Protein AF-A0A954LPK8-F1 (afdb_monomer)

Foldseek 3Di:
DPDWAKEKEAEDPDDPVLQLQFWWKWKAFPVLDTDIDGDRHHHPDIDMDTDDDWGKIKMWTQDLVRDIFIDIWTADPVRSYIYDYTYPDPPVPPVVVVVVVPDDPCPVVVVVCVVVCVVVVVVVVPPPDDDDDPPDDDDDDDDDDDFDDDDQAQPFPWPDPPSDQKTKGARDDDDDDDDDDDDDDDPDDDDDPDLQRQDWHWDQDPPPLWTKTFRDHSDNGKIKIKHALPPVVCPPALERRIAIDIDQVRSLLSSLLVCLLVVVVVSCVVVVVVSLVVLLVVLVVCVVPVPSVLSSLSSCLSVDCQVPLVSLVCSLPVNQLALSSLLSNLSVCVVVVNNVVSVVSLVSSVVNPDHFFLVSLVSSLVSLVVSCVVVVPPPVSVVSNVVSVVLNSQFPSNHGTTMGTDDSPDPPD

Nearest PDB structures (foldseek):
  8bdw-assembly1_H-2  TM=5.806E-01  e=8.828E-03  Lactiplantibacillus plantarum
  8ro2-assembly1_J  TM=4.813E-01  e=6.874E-01  Homo sapiens
  7qij-assembly1_CC  TM=5.924E-01  e=1.863E+00  Yersinia enterocolitica
  5a1v-assembly1_Q  TM=4.575E-01  e=1.290E+00  Mus musculus
  6tzt-assembly1_A  TM=4.805E-01  e=1.767E+00  Homo sapiens

pLDDT: mean 71.31, std 24.44, range [22.69, 98.25]

Secondary structure (DSSP, 8-state):
-PPPEEEEEEEES--TTTTT-EEEEEEEETTS-EEEEEEE--TT-EEEEEESSSEEEEEEEE-TTS-EEEEEEEEBTTB-EEEEEEE-TT----HHHHHHHH--THHHHHHHHHHTTTTHHHHGGGTT----------PPP----------PPP--EEEE-TT-S-EEEE----------------S-S---SSTT---PEEEE-SSSS-EEEE-----TT-PEEEEE---TT-TT--S-SEEEEE--S-HHHHHHHHHHHTT-HHHHHHTHHHHHHHHHHHHHTTTT-HHHHHHHHHHHHHH--GGGHHHHHHHHHH-TT-SHHHHHHHHHHHHTT-HHHHHHHHHHHHHH-S-SBHHHHHHHHHHHHHHHHH-TT-HHHHHHHHHHHHHHHHB-TT-SB-EEEEP------

Radius of gyration: 23.96 Å; Cα contacts (8 Å, |Δi|>4): 655; chains: 1; bounding box: 76×51×51 Å

Solvent-accessible surface area (backbone atoms only — not comparable to full-atom values): 24132 Å² total; per-residue (Å²): 132,81,87,74,29,35,38,32,44,28,41,35,62,64,49,78,92,48,46,50,44,56,30,52,31,38,44,27,40,78,85,66,54,72,47,78,45,75,47,61,43,39,90,84,43,74,47,78,42,81,46,98,64,66,44,49,32,42,40,33,38,45,42,76,87,71,50,74,48,75,44,66,32,55,25,40,88,91,40,40,61,15,65,37,71,42,73,51,55,88,57,88,71,52,63,65,62,53,54,65,71,65,60,63,88,54,61,64,60,56,51,50,48,54,74,69,50,62,64,60,64,63,60,66,72,68,76,79,80,76,85,84,80,87,86,78,86,74,83,90,76,76,97,70,83,93,73,84,65,90,75,82,74,72,71,78,62,66,58,66,50,96,88,49,86,45,46,40,45,55,80,59,92,85,81,90,87,88,88,89,84,95,69,90,62,83,91,82,76,85,86,62,101,52,102,69,56,67,51,72,40,65,52,72,53,89,84,74,71,54,36,38,40,39,34,45,79,74,59,83,81,49,44,36,43,38,35,66,52,77,68,70,90,52,88,77,64,71,46,35,61,50,32,34,42,68,52,74,84,44,51,69,58,52,51,46,42,52,32,65,72,69,64,42,56,69,48,49,54,79,51,30,70,64,53,50,55,48,28,50,53,36,36,71,41,28,89,82,39,55,64,54,14,48,49,23,44,57,46,35,60,78,78,62,45,83,93,46,48,69,52,40,43,45,43,27,67,70,38,72,50,48,16,40,28,17,36,57,33,17,53,53,30,42,77,72,72,36,51,83,63,16,51,60,26,44,53,50,12,59,75,44,42,76,30,45,37,19,68,38,38,51,50,43,21,53,51,32,45,53,50,27,67,76,41,74,86,38,65,70,45,46,51,52,20,57,48,31,46,53,51,49,71,32,34,24,76,89,15,54,24,22,27,27,39,46,84,68,75,81,76,86,125

Sequence (413 aa):
MTDQYTLQISGTAIPQAIQYVPLPFEIISATGRVQRKLISLRPGELESEVVSSPGTYTIRAELPSGDWISESATVDEKSPVGTVSINFGEVQTDASSWYERVEPKLETEAYEAFREGSFGKRVAQFRNYSLLDETKASKPKSLDLMRFGFFEALKIKGVSDEASDVLCLEPTDVSLSFQKSQIEIPNHPGTAGSTTNWKPGFLWEPNDLNAFLVVVPPIRDTTITLLPDNDEEEKTTSFPPVLAMAKTGDPLTDAYFAYTRGGSLESARAGADVLLQHAETQLQGKYIDPIGATLAAYTLLKVGMEERASWVKNLAESFIHLPDGPILYGWHLIRQGKADHAREYFEMSLARGIPMYTAGVELLRDGLKFLSGLFPNDEGLQMSSAFAERLGTVANLDSELTCFKMPVREVNS

Mean predicted aligned error: 15.47 Å

Structure (mmCIF, N/CA/C/O backbone):
data_AF-A0A954LPK8-F1
#
_entry.id   AF-A0A954LPK8-F1
#
loop_
_atom_site.group_PDB
_atom_site.id
_atom_site.type_symbol
_atom_site.label_atom_id
_atom_site.label_alt_id
_atom_site.label_comp_id
_atom_site.label_asym_id
_atom_site.label_entity_id
_atom_site.label_seq_id
_atom_site.pdbx_PDB_ins_code
_atom_site.Cartn_x
_atom_site.Cartn_y
_atom_site.Cartn_z
_atom_site.occupancy
_atom_site.B_iso_or_equiv
_atom_site.auth_seq_id
_atom_site.auth_comp_id
_atom_site.auth_asym_id
_atom_site.auth_atom_id
_atom_site.pdbx_PDB_model_num
ATOM 1 N N . MET A 1 1 ? -26.952 -23.407 17.913 1.00 54.75 1 MET A N 1
ATOM 2 C CA . MET A 1 1 ? -26.892 -22.188 17.090 1.00 54.75 1 MET A CA 1
ATOM 3 C C . MET A 1 1 ? -26.340 -21.131 18.013 1.00 54.75 1 MET A C 1
ATOM 5 O O . MET A 1 1 ? -26.939 -20.918 19.054 1.00 54.75 1 MET A O 1
ATOM 9 N N . THR A 1 2 ? -25.136 -20.643 17.750 1.00 68.12 2 THR A N 1
ATOM 10 C CA . THR A 1 2 ? -24.564 -19.524 18.502 1.00 68.12 2 THR A CA 1
ATOM 11 C C . THR A 1 2 ? -25.307 -18.283 18.033 1.00 68.12 2 THR A C 1
ATOM 13 O O . THR A 1 2 ? -25.317 -18.023 16.830 1.00 68.12 2 THR A O 1
ATOM 16 N N . ASP A 1 3 ? -25.990 -17.588 18.937 1.00 81.06 3 ASP A N 1
ATOM 17 C CA . ASP A 1 3 ? -26.692 -16.355 18.588 1.00 81.06 3 ASP A CA 1
ATOM 18 C C . ASP A 1 3 ? -25.651 -15.334 18.106 1.00 81.06 3 ASP A C 1
ATOM 20 O O . ASP A 1 3 ? -24.717 -14.995 18.833 1.00 81.06 3 ASP A O 1
ATOM 24 N N . GLN A 1 4 ? -25.752 -14.920 16.840 1.00 91.62 4 GLN A N 1
ATOM 25 C CA . GLN A 1 4 ? -24.901 -13.876 16.276 1.00 91.62 4 GLN A CA 1
ATOM 26 C C . GLN A 1 4 ? -25.525 -12.518 16.586 1.00 91.62 4 GLN A C 1
ATOM 28 O O . GLN A 1 4 ? -26.678 -12.265 16.239 1.00 91.62 4 GLN A O 1
ATOM 33 N N . TYR A 1 5 ? -24.747 -11.651 17.226 1.00 95.94 5 TYR A N 1
ATOM 34 C CA . TYR A 1 5 ? -25.115 -10.267 17.487 1.00 95.94 5 TYR A CA 1
ATOM 35 C C . TYR A 1 5 ? -24.673 -9.403 16.308 1.00 95.94 5 TYR A C 1
ATOM 37 O O . TYR A 1 5 ? -23.570 -9.568 15.788 1.00 95.94 5 TYR A O 1
ATOM 45 N N . THR A 1 6 ? -25.530 -8.498 15.854 1.00 96.62 6 THR A N 1
ATOM 46 C CA . THR A 1 6 ? -25.284 -7.651 14.685 1.00 96.62 6 THR A CA 1
ATOM 47 C C . THR A 1 6 ? -25.517 -6.188 15.030 1.00 96.62 6 THR A C 1
ATOM 49 O O . THR A 1 6 ? -26.484 -5.826 15.697 1.00 96.62 6 THR A O 1
ATOM 52 N N . LEU A 1 7 ? -24.629 -5.335 14.548 1.00 96.56 7 LEU A N 1
ATOM 53 C CA . LEU A 1 7 ? -24.723 -3.894 14.620 1.00 96.56 7 LEU A CA 1
ATOM 54 C C . LEU A 1 7 ? -25.017 -3.356 13.220 1.00 96.56 7 LEU A C 1
ATOM 56 O O . LEU A 1 7 ? -24.243 -3.579 12.295 1.00 96.56 7 LEU A O 1
ATOM 60 N N . GLN A 1 8 ? -26.137 -2.661 13.062 1.00 97.12 8 GLN A N 1
ATOM 61 C CA . GLN A 1 8 ? -26.513 -1.991 11.824 1.00 97.12 8 GLN A CA 1
ATOM 62 C C . GLN A 1 8 ? -26.108 -0.522 11.886 1.00 97.12 8 GLN A C 1
ATOM 64 O O . GLN A 1 8 ? -26.573 0.216 12.752 1.00 97.12 8 GLN A O 1
ATOM 69 N N . ILE A 1 9 ? -25.250 -0.102 10.968 1.00 96.69 9 ILE A N 1
ATOM 70 C CA . ILE A 1 9 ? -24.674 1.234 10.888 1.00 96.69 9 ILE A CA 1
ATOM 71 C C . ILE A 1 9 ? -25.262 1.924 9.656 1.00 96.69 9 ILE A C 1
ATOM 73 O O . ILE A 1 9 ? -25.126 1.433 8.539 1.00 96.69 9 ILE A O 1
ATOM 77 N N . SER A 1 10 ? -25.908 3.072 9.844 1.00 96.12 10 SER A N 1
ATOM 78 C CA . SER A 1 10 ? -26.337 3.952 8.749 1.00 96.12 10 SER A CA 1
ATOM 79 C C . SER A 1 10 ? -25.723 5.339 8.882 1.00 96.12 10 SER A C 1
ATOM 81 O O . SER A 1 10 ? -25.435 5.800 9.984 1.00 96.12 10 SER A O 1
ATOM 83 N N . GLY A 1 11 ? -25.569 6.041 7.761 1.00 93.81 11 GLY A N 1
ATOM 84 C CA . GLY A 1 11 ? -25.208 7.458 7.753 1.00 93.81 11 GLY A CA 1
ATOM 85 C C . GLY A 1 11 ? -26.425 8.355 7.540 1.00 93.81 11 GLY A C 1
ATOM 86 O O . GLY A 1 11 ? -27.273 8.089 6.688 1.00 93.81 11 GLY A O 1
ATOM 87 N N . THR A 1 12 ? -26.485 9.460 8.277 1.00 94.25 12 THR A N 1
ATOM 88 C CA . THR A 1 12 ? -27.454 10.549 8.087 1.00 94.25 12 THR A CA 1
ATOM 89 C C . THR A 1 12 ? -26.730 11.852 7.799 1.00 94.25 12 THR A C 1
ATOM 91 O O . THR A 1 12 ? -25.613 12.058 8.266 1.00 94.25 12 THR A O 1
ATOM 94 N N . ALA A 1 13 ? -27.364 12.710 6.993 1.00 92.06 13 ALA A N 1
ATOM 95 C CA . ALA A 1 13 ? -26.780 13.967 6.522 1.00 92.06 13 ALA A CA 1
ATOM 96 C C . ALA A 1 13 ? -25.394 13.796 5.866 1.00 92.06 13 ALA A C 1
ATOM 98 O O . ALA A 1 13 ? -24.553 14.671 5.995 1.00 92.06 13 ALA A O 1
ATOM 99 N N . ILE A 1 14 ? -25.156 12.675 5.167 1.00 90.19 14 ILE A N 1
ATOM 100 C CA . ILE A 1 14 ? -23.864 12.374 4.533 1.00 90.19 14 ILE A CA 1
ATOM 101 C C . ILE A 1 14 ? -23.571 13.432 3.453 1.00 90.19 14 ILE A C 1
ATOM 103 O O . ILE A 1 14 ? -24.287 13.465 2.438 1.00 90.19 14 ILE A O 1
ATOM 107 N N . PRO A 1 15 ? -22.533 14.270 3.624 1.00 83.88 15 PRO A N 1
ATOM 108 C CA . PRO A 1 15 ? -22.134 15.240 2.621 1.00 83.88 15 PRO A CA 1
ATOM 109 C C . PRO A 1 15 ? -21.805 14.558 1.301 1.00 83.88 15 PRO A C 1
ATOM 111 O O . PRO A 1 15 ? -21.165 13.509 1.281 1.00 83.88 15 PRO A O 1
ATOM 114 N N . GLN A 1 16 ? -22.191 15.177 0.185 1.00 77.44 16 GLN A N 1
ATOM 115 C CA . GLN A 1 16 ? -21.987 14.602 -1.147 1.00 77.44 16 GLN A CA 1
ATOM 116 C C . GLN A 1 16 ? -20.518 14.242 -1.422 1.00 77.44 16 GLN A C 1
ATOM 118 O O . GLN A 1 16 ? -20.256 13.246 -2.084 1.00 77.44 16 GLN A O 1
ATOM 123 N N . ALA A 1 17 ? -19.574 15.007 -0.868 1.00 73.50 17 ALA A N 1
ATOM 124 C CA . ALA A 1 17 ? -18.141 14.782 -1.039 1.00 73.50 17 ALA A CA 1
ATOM 125 C C . ALA A 1 17 ? -17.614 13.501 -0.365 1.00 73.50 17 ALA A C 1
ATOM 127 O O . ALA A 1 17 ? -16.560 13.012 -0.755 1.00 73.50 17 ALA A O 1
ATOM 128 N N . ILE A 1 18 ? -18.331 12.965 0.629 1.00 77.44 18 ILE A N 1
ATOM 129 C CA . ILE A 1 18 ? -17.976 11.705 1.301 1.00 77.44 18 ILE A CA 1
ATOM 130 C C . ILE A 1 18 ? -19.014 10.604 1.072 1.00 77.44 18 ILE A C 1
ATOM 132 O O . ILE A 1 18 ? -18.868 9.491 1.576 1.00 77.44 18 ILE A O 1
ATOM 136 N N . GLN A 1 19 ? -20.069 10.882 0.298 1.00 81.12 19 GLN A N 1
ATOM 137 C CA . GLN A 1 19 ? -20.937 9.819 -0.192 1.00 81.12 19 GLN A CA 1
ATOM 138 C C . GLN A 1 19 ? -20.083 8.867 -1.020 1.00 81.12 19 GLN A C 1
ATOM 140 O O . GLN A 1 19 ? -19.297 9.302 -1.859 1.00 81.12 19 GLN A O 1
ATOM 145 N N . TYR A 1 20 ? -20.238 7.567 -0.773 1.00 76.88 20 TYR A N 1
ATOM 146 C CA . TYR A 1 20 ? -19.456 6.521 -1.441 1.00 76.88 20 TYR A CA 1
ATOM 147 C C . TYR A 1 20 ? -17.954 6.526 -1.122 1.00 76.88 20 TYR A C 1
ATOM 149 O O . TYR A 1 20 ? -17.225 5.756 -1.742 1.00 76.88 20 TYR A O 1
ATOM 157 N N . VAL A 1 21 ? -17.495 7.334 -0.159 1.00 70.69 21 VAL A N 1
ATOM 158 C CA . VAL A 1 21 ? -16.127 7.291 0.370 1.00 70.69 21 VAL A CA 1
ATOM 159 C C . VAL A 1 21 ? -16.132 6.352 1.581 1.00 70.69 21 VAL A C 1
ATOM 161 O O . VAL A 1 21 ? -16.716 6.701 2.605 1.00 70.69 21 VAL A O 1
ATOM 164 N N . PRO A 1 22 ? -15.563 5.134 1.490 1.00 73.81 22 PRO A N 1
ATOM 165 C CA . PRO A 1 22 ? -15.396 4.276 2.652 1.00 73.81 22 PRO A CA 1
ATOM 166 C C . PRO A 1 22 ? -14.544 4.936 3.741 1.00 73.81 22 PRO A C 1
ATOM 168 O O . PRO A 1 22 ? -13.357 5.186 3.554 1.00 73.81 22 PRO A O 1
ATOM 171 N N . LEU A 1 23 ? -15.136 5.218 4.892 1.00 84.00 23 LEU A N 1
ATOM 172 C CA . LEU A 1 23 ? -14.414 5.862 5.989 1.00 84.00 23 LEU A CA 1
ATOM 173 C C . LEU A 1 23 ? -13.829 4.801 6.928 1.00 84.00 23 LEU A C 1
ATOM 175 O O . LEU A 1 23 ? -14.402 3.711 7.022 1.00 84.00 23 LEU A O 1
ATOM 179 N N . PRO A 1 24 ? -12.716 5.079 7.626 1.00 83.44 24 PRO A N 1
ATOM 180 C CA . PRO A 1 24 ? -12.272 4.263 8.747 1.00 83.44 24 PRO A CA 1
ATOM 181 C C . PRO A 1 24 ? -13.289 4.354 9.885 1.00 83.44 24 PRO A C 1
ATOM 183 O O . PRO A 1 24 ? -13.559 5.436 10.404 1.00 83.44 24 PRO A O 1
ATOM 186 N N . PHE A 1 25 ? -13.844 3.213 10.278 1.00 92.94 25 PHE A N 1
ATOM 187 C CA . PHE A 1 25 ? -14.696 3.062 11.446 1.00 92.94 25 PHE A CA 1
ATOM 188 C C . PHE A 1 25 ? -13.980 2.280 12.532 1.00 92.94 25 PHE A C 1
ATOM 190 O O . PHE A 1 25 ? -13.346 1.259 12.268 1.00 92.94 25 PHE A O 1
ATOM 197 N N . GLU A 1 26 ? -14.163 2.724 13.766 1.00 93.00 26 GLU A N 1
ATOM 198 C CA . GLU A 1 26 ? -13.824 1.971 14.962 1.00 93.00 26 GLU A CA 1
ATOM 199 C C . GLU A 1 26 ? -15.105 1.604 15.704 1.00 93.00 26 GLU A C 1
ATOM 201 O O . GLU A 1 26 ? -15.866 2.480 16.113 1.00 93.00 26 GLU A O 1
ATOM 206 N N . ILE A 1 27 ? -15.335 0.307 15.889 1.00 95.94 27 ILE A N 1
ATOM 207 C CA . ILE A 1 27 ? -16.420 -0.243 16.698 1.00 95.94 27 ILE A CA 1
ATOM 208 C C . ILE A 1 27 ? -15.808 -0.673 18.030 1.00 95.94 27 ILE A C 1
ATOM 210 O O . ILE A 1 27 ? -15.067 -1.653 18.104 1.00 95.94 27 ILE A O 1
ATOM 214 N N . ILE A 1 28 ? -16.091 0.089 19.081 1.00 91.94 28 ILE A N 1
ATOM 215 C CA . ILE A 1 28 ? -15.477 -0.053 20.400 1.00 91.94 28 ILE A CA 1
ATOM 216 C C . ILE A 1 28 ? -16.509 -0.639 21.354 1.00 91.94 28 ILE A C 1
ATOM 218 O O . ILE A 1 28 ? -17.530 -0.016 21.639 1.00 91.94 28 ILE A O 1
ATOM 222 N N . SER A 1 29 ? -16.255 -1.844 21.854 1.00 94.00 29 SER A N 1
ATOM 223 C CA . SER A 1 29 ? -17.122 -2.480 22.852 1.00 94.00 29 SER A CA 1
ATOM 224 C C . SER A 1 29 ? -17.008 -1.806 24.224 1.00 94.00 29 SER A C 1
ATOM 226 O O . SER A 1 29 ? -15.991 -1.193 24.547 1.00 94.00 29 SER A O 1
ATOM 228 N N . ALA A 1 30 ? -17.986 -2.038 25.103 1.00 88.81 30 ALA A N 1
ATOM 229 C CA . ALA A 1 30 ? -17.923 -1.622 26.509 1.00 88.81 30 ALA A CA 1
ATOM 230 C C . ALA A 1 30 ? -16.695 -2.159 27.280 1.00 88.81 30 ALA A C 1
ATOM 232 O O . ALA A 1 30 ? -16.349 -1.625 28.329 1.00 88.81 30 ALA A O 1
ATOM 233 N N . THR A 1 31 ? -16.039 -3.211 26.775 1.00 87.19 31 THR A N 1
ATOM 234 C CA . THR A 1 31 ? -14.806 -3.770 27.361 1.00 87.19 31 THR A CA 1
ATOM 235 C C . THR A 1 31 ? -13.525 -3.101 26.858 1.00 87.19 31 THR A C 1
ATOM 237 O O . THR A 1 31 ? -12.442 -3.481 27.286 1.00 87.19 31 THR A O 1
ATOM 240 N N . GLY A 1 32 ? -13.629 -2.137 25.937 1.00 84.81 32 GLY A N 1
ATOM 241 C CA . GLY A 1 32 ? -12.486 -1.463 25.317 1.00 84.81 32 GLY A CA 1
ATOM 242 C C . GLY A 1 32 ? -11.939 -2.157 24.067 1.00 84.81 32 GLY A C 1
ATOM 243 O O . GLY A 1 32 ? -11.107 -1.580 23.380 1.00 84.81 32 GLY A O 1
ATOM 244 N N . ARG A 1 33 ? -12.425 -3.355 23.707 1.00 80.75 33 ARG A N 1
ATOM 245 C CA . ARG A 1 33 ? -12.034 -4.003 22.441 1.00 80.75 33 ARG A CA 1
ATOM 246 C C . ARG A 1 33 ? -12.454 -3.160 21.243 1.00 80.75 33 ARG A C 1
ATOM 248 O O . ARG A 1 33 ? -13.627 -2.788 21.163 1.00 80.75 33 ARG A O 1
ATOM 255 N N . VAL A 1 34 ? -11.517 -2.931 20.326 1.00 84.75 34 VAL A N 1
ATOM 256 C CA . VAL A 1 34 ? -11.690 -2.124 19.113 1.00 84.75 34 VAL A CA 1
ATOM 257 C C . VAL A 1 34 ? -11.679 -3.026 17.883 1.00 84.75 34 VAL A C 1
ATOM 259 O O . VAL A 1 34 ? -10.727 -3.770 17.666 1.00 84.75 34 VAL A O 1
ATOM 262 N N . GLN A 1 35 ? -12.711 -2.919 17.052 1.00 87.38 35 GLN A N 1
ATOM 263 C CA . GLN A 1 35 ? -12.773 -3.525 15.724 1.00 87.38 35 GLN A CA 1
ATOM 264 C C . GLN A 1 35 ? -12.723 -2.418 14.671 1.00 87.38 35 GLN A C 1
ATOM 266 O O . GLN A 1 35 ? -13.552 -1.509 14.691 1.00 87.38 35 GLN A O 1
ATOM 271 N N . ARG A 1 36 ? -11.753 -2.484 13.752 1.00 85.25 36 ARG A N 1
ATOM 272 C CA . ARG A 1 36 ? -11.582 -1.488 12.685 1.00 85.25 36 ARG A CA 1
ATOM 273 C C . ARG A 1 36 ? -12.145 -1.992 11.366 1.00 85.25 36 ARG A C 1
ATOM 275 O O . ARG A 1 36 ? -11.901 -3.134 10.984 1.00 85.25 36 ARG A O 1
ATOM 282 N N . LYS A 1 37 ? -12.896 -1.141 10.670 1.00 83.75 37 LYS A N 1
ATOM 283 C CA . LYS A 1 37 ? -13.546 -1.466 9.394 1.00 83.75 37 LYS A CA 1
ATOM 284 C C . LYS A 1 37 ? -13.539 -0.269 8.458 1.00 83.75 37 LYS A C 1
ATOM 286 O O . LYS A 1 37 ? -13.644 0.860 8.908 1.00 83.75 37 LYS A O 1
ATOM 291 N N . LEU A 1 38 ? -13.470 -0.518 7.155 1.00 77.38 38 LEU A N 1
ATOM 292 C CA . LEU A 1 38 ? -13.755 0.498 6.144 1.00 77.38 38 LEU A CA 1
ATOM 293 C C . LEU A 1 38 ? -15.213 0.348 5.714 1.00 77.38 38 LEU A C 1
ATOM 295 O O . LEU A 1 38 ? -15.570 -0.688 5.156 1.00 77.38 38 LEU A O 1
ATOM 299 N N . ILE A 1 39 ? -16.047 1.357 5.971 1.00 86.56 39 ILE A N 1
ATOM 300 C CA . ILE A 1 39 ? -17.488 1.293 5.672 1.00 86.56 39 ILE A CA 1
ATOM 301 C C . ILE A 1 39 ? -17.859 2.396 4.684 1.00 86.56 39 ILE A C 1
ATOM 303 O O . ILE A 1 39 ? -17.619 3.576 4.938 1.00 86.56 39 ILE A O 1
ATOM 307 N N . SER A 1 40 ? -18.460 2.008 3.553 1.00 84.25 40 SER A N 1
ATOM 308 C CA . SER A 1 40 ? -18.972 2.932 2.530 1.00 84.25 40 SER A CA 1
ATOM 309 C C . SER A 1 40 ? -20.412 3.301 2.845 1.00 84.25 40 SER A C 1
ATOM 311 O O . SER A 1 40 ? -21.330 2.571 2.487 1.00 84.25 40 SER A O 1
ATOM 313 N N . LEU A 1 41 ? -20.645 4.439 3.491 1.00 84.94 41 LEU A N 1
ATOM 314 C CA . LEU A 1 41 ? -22.018 4.831 3.791 1.00 84.94 41 LEU A CA 1
ATOM 315 C C . LEU A 1 41 ? -22.699 5.432 2.558 1.00 84.94 41 LEU A C 1
ATOM 317 O O . LEU A 1 41 ? -22.221 6.404 1.964 1.00 84.94 41 LEU A O 1
ATOM 321 N N . ARG A 1 42 ? -23.857 4.869 2.200 1.00 87.00 42 ARG A N 1
ATOM 322 C CA . ARG A 1 42 ? -24.778 5.462 1.227 1.00 87.00 42 ARG A CA 1
ATOM 323 C C . ARG A 1 42 ? -26.007 6.026 1.937 1.00 87.00 42 ARG A C 1
ATOM 325 O O . ARG A 1 42 ? -26.442 5.464 2.945 1.00 87.00 42 ARG A O 1
ATOM 332 N N . PRO A 1 43 ? -26.599 7.122 1.430 1.00 85.69 43 PRO A N 1
ATOM 333 C CA . PRO A 1 43 ? -27.819 7.667 2.011 1.00 85.69 43 PRO A CA 1
ATOM 334 C C . PRO A 1 43 ? -28.933 6.612 2.074 1.00 85.69 43 PRO A C 1
ATOM 336 O O . PRO A 1 43 ? -29.401 6.133 1.044 1.00 85.69 43 PRO A O 1
ATOM 339 N N . GLY A 1 44 ? -29.358 6.264 3.292 1.00 84.44 44 GLY A N 1
ATOM 340 C CA . GLY A 1 44 ? -30.427 5.290 3.537 1.00 84.44 44 GLY A CA 1
ATOM 341 C C . GLY A 1 44 ? -30.019 3.813 3.461 1.00 84.44 44 GLY A C 1
ATOM 342 O O . GLY A 1 44 ? -30.890 2.959 3.616 1.00 84.44 44 GLY A O 1
ATOM 343 N N . GLU A 1 45 ? -28.739 3.498 3.245 1.00 91.75 45 GLU A N 1
ATOM 344 C CA . GLU A 1 45 ? -28.229 2.123 3.310 1.00 91.75 45 GLU A CA 1
ATOM 345 C C . GLU A 1 45 ? -27.810 1.767 4.746 1.00 91.75 45 GLU A C 1
ATOM 347 O O . GLU A 1 45 ? -27.348 2.623 5.508 1.00 91.75 45 GLU A O 1
ATOM 352 N N . LEU A 1 46 ? -28.024 0.503 5.118 1.00 91.94 46 LEU A N 1
ATOM 353 C CA . LEU A 1 46 ? -27.650 -0.067 6.410 1.00 91.94 46 LEU A CA 1
ATOM 354 C C . LEU A 1 46 ? -26.523 -1.069 6.187 1.00 91.94 46 LEU A C 1
ATOM 356 O O . LEU A 1 46 ? -26.719 -2.078 5.511 1.00 91.94 46 LEU A O 1
ATOM 360 N N . GLU A 1 47 ? -25.379 -0.816 6.804 1.00 93.12 47 GLU A N 1
ATOM 361 C CA . GLU A 1 47 ? -24.242 -1.731 6.828 1.00 93.12 47 GLU A CA 1
ATOM 362 C C . GLU A 1 47 ? -24.304 -2.585 8.089 1.00 93.12 47 GLU A C 1
ATOM 364 O O . GLU A 1 47 ? -24.594 -2.076 9.168 1.00 93.12 47 GLU A O 1
ATOM 369 N N . SER A 1 48 ? -24.101 -3.897 7.968 1.00 94.44 48 SER A N 1
ATOM 370 C CA . SER A 1 48 ? -24.260 -4.837 9.087 1.00 94.44 48 SER A CA 1
ATOM 371 C C . SER A 1 48 ? -22.918 -5.427 9.493 1.00 94.44 48 SER A C 1
ATOM 373 O O . SER A 1 48 ? -22.275 -6.107 8.701 1.00 94.44 48 SER A O 1
ATOM 375 N N . GLU A 1 49 ? -22.530 -5.233 10.749 1.00 94.75 49 GLU A N 1
ATOM 376 C CA . GLU A 1 49 ? -21.294 -5.770 11.315 1.00 94.75 49 GLU A CA 1
ATOM 377 C C . GLU A 1 49 ? -21.600 -6.733 12.462 1.00 94.75 49 GLU A C 1
ATOM 379 O O . GLU A 1 49 ? -22.414 -6.449 13.339 1.00 94.75 49 GLU A O 1
ATOM 384 N N . VAL A 1 50 ? -20.959 -7.902 12.455 1.00 93.75 50 VAL A N 1
ATOM 385 C CA . VAL A 1 50 ? -21.113 -8.891 13.530 1.00 93.75 50 VAL A CA 1
ATOM 386 C C . VAL A 1 50 ? -20.269 -8.455 14.721 1.00 93.75 50 VAL A C 1
ATOM 388 O O . VAL A 1 50 ? -19.095 -8.130 14.559 1.00 93.75 50 VAL A O 1
ATOM 391 N N . VAL A 1 51 ? -20.857 -8.483 15.916 1.00 95.00 51 VAL A N 1
ATOM 392 C CA . VAL A 1 51 ? -20.172 -8.154 17.171 1.00 95.00 51 VAL A CA 1
ATOM 393 C C . VAL A 1 51 ? -20.142 -9.357 18.110 1.00 95.00 51 VAL A C 1
ATOM 395 O O . VAL A 1 51 ? -20.991 -10.247 18.049 1.00 95.00 51 VAL A O 1
ATOM 398 N N . SER A 1 52 ? -19.139 -9.411 18.986 1.00 90.19 52 SER A N 1
ATOM 399 C CA . SER A 1 52 ? -18.837 -10.617 19.768 1.00 90.19 52 SER A CA 1
ATOM 400 C C . SER A 1 52 ? -19.795 -10.881 20.933 1.00 90.19 52 SER A C 1
ATOM 402 O O . SER A 1 52 ? -19.890 -12.016 21.397 1.00 90.19 52 SER A O 1
ATOM 404 N N . SER A 1 53 ? -20.469 -9.853 21.452 1.00 93.44 53 SER A N 1
ATOM 405 C CA . SER A 1 53 ? -21.319 -9.974 22.643 1.00 93.44 53 SER A CA 1
ATOM 406 C C . SER A 1 53 ? -22.410 -8.896 22.703 1.00 93.44 53 SER A C 1
ATOM 408 O O . SER A 1 53 ? -22.265 -7.843 22.081 1.00 93.44 53 SER A O 1
ATOM 410 N N . PRO A 1 54 ? -23.481 -9.086 23.487 1.00 96.19 54 PRO A N 1
ATOM 411 C CA . PRO A 1 54 ? -24.371 -7.990 23.855 1.00 96.19 54 PRO A CA 1
ATOM 412 C C . PRO A 1 54 ? -23.598 -6.893 24.599 1.00 96.19 54 PRO A C 1
ATOM 414 O O . PRO A 1 54 ? -22.604 -7.168 25.277 1.00 96.19 54 PRO A O 1
ATOM 417 N N . GLY A 1 55 ? -24.060 -5.653 24.495 1.00 96.12 55 GLY A N 1
ATOM 418 C CA . GLY A 1 55 ? -23.474 -4.511 25.186 1.00 96.12 55 GLY A CA 1
ATOM 419 C C . GLY A 1 55 ? -23.663 -3.197 24.442 1.00 96.12 55 GLY A C 1
ATOM 420 O O . GLY A 1 55 ? -24.237 -3.144 23.355 1.00 96.12 55 GLY A O 1
ATOM 421 N N . THR A 1 56 ? -23.164 -2.124 25.050 1.00 96.56 56 THR A N 1
ATOM 422 C CA . THR A 1 56 ? -23.063 -0.816 24.399 1.00 96.56 56 THR A CA 1
ATOM 423 C C . THR A 1 56 ? -21.767 -0.741 23.606 1.00 96.56 56 THR A C 1
ATOM 425 O O . THR A 1 56 ? -20.700 -1.107 24.104 1.00 96.56 56 THR A O 1
ATOM 428 N N . TYR A 1 57 ? -21.882 -0.251 22.380 1.00 96.75 57 TYR A N 1
ATOM 429 C CA . TYR A 1 57 ? -20.793 -0.024 21.451 1.00 96.75 57 TYR A CA 1
ATOM 430 C C . TYR A 1 57 ? -20.708 1.462 21.131 1.00 96.75 57 TYR A C 1
ATOM 432 O O . TYR A 1 57 ? -21.733 2.095 20.874 1.00 96.75 57 TYR A O 1
ATOM 440 N N . THR A 1 58 ? -19.491 1.995 21.112 1.00 96.44 58 THR A N 1
ATOM 441 C CA . THR A 1 58 ? -19.186 3.313 20.554 1.00 96.44 58 THR A CA 1
ATOM 442 C C . THR A 1 58 ? -18.653 3.111 19.149 1.00 96.44 58 THR A C 1
ATOM 444 O O . THR A 1 58 ? -17.677 2.393 18.956 1.00 96.44 58 THR A O 1
ATOM 447 N N . ILE A 1 59 ? -19.288 3.740 18.170 1.00 96.75 59 ILE A N 1
ATOM 448 C CA . ILE A 1 59 ? -18.881 3.692 16.775 1.00 96.75 59 ILE A CA 1
ATOM 449 C C . ILE A 1 59 ? -18.303 5.053 16.437 1.00 96.75 59 ILE A C 1
ATOM 451 O O . ILE A 1 59 ? -19.001 6.059 16.563 1.00 96.75 59 ILE A O 1
ATOM 455 N N . ARG A 1 60 ? -17.042 5.092 16.016 1.00 94.62 60 ARG A N 1
ATOM 456 C CA . ARG A 1 60 ? -16.386 6.319 15.563 1.00 94.62 60 ARG A CA 1
ATOM 457 C C . ARG A 1 60 ? -16.042 6.219 14.090 1.00 94.62 60 ARG A C 1
ATOM 459 O O . ARG A 1 60 ? -15.648 5.144 13.659 1.00 94.62 60 ARG A O 1
ATOM 466 N N . ALA A 1 61 ? -16.172 7.312 13.352 1.00 93.62 61 ALA A N 1
ATOM 467 C CA . ALA A 1 61 ? -15.725 7.422 11.969 1.00 93.62 61 ALA A CA 1
ATOM 468 C C . ALA A 1 61 ? -14.668 8.524 11.861 1.00 93.62 61 ALA A C 1
ATOM 470 O O . ALA A 1 61 ? -14.911 9.635 12.341 1.00 93.62 61 ALA A O 1
ATOM 471 N N . GLU A 1 62 ? -13.527 8.229 11.239 1.00 86.75 62 GLU A N 1
ATOM 472 C CA . GLU A 1 62 ? -12.529 9.240 10.871 1.00 86.75 62 GLU A CA 1
ATOM 473 C C . GLU A 1 62 ? -12.962 9.881 9.550 1.00 86.75 62 GLU A C 1
ATOM 475 O O . GLU A 1 62 ? -13.177 9.205 8.541 1.00 86.75 62 GLU A O 1
ATOM 480 N N . LEU A 1 63 ? -13.139 11.196 9.557 1.00 85.38 63 LEU A N 1
ATOM 481 C CA . LEU A 1 63 ? -13.429 11.968 8.358 1.00 85.38 63 LEU A CA 1
ATOM 482 C C . LEU A 1 63 ? -12.140 12.189 7.556 1.00 85.38 63 LEU A C 1
ATOM 484 O O . LEU A 1 63 ? -11.054 12.188 8.135 1.00 85.38 63 LEU A O 1
ATOM 488 N N . PRO A 1 64 ? -12.224 12.493 6.248 1.00 71.00 64 PRO A N 1
ATOM 489 C CA . PRO A 1 64 ? -11.046 12.868 5.466 1.00 71.00 64 PRO A CA 1
ATOM 490 C C . PRO A 1 64 ? -10.303 14.094 6.015 1.00 71.00 64 PRO A C 1
ATOM 492 O O . PRO A 1 64 ? -9.138 14.284 5.705 1.00 71.00 64 PRO A O 1
ATOM 495 N N . SER A 1 65 ? -10.933 14.931 6.847 1.00 67.88 65 SER A N 1
ATOM 496 C CA . SER A 1 65 ? -10.237 16.022 7.544 1.00 67.88 65 SER A CA 1
ATOM 497 C C . SER A 1 65 ? -9.309 15.548 8.673 1.00 67.88 65 SER A C 1
ATOM 499 O O . SER A 1 65 ? -8.545 16.353 9.198 1.00 67.88 65 SER A O 1
ATOM 501 N N . GLY A 1 66 ? -9.386 14.273 9.070 1.00 69.56 66 GLY A N 1
ATOM 502 C CA . GLY A 1 66 ? -8.774 13.720 10.281 1.00 69.56 66 GLY A CA 1
ATOM 503 C C . GLY A 1 66 ? -9.627 13.897 11.544 1.00 69.56 66 GLY A C 1
ATOM 504 O O . GLY A 1 66 ? -9.263 13.382 12.602 1.00 69.56 66 GLY A O 1
ATOM 505 N N . ASP A 1 67 ? -10.760 14.603 11.457 1.00 78.31 67 ASP A N 1
ATOM 506 C CA . ASP A 1 67 ? -11.695 14.740 12.575 1.00 78.31 67 ASP A CA 1
ATOM 507 C C . ASP A 1 67 ? -12.451 13.431 12.817 1.00 78.31 67 ASP A C 1
ATOM 509 O O . ASP A 1 67 ? -12.804 12.716 11.879 1.00 78.31 67 ASP A O 1
ATOM 513 N N . TRP A 1 68 ? -12.774 13.149 14.077 1.00 86.88 68 TRP A N 1
ATOM 514 C CA . TRP A 1 68 ? -13.580 11.990 14.448 1.00 86.88 68 TRP A CA 1
ATOM 515 C C . TRP A 1 68 ? -15.004 12.402 14.796 1.00 86.88 68 TRP A C 1
ATOM 517 O O . TRP A 1 68 ? -15.225 13.321 15.585 1.00 86.88 68 TRP A O 1
ATOM 527 N N . ILE A 1 69 ? -15.971 11.658 14.268 1.00 91.44 69 ILE A N 1
ATOM 528 C CA . ILE A 1 69 ? -17.362 11.700 14.728 1.00 91.44 69 ILE A CA 1
ATOM 529 C C . ILE A 1 69 ? -17.701 10.391 15.428 1.00 91.44 69 ILE A C 1
ATOM 531 O O . ILE A 1 69 ? -17.147 9.348 15.084 1.00 91.44 69 ILE A O 1
ATOM 535 N N . SER A 1 70 ? -18.587 10.428 16.421 1.00 93.06 70 SER A N 1
ATOM 536 C CA . SER A 1 70 ? -18.907 9.250 17.228 1.00 93.06 70 SER A CA 1
ATOM 537 C C . SER A 1 70 ? -20.375 9.172 17.602 1.00 93.06 70 SER A C 1
ATOM 539 O O . SER A 1 70 ? -20.950 10.173 18.019 1.00 93.06 70 SER A O 1
ATOM 541 N N . GLU A 1 71 ? -20.927 7.966 17.560 1.00 96.75 71 GLU A N 1
ATOM 542 C CA . GLU A 1 71 ? -22.251 7.634 18.083 1.00 96.75 71 GLU A CA 1
ATOM 543 C C . GLU A 1 71 ? -22.193 6.349 18.909 1.00 96.75 71 GLU A C 1
ATOM 545 O O . GLU A 1 71 ? -21.184 5.641 18.927 1.00 96.75 71 GLU A O 1
ATOM 550 N N . SER A 1 72 ? -23.270 6.027 19.621 1.00 95.38 72 SER A N 1
ATOM 551 C CA . SER A 1 72 ? -23.358 4.785 20.390 1.00 95.38 72 SER A CA 1
ATOM 552 C C . SER A 1 72 ? -24.636 4.019 20.097 1.00 95.38 72 SER A C 1
ATOM 554 O O . SER A 1 72 ? -25.688 4.605 19.852 1.00 95.38 72 SER A O 1
ATOM 556 N N . ALA A 1 73 ? -24.549 2.695 20.168 1.00 96.88 73 ALA A N 1
ATOM 557 C CA . ALA A 1 73 ? -25.700 1.807 20.089 1.00 96.88 73 ALA A CA 1
ATOM 558 C C . ALA A 1 73 ? -25.562 0.642 21.061 1.00 96.88 73 ALA A C 1
ATOM 560 O O . ALA A 1 73 ? -24.462 0.253 21.448 1.00 96.88 73 ALA A O 1
ATOM 561 N N . THR A 1 74 ? -26.701 0.079 21.447 1.00 96.50 74 THR A N 1
ATOM 562 C CA . THR A 1 74 ? -26.771 -1.063 22.356 1.00 96.50 74 THR A CA 1
ATOM 563 C C . THR A 1 74 ? -27.305 -2.272 21.603 1.00 96.50 74 THR A C 1
ATOM 565 O O . THR A 1 74 ? -28.278 -2.165 20.857 1.00 96.50 74 THR A O 1
ATOM 568 N N . VAL A 1 75 ? -26.652 -3.415 21.797 1.00 96.38 75 VAL A N 1
ATOM 569 C CA . VAL A 1 75 ? -27.111 -4.722 21.327 1.00 96.38 75 VAL A CA 1
ATOM 570 C C . VAL A 1 75 ? -27.503 -5.541 22.550 1.00 96.38 75 VAL A C 1
ATOM 572 O O . VAL A 1 75 ? -26.679 -5.743 23.441 1.00 96.38 75 VAL A O 1
ATOM 575 N N . ASP A 1 76 ? -28.747 -6.011 22.603 1.00 93.75 76 ASP A N 1
ATOM 576 C CA . ASP A 1 76 ? -29.292 -6.727 23.759 1.00 93.75 76 ASP A CA 1
ATOM 577 C C . ASP A 1 76 ? -29.433 -8.224 23.466 1.00 93.75 76 ASP A C 1
ATOM 579 O O . ASP A 1 76 ? -29.731 -8.626 22.346 1.00 93.75 76 ASP A O 1
ATOM 583 N N . GLU A 1 77 ? -29.361 -9.077 24.490 1.00 94.00 77 GLU A N 1
ATOM 584 C CA . GLU A 1 77 ? -29.616 -10.524 24.332 1.00 94.00 77 GLU A CA 1
ATOM 585 C C . GLU A 1 77 ? -31.005 -10.826 23.744 1.00 94.00 77 GLU A C 1
ATOM 587 O O . GLU A 1 77 ? -31.200 -11.804 23.029 1.00 94.00 77 GLU A O 1
ATOM 592 N N . LYS A 1 78 ? -31.990 -9.971 24.039 1.00 93.19 78 LYS A N 1
ATOM 593 C CA . LYS A 1 78 ? -33.369 -10.111 23.543 1.00 93.19 78 LYS A CA 1
ATOM 594 C C . LYS A 1 78 ? -33.577 -9.490 22.163 1.00 93.19 78 LYS A C 1
ATOM 596 O O . LYS A 1 78 ? -34.576 -9.791 21.516 1.00 93.19 78 LYS A O 1
ATOM 601 N N . SER A 1 79 ? -32.672 -8.606 21.753 1.00 90.00 79 SER A N 1
ATOM 602 C CA . SER A 1 79 ? -32.684 -7.916 20.468 1.00 90.00 79 SER A CA 1
ATOM 603 C C . SER A 1 79 ? -31.268 -7.975 19.909 1.00 90.00 79 SER A C 1
ATOM 605 O O . SER A 1 79 ? -30.503 -7.023 20.087 1.00 90.00 79 SER A O 1
ATOM 607 N N . PRO A 1 80 ? -30.899 -9.085 19.242 1.00 93.00 80 PRO A N 1
ATOM 608 C CA . PRO A 1 80 ? -29.528 -9.317 18.801 1.00 93.00 80 PRO A CA 1
ATOM 609 C C . PRO A 1 80 ? -29.095 -8.371 17.673 1.00 93.00 80 PRO A C 1
ATOM 611 O O . PRO A 1 80 ? -28.001 -8.520 17.143 1.00 93.00 80 PRO A O 1
ATOM 614 N N . VAL A 1 81 ? -29.940 -7.407 17.302 1.00 95.75 81 VAL A N 1
ATOM 615 C CA . VAL A 1 81 ? -29.644 -6.350 16.345 1.00 95.75 81 VAL A CA 1
ATOM 616 C C . VAL A 1 81 ? -29.714 -5.007 17.065 1.00 95.75 81 VAL A C 1
ATOM 618 O O . VAL A 1 81 ? -30.775 -4.631 17.567 1.00 95.75 81 VAL A O 1
ATOM 621 N N . GLY A 1 82 ? -28.586 -4.300 17.114 1.00 95.12 82 GLY A N 1
ATOM 622 C CA . GLY A 1 82 ? -28.527 -2.887 17.490 1.00 95.12 82 GLY A CA 1
ATOM 623 C C . GLY A 1 82 ? -28.410 -2.020 16.242 1.00 95.12 82 GLY A C 1
ATOM 624 O O . GLY A 1 82 ? -27.804 -2.439 15.260 1.00 95.12 82 GLY A O 1
ATOM 625 N N . THR A 1 83 ? -28.966 -0.812 16.266 1.00 95.88 83 THR A N 1
ATOM 626 C CA . THR A 1 83 ? -28.889 0.127 15.138 1.00 95.88 83 THR A CA 1
ATOM 627 C C . THR A 1 83 ? -28.271 1.439 15.599 1.00 95.88 83 THR A C 1
ATOM 629 O O . THR A 1 83 ? -28.674 1.983 16.626 1.00 95.88 83 THR A O 1
ATOM 632 N N . VAL A 1 84 ? -27.319 1.958 14.828 1.00 96.38 84 VAL A N 1
ATOM 633 C CA . VAL A 1 84 ? -26.715 3.278 15.013 1.00 96.38 84 VAL A CA 1
ATOM 634 C C . VAL A 1 84 ? -26.845 4.084 13.728 1.00 96.38 84 VAL A C 1
ATOM 636 O O . VAL A 1 84 ? -26.612 3.575 12.632 1.00 96.38 84 VAL A O 1
ATOM 639 N N . SER A 1 85 ? -27.203 5.359 13.867 1.00 95.81 85 SER A N 1
ATOM 640 C CA . SER A 1 85 ? -27.225 6.300 12.755 1.00 95.81 85 SER A CA 1
ATOM 641 C C . SER A 1 85 ? -26.234 7.420 13.015 1.00 95.81 85 SER A C 1
ATOM 643 O O . SER A 1 85 ? -26.464 8.257 13.881 1.00 95.81 85 SER A O 1
ATOM 645 N N . ILE A 1 86 ? -25.144 7.438 12.256 1.00 94.19 86 ILE A N 1
ATOM 646 C CA . ILE A 1 86 ? -24.074 8.419 12.403 1.00 94.19 86 ILE A CA 1
ATOM 647 C C . ILE A 1 86 ? -24.461 9.682 11.653 1.00 94.19 86 ILE A C 1
ATOM 649 O O . ILE A 1 86 ? -24.732 9.656 10.450 1.00 94.19 86 ILE A O 1
ATOM 653 N N . ASN A 1 87 ? -24.548 10.787 12.384 1.00 92.75 87 ASN A N 1
ATOM 654 C CA . ASN A 1 87 ? -24.890 12.077 11.817 1.00 92.75 87 ASN A CA 1
ATOM 655 C C . ASN A 1 87 ? -23.616 12.811 11.397 1.00 92.75 87 ASN A C 1
ATOM 657 O O . ASN A 1 87 ? -22.844 13.264 12.237 1.00 92.75 87 ASN A O 1
ATOM 661 N N . PHE A 1 88 ? -23.423 12.946 10.089 1.00 89.25 88 PHE A N 1
ATOM 662 C CA . PHE A 1 88 ? -22.296 13.684 9.524 1.00 89.25 88 PHE A CA 1
ATOM 663 C C . PHE A 1 88 ? -22.525 15.202 9.522 1.00 89.25 88 PHE A C 1
ATOM 665 O O . PHE A 1 88 ? -21.601 15.942 9.217 1.00 89.25 88 PHE A O 1
ATOM 672 N N . GLY A 1 89 ? -23.721 15.675 9.891 1.00 82.25 89 GLY A N 1
ATOM 673 C CA . GLY A 1 89 ? -24.047 17.088 10.089 1.00 82.25 89 GLY A CA 1
ATOM 674 C C . GLY A 1 89 ? -23.745 18.009 8.899 1.00 82.25 89 GLY A C 1
ATOM 675 O O . GLY A 1 89 ? -23.494 17.577 7.777 1.00 82.25 89 GLY A O 1
ATOM 676 N N . GLU A 1 90 ? -23.740 19.316 9.171 1.00 64.25 90 GLU A N 1
ATOM 677 C CA . GLU A 1 90 ? -23.035 20.299 8.340 1.00 64.25 90 GLU A CA 1
ATOM 678 C C . GLU A 1 90 ? -21.547 20.277 8.720 1.00 64.25 90 GLU A C 1
ATOM 680 O O . GLU A 1 90 ? -20.998 21.267 9.206 1.00 64.25 90 GLU A O 1
ATOM 685 N N . VAL A 1 91 ? -20.865 19.137 8.560 1.00 58.38 91 VAL A N 1
ATOM 686 C CA . VAL A 1 91 ? -19.399 19.190 8.475 1.00 58.38 91 VAL A CA 1
ATOM 687 C C . VAL A 1 91 ? -19.092 20.207 7.375 1.00 58.38 91 VAL A C 1
ATOM 689 O O . VAL A 1 91 ? -19.727 20.169 6.322 1.00 58.38 91 VAL A O 1
ATOM 692 N N . GLN A 1 92 ? -18.201 21.172 7.631 1.00 50.12 92 GLN A N 1
ATOM 693 C CA . GLN A 1 92 ? -17.813 22.167 6.629 1.00 50.12 92 GLN A CA 1
ATOM 694 C C . GLN A 1 92 ? -17.173 21.434 5.444 1.00 50.12 92 GLN A C 1
ATOM 696 O O . GLN A 1 92 ? -15.974 21.174 5.429 1.00 50.12 92 GLN A O 1
ATOM 701 N N . THR A 1 93 ? -18.010 21.057 4.478 1.00 46.72 93 THR A N 1
ATOM 702 C CA . THR A 1 93 ? -17.666 20.274 3.291 1.00 46.72 93 THR A CA 1
ATOM 703 C C . THR A 1 93 ? -17.564 21.146 2.066 1.00 46.72 93 THR A C 1
ATOM 705 O O . THR A 1 93 ? -17.910 20.721 0.961 1.00 46.72 93 THR A O 1
ATOM 708 N N . ASP A 1 94 ? -17.138 22.393 2.247 1.00 50.00 94 ASP A N 1
ATOM 709 C CA . ASP A 1 94 ? -16.664 23.128 1.098 1.00 50.00 94 ASP A CA 1
ATOM 710 C C . ASP A 1 94 ? -15.389 22.424 0.633 1.00 50.00 94 ASP A C 1
ATOM 712 O O . ASP A 1 94 ? -14.318 22.611 1.211 1.00 50.00 94 ASP A O 1
ATOM 716 N N . ALA A 1 95 ? -15.532 21.566 -0.379 1.00 41.38 95 ALA A N 1
ATOM 717 C CA . ALA A 1 95 ? -14.421 20.891 -1.027 1.00 41.38 95 ALA A CA 1
ATOM 718 C C . ALA A 1 95 ? -13.349 21.913 -1.443 1.00 41.38 95 ALA A C 1
ATOM 720 O O . ALA A 1 95 ? -12.164 21.621 -1.341 1.00 41.38 95 ALA A O 1
ATOM 721 N N . SER A 1 96 ? -13.750 23.143 -1.796 1.00 39.75 96 SER A N 1
ATOM 722 C CA . SER A 1 96 ? -12.851 24.271 -2.073 1.00 39.75 96 SER A CA 1
ATOM 723 C C . SER A 1 96 ? -12.044 24.683 -0.839 1.00 39.75 96 SER A C 1
ATOM 725 O O . SER A 1 96 ? -10.842 24.867 -0.945 1.00 39.75 96 SER A O 1
ATOM 727 N N . SER A 1 97 ? -12.652 24.742 0.350 1.00 41.72 97 SER A N 1
ATOM 728 C CA . SER A 1 97 ? -11.938 25.006 1.611 1.00 41.72 97 SER A CA 1
ATOM 729 C C . SER A 1 97 ? -10.985 23.874 2.019 1.00 41.72 97 SER A C 1
ATOM 731 O O . SER A 1 97 ? -10.026 24.114 2.754 1.00 41.72 97 SER A O 1
ATOM 733 N N . TRP A 1 98 ? -11.228 22.646 1.544 1.00 44.50 98 TRP A N 1
ATOM 734 C CA . TRP A 1 98 ? -10.300 21.524 1.695 1.00 44.50 98 TRP A CA 1
ATOM 735 C C . TRP A 1 98 ? -9.122 21.659 0.723 1.00 44.50 98 TRP A C 1
ATOM 737 O O . TRP A 1 98 ? -7.981 21.555 1.160 1.00 44.50 98 TRP A O 1
ATOM 747 N N . TYR A 1 99 ? -9.373 22.011 -0.544 1.00 37.91 99 TYR A N 1
ATOM 748 C CA . TYR A 1 99 ? -8.326 22.344 -1.521 1.00 37.91 99 TYR A CA 1
ATOM 749 C C . TYR A 1 99 ? -7.473 23.555 -1.083 1.00 37.91 99 TYR A C 1
ATOM 751 O O . TYR A 1 99 ? -6.248 23.498 -1.143 1.00 37.91 99 TYR A O 1
ATOM 759 N N . GLU A 1 100 ? -8.084 24.619 -0.551 1.00 37.97 100 GLU A N 1
ATOM 760 C CA . GLU A 1 100 ? -7.392 25.841 -0.103 1.00 37.97 100 GLU A CA 1
ATOM 761 C C . GLU A 1 100 ? -6.579 25.660 1.193 1.00 37.97 100 GLU A C 1
ATOM 763 O O . GLU A 1 100 ? -5.652 26.429 1.449 1.00 37.97 100 GLU A O 1
ATOM 768 N N . ARG A 1 101 ? -6.896 24.657 2.028 1.00 40.53 101 ARG A N 1
ATOM 769 C CA . ARG A 1 101 ? -6.081 24.306 3.210 1.00 40.53 101 ARG A CA 1
ATOM 770 C C . ARG A 1 101 ? -4.895 23.404 2.872 1.00 40.53 101 ARG A C 1
ATOM 772 O O . ARG A 1 101 ? -3.955 23.357 3.662 1.00 40.53 101 ARG A O 1
ATOM 779 N N . VAL A 1 102 ? -4.955 22.699 1.741 1.00 38.66 102 VAL A N 1
ATOM 780 C CA . VAL A 1 102 ? -3.941 21.726 1.313 1.00 38.66 102 VAL A CA 1
ATOM 781 C C . VAL A 1 102 ? -2.918 22.338 0.355 1.00 38.66 102 VAL A C 1
ATOM 783 O O . VAL A 1 102 ? -1.809 21.828 0.317 1.00 38.66 102 VAL A O 1
ATOM 786 N N . GLU A 1 103 ? -3.195 23.451 -0.338 1.00 35.66 103 GLU A N 1
ATOM 787 C CA . GLU A 1 103 ? -2.156 24.171 -1.098 1.00 35.66 103 GLU A CA 1
ATOM 788 C C . GLU A 1 103 ? -1.092 24.777 -0.160 1.00 35.66 103 GLU A C 1
ATOM 790 O O . GLU A 1 103 ? -1.346 25.787 0.512 1.00 35.66 103 GLU A O 1
ATOM 795 N N . PRO A 1 104 ? 0.164 24.288 -0.148 1.00 39.62 104 PRO A N 1
ATOM 796 C CA . PRO A 1 104 ? 1.250 25.121 0.313 1.00 39.62 104 PRO A CA 1
ATOM 797 C C . PRO A 1 104 ? 1.556 26.104 -0.824 1.00 39.62 104 PRO A C 1
ATOM 799 O O . PRO A 1 104 ? 1.758 25.705 -1.970 1.00 39.62 104 PRO A O 1
ATOM 802 N N . LYS A 1 105 ? 1.746 27.388 -0.504 1.00 40.34 105 LYS A N 1
ATOM 803 C CA . LYS A 1 105 ? 2.297 28.429 -1.407 1.00 40.34 105 LYS A CA 1
ATOM 804 C C . LYS A 1 105 ? 3.650 28.077 -2.083 1.00 40.34 105 LYS A C 1
ATOM 806 O O . LYS A 1 105 ? 4.231 28.921 -2.757 1.00 40.34 105 LYS A O 1
ATOM 811 N N . LEU A 1 106 ? 4.171 26.866 -1.885 1.00 39.84 106 LEU A N 1
ATOM 812 C CA . LEU A 1 106 ? 5.432 26.343 -2.404 1.00 39.84 106 LEU A CA 1
ATOM 813 C C . LEU A 1 106 ? 5.369 25.922 -3.881 1.00 39.84 106 LEU A C 1
ATOM 815 O O . LEU A 1 106 ? 6.428 25.838 -4.506 1.00 39.84 106 LEU A O 1
ATOM 819 N N . GLU A 1 107 ? 4.183 25.678 -4.454 1.00 46.81 107 GLU A N 1
ATOM 820 C CA . GLU A 1 107 ? 4.077 25.178 -5.836 1.00 46.81 107 GLU A CA 1
ATOM 821 C C . GLU A 1 107 ? 4.657 26.149 -6.870 1.00 46.81 107 GLU A C 1
ATOM 823 O O . GLU A 1 107 ? 5.378 25.723 -7.772 1.00 46.81 107 GLU A O 1
ATOM 828 N N . THR A 1 108 ? 4.445 27.458 -6.716 1.00 46.44 108 THR A N 1
ATOM 829 C CA . THR A 1 108 ? 4.922 28.436 -7.704 1.00 46.44 108 THR A CA 1
ATOM 830 C C . THR A 1 108 ? 6.442 28.610 -7.653 1.00 46.44 108 THR A C 1
ATOM 832 O O . THR A 1 108 ? 7.098 28.622 -8.692 1.00 46.44 108 THR A O 1
ATOM 835 N N . GLU A 1 109 ? 7.039 28.678 -6.460 1.00 43.91 109 GLU A N 1
ATOM 836 C CA . GLU A 1 109 ? 8.481 28.934 -6.309 1.00 43.91 109 GLU A CA 1
ATOM 837 C C . GLU A 1 109 ? 9.337 27.705 -6.654 1.00 43.91 109 GLU A C 1
ATOM 839 O O . GLU A 1 109 ? 10.366 27.831 -7.323 1.00 43.91 109 GLU A O 1
ATOM 844 N N . ALA A 1 110 ? 8.912 26.500 -6.254 1.00 43.47 110 ALA A N 1
ATOM 845 C CA . ALA A 1 110 ? 9.636 25.266 -6.564 1.00 43.47 110 ALA A CA 1
ATOM 846 C C . ALA A 1 110 ? 9.555 24.912 -8.060 1.00 43.47 110 ALA A C 1
ATOM 848 O O . ALA A 1 110 ? 10.549 24.481 -8.658 1.00 43.47 110 ALA A O 1
ATOM 849 N N . TYR A 1 111 ? 8.395 25.143 -8.682 1.00 42.38 111 TYR A N 1
ATOM 850 C CA . TYR A 1 111 ? 8.191 24.934 -10.113 1.00 42.38 111 TYR A CA 1
ATOM 851 C C . TYR A 1 111 ? 8.973 25.947 -10.964 1.00 42.38 111 TYR A C 1
ATOM 853 O O . TYR A 1 111 ? 9.609 25.559 -11.950 1.00 42.38 111 TYR A O 1
ATOM 861 N N . GLU A 1 112 ? 9.018 27.226 -10.569 1.00 47.25 112 GLU A N 1
ATOM 862 C CA . GLU A 1 112 ? 9.836 28.232 -11.258 1.00 47.25 112 GLU A CA 1
ATOM 863 C C . GLU A 1 112 ? 11.344 27.975 -11.092 1.00 47.25 112 GLU A C 1
ATOM 865 O O . GLU A 1 112 ? 12.075 28.012 -12.086 1.00 47.25 112 GLU A O 1
ATOM 870 N N . ALA A 1 113 ? 11.811 27.574 -9.904 1.00 46.28 113 ALA A N 1
ATOM 871 C CA . ALA A 1 113 ? 13.214 27.209 -9.678 1.00 46.28 113 ALA A CA 1
ATOM 872 C C . ALA A 1 113 ? 13.670 25.998 -10.521 1.00 46.28 113 ALA A C 1
ATOM 874 O O . ALA A 1 113 ? 14.822 25.944 -10.977 1.00 46.28 113 ALA A O 1
ATOM 875 N N . PHE A 1 114 ? 12.768 25.036 -10.759 1.00 44.00 114 PHE A N 1
ATOM 876 C CA . PHE A 1 114 ? 12.988 23.901 -11.657 1.00 44.00 114 PHE A CA 1
ATOM 877 C C . PHE A 1 114 ? 13.014 24.335 -13.132 1.00 44.00 114 PHE A C 1
ATOM 879 O O . PHE A 1 114 ? 13.929 23.952 -13.869 1.00 44.00 114 PHE A O 1
ATOM 886 N N . ARG A 1 115 ? 12.067 25.189 -13.554 1.00 43.19 115 ARG A N 1
ATOM 887 C CA . ARG A 1 115 ? 11.997 25.748 -14.917 1.00 43.19 115 ARG A CA 1
ATOM 888 C C . ARG A 1 115 ? 13.250 26.547 -15.288 1.00 43.19 115 ARG A C 1
ATOM 890 O O . ARG A 1 115 ? 13.679 26.514 -16.439 1.00 43.19 115 ARG A O 1
ATOM 897 N N . GLU A 1 116 ? 13.871 27.218 -14.321 1.00 49.50 116 GLU A N 1
ATOM 898 C CA . GLU A 1 116 ? 15.099 28.001 -14.514 1.00 49.50 116 GLU A CA 1
ATOM 899 C C . GLU A 1 116 ? 16.387 27.155 -14.625 1.00 49.50 116 GLU A C 1
ATOM 901 O O . GLU A 1 116 ? 17.489 27.694 -14.752 1.00 49.50 116 GLU A O 1
ATOM 906 N N . GLY A 1 117 ? 16.294 25.818 -14.618 1.00 35.72 117 GLY A N 1
ATOM 907 C CA . GLY A 1 117 ? 17.425 24.929 -14.918 1.00 35.72 117 GLY A CA 1
ATOM 908 C C . GLY A 1 117 ? 18.539 24.927 -13.861 1.00 35.72 117 GLY A C 1
ATOM 909 O O . GLY A 1 117 ? 19.627 24.388 -14.090 1.00 35.72 117 GLY A O 1
ATOM 910 N N . SER A 1 118 ? 18.282 25.500 -12.685 1.00 43.78 118 SER A N 1
ATOM 911 C CA . SER A 1 118 ? 19.234 25.584 -11.572 1.00 43.78 118 SER A CA 1
ATOM 912 C C . SER A 1 118 ? 19.576 24.204 -10.979 1.00 43.78 118 SER A C 1
ATOM 914 O O . SER A 1 118 ? 20.708 23.976 -10.542 1.00 43.78 118 SER A O 1
ATOM 916 N N . PHE A 1 119 ? 18.654 23.238 -11.074 1.00 37.22 119 PHE A N 1
ATOM 917 C CA . PHE A 1 119 ? 18.832 21.861 -10.597 1.00 37.22 119 PHE A CA 1
ATOM 918 C C . PHE A 1 119 ? 19.800 21.036 -11.471 1.00 37.22 119 PHE A C 1
ATOM 920 O O . PHE A 1 119 ? 20.607 20.253 -10.964 1.00 37.22 119 PHE A O 1
ATOM 927 N N . GLY A 1 120 ? 19.812 21.276 -12.790 1.00 36.50 120 GLY A N 1
ATOM 928 C CA . GLY A 1 120 ? 20.667 20.554 -13.744 1.00 36.50 120 GLY A CA 1
ATOM 929 C C . GLY A 1 120 ? 22.170 20.795 -13.550 1.00 36.50 120 GLY A C 1
ATOM 930 O O . GLY A 1 120 ? 22.987 19.925 -13.858 1.00 36.50 120 GLY A O 1
ATOM 931 N N . LYS A 1 121 ? 22.561 21.939 -12.968 1.00 35.94 121 LYS A N 1
ATOM 932 C CA . LYS A 1 121 ? 23.975 22.273 -12.714 1.00 35.94 121 LYS A CA 1
ATOM 933 C C . LYS A 1 121 ? 24.601 21.469 -11.568 1.00 35.94 121 LYS A C 1
ATOM 935 O O . LYS A 1 121 ? 25.816 21.294 -11.568 1.00 35.94 121 LYS A O 1
ATOM 940 N N . ARG A 1 122 ? 23.805 20.937 -10.631 1.00 34.62 122 ARG A N 1
ATOM 941 C CA . ARG A 1 122 ? 24.309 20.091 -9.529 1.00 34.62 122 ARG A CA 1
ATOM 942 C C . ARG A 1 122 ? 24.521 18.632 -9.944 1.00 34.62 122 ARG A C 1
ATOM 944 O O . ARG A 1 122 ? 25.456 17.999 -9.468 1.00 34.62 122 ARG A O 1
ATOM 951 N N . VAL A 1 123 ? 23.737 18.122 -10.895 1.00 32.19 123 VAL A N 1
ATOM 952 C CA . VAL A 1 123 ? 23.877 16.744 -11.408 1.00 32.19 123 VAL A CA 1
ATOM 953 C C . VAL A 1 123 ? 25.130 16.585 -12.286 1.00 32.19 123 VAL A C 1
ATOM 955 O O . VAL A 1 123 ? 25.767 15.533 -12.286 1.00 32.19 123 VAL A O 1
ATOM 958 N N . ALA A 1 124 ? 25.567 17.651 -12.967 1.00 32.50 124 ALA A N 1
ATOM 959 C CA . ALA A 1 124 ? 26.776 17.632 -13.793 1.00 32.50 124 ALA A CA 1
ATOM 960 C C . ALA A 1 124 ? 28.086 17.427 -12.997 1.00 32.50 124 ALA A C 1
ATOM 962 O O . ALA A 1 124 ? 29.075 16.976 -13.572 1.00 32.50 124 ALA A O 1
ATOM 963 N N . GLN A 1 125 ? 28.105 17.690 -11.683 1.00 32.22 125 GLN A N 1
ATOM 964 C CA . GLN A 1 125 ? 29.290 17.467 -10.840 1.00 32.22 125 GLN A CA 1
ATOM 965 C C . GLN A 1 125 ? 29.534 15.990 -10.480 1.00 32.22 125 GLN A C 1
ATOM 967 O O . GLN A 1 125 ? 30.639 15.653 -10.065 1.00 32.22 125 GLN A O 1
ATOM 972 N N . PHE A 1 126 ? 28.566 15.093 -10.701 1.00 30.06 126 PHE A N 1
ATOM 973 C CA . PHE A 1 126 ? 28.682 13.675 -10.329 1.00 30.06 126 PHE A CA 1
ATOM 974 C C . PHE A 1 126 ? 29.160 12.744 -11.458 1.00 30.06 126 PHE A C 1
ATOM 976 O O . PHE A 1 126 ? 29.366 11.556 -11.225 1.00 30.06 126 PHE A O 1
ATOM 983 N N . 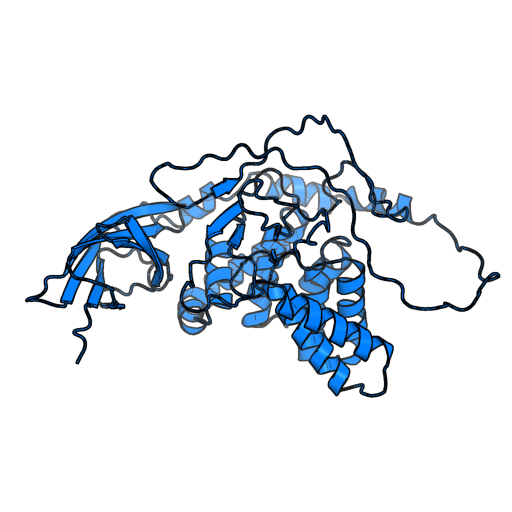ARG A 1 127 ? 29.407 13.253 -12.674 1.00 27.88 127 ARG A N 1
ATOM 984 C CA . ARG A 1 127 ? 29.816 12.432 -13.837 1.00 27.88 127 ARG A CA 1
ATOM 985 C C . ARG A 1 127 ? 31.299 12.021 -13.888 1.00 27.88 127 ARG A C 1
ATOM 987 O O . ARG A 1 127 ? 31.691 11.363 -14.845 1.00 27.88 127 ARG A O 1
ATOM 994 N N . ASN A 1 128 ? 32.116 12.360 -12.888 1.00 27.67 128 ASN A N 1
ATOM 995 C CA . ASN A 1 128 ? 33.579 12.196 -12.950 1.00 27.67 128 ASN A CA 1
ATOM 996 C C . ASN A 1 128 ? 34.175 11.041 -12.118 1.00 27.67 128 ASN A C 1
ATOM 998 O O . ASN A 1 128 ? 35.359 11.087 -11.792 1.00 27.67 128 ASN A O 1
ATOM 1002 N N . TYR A 1 129 ? 33.424 9.974 -11.826 1.00 27.30 129 TYR A N 1
ATOM 1003 C CA . TYR A 1 129 ? 34.031 8.730 -11.327 1.00 27.30 129 TYR A CA 1
ATOM 1004 C C . TYR A 1 129 ? 34.182 7.704 -12.454 1.00 27.30 129 TYR A C 1
ATOM 1006 O O . TYR A 1 129 ? 33.246 7.026 -12.864 1.00 27.30 129 TYR A O 1
ATOM 1014 N N . SER A 1 130 ? 35.406 7.670 -12.977 1.00 28.38 130 SER A N 1
ATOM 1015 C CA . SER A 1 130 ? 35.921 6.780 -14.016 1.00 28.38 130 SER A CA 1
ATOM 1016 C C . SER A 1 130 ? 36.233 5.380 -13.468 1.00 28.38 130 SER A C 1
ATOM 1018 O O . SER A 1 130 ? 36.885 5.265 -12.436 1.00 28.38 130 SER A O 1
ATOM 1020 N N . LEU A 1 131 ? 35.803 4.360 -14.223 1.00 31.98 131 LEU A N 1
ATOM 1021 C CA . LEU A 1 131 ? 36.407 3.033 -14.463 1.00 31.98 131 LEU A CA 1
ATOM 1022 C C . LEU A 1 131 ? 37.384 2.491 -13.398 1.00 31.98 131 LEU A C 1
ATOM 1024 O O . LEU A 1 131 ? 38.534 2.924 -13.328 1.00 31.98 131 LEU A O 1
ATOM 1028 N N . LEU A 1 132 ? 36.965 1.449 -12.672 1.00 29.83 132 LEU A N 1
ATOM 1029 C CA . LEU A 1 132 ? 37.855 0.581 -11.894 1.00 29.83 132 LEU A CA 1
ATOM 1030 C C . LEU A 1 132 ? 38.128 -0.733 -12.649 1.00 29.83 132 LEU A C 1
ATOM 1032 O O . LEU A 1 132 ? 37.262 -1.591 -12.763 1.00 29.83 132 LEU A O 1
ATOM 1036 N N . ASP A 1 133 ? 39.349 -0.797 -13.180 1.00 28.89 133 ASP A N 1
ATOM 1037 C CA . ASP A 1 133 ? 40.287 -1.923 -13.348 1.00 28.89 133 ASP A CA 1
ATOM 1038 C C . ASP A 1 133 ? 39.754 -3.377 -13.211 1.00 28.89 133 ASP A C 1
ATOM 1040 O O . ASP A 1 133 ? 39.512 -3.882 -12.114 1.00 28.89 133 ASP A O 1
ATOM 1044 N N . GLU A 1 134 ? 39.668 -4.091 -14.341 1.00 29.69 134 GLU A N 1
ATOM 1045 C CA . GLU A 1 134 ? 39.158 -5.471 -14.478 1.00 29.69 134 GLU A CA 1
ATOM 1046 C C . GLU A 1 134 ? 40.161 -6.594 -14.112 1.00 29.69 134 GLU A C 1
ATOM 1048 O O . GLU A 1 134 ? 39.914 -7.769 -14.385 1.00 29.69 134 GLU A O 1
ATOM 1053 N N . THR A 1 135 ? 41.312 -6.315 -13.492 1.00 26.66 135 THR A N 1
ATOM 1054 C CA . THR A 1 135 ? 42.416 -7.305 -13.470 1.00 26.66 135 THR A CA 1
ATOM 1055 C C . THR A 1 135 ? 42.533 -8.232 -12.250 1.00 26.66 135 THR A C 1
ATOM 1057 O O . THR A 1 135 ? 43.523 -8.958 -12.139 1.00 26.66 135 THR A O 1
ATOM 1060 N N . LYS A 1 136 ? 41.544 -8.327 -11.347 1.00 30.00 136 LYS A N 1
ATOM 1061 C CA . LYS A 1 136 ? 41.601 -9.289 -10.215 1.00 30.00 136 LYS A CA 1
ATOM 1062 C C . LYS A 1 136 ? 40.271 -9.979 -9.899 1.00 30.00 136 LYS A C 1
ATOM 1064 O O . LYS A 1 136 ? 39.706 -9.808 -8.825 1.00 30.00 136 LYS A O 1
ATOM 1069 N N . ALA A 1 137 ? 39.808 -10.837 -10.806 1.00 32.84 137 ALA A N 1
ATOM 1070 C CA . ALA A 1 137 ? 38.737 -11.789 -10.516 1.00 32.84 137 ALA A CA 1
ATOM 1071 C C . ALA A 1 137 ? 39.296 -13.054 -9.835 1.00 32.84 137 ALA A C 1
ATOM 1073 O O . ALA A 1 137 ? 39.911 -13.907 -10.476 1.00 32.84 137 ALA A O 1
ATOM 1074 N N . SER A 1 138 ? 39.053 -13.208 -8.532 1.00 29.50 138 SER A N 1
ATOM 1075 C CA . SER A 1 138 ? 39.154 -14.501 -7.844 1.00 29.50 138 SER A CA 1
ATOM 1076 C C . SER A 1 138 ? 37.750 -15.037 -7.557 1.00 29.50 138 SER A C 1
ATOM 1078 O O . SER A 1 138 ? 36.912 -14.306 -7.037 1.00 29.50 138 SER A O 1
ATOM 1080 N N . LYS A 1 139 ? 37.505 -16.304 -7.918 1.00 31.22 139 LYS A N 1
ATOM 1081 C CA . LYS A 1 139 ? 36.208 -17.008 -7.841 1.00 31.22 139 LYS A CA 1
ATOM 1082 C C . LYS A 1 139 ? 35.545 -16.899 -6.453 1.00 31.22 139 LYS A C 1
ATOM 1084 O O . LYS A 1 139 ? 36.260 -17.061 -5.461 1.00 31.22 139 LYS A O 1
ATOM 1089 N N . PRO A 1 140 ? 34.208 -16.748 -6.352 1.00 29.48 140 PRO A N 1
ATOM 1090 C CA . PRO A 1 140 ? 33.538 -16.734 -5.059 1.00 29.48 140 PRO A CA 1
ATOM 1091 C C . PRO A 1 140 ? 33.494 -18.152 -4.473 1.00 29.48 140 PRO A C 1
ATOM 1093 O O . PRO A 1 140 ? 33.011 -19.096 -5.101 1.00 29.48 140 PRO A O 1
ATOM 1096 N N . LYS A 1 141 ? 34.033 -18.301 -3.260 1.00 28.33 141 LYS A N 1
ATOM 1097 C CA . LYS A 1 141 ? 33.832 -19.471 -2.400 1.00 28.33 141 LYS A CA 1
ATOM 1098 C C . LYS A 1 141 ? 32.640 -19.191 -1.481 1.00 28.33 141 LYS A C 1
ATOM 1100 O O . LYS A 1 141 ? 32.635 -18.147 -0.846 1.00 28.33 141 LYS A O 1
ATOM 1105 N N . SER A 1 142 ? 31.701 -20.142 -1.449 1.00 28.30 142 SER A N 1
ATOM 1106 C CA . SER A 1 142 ? 30.702 -20.436 -0.401 1.00 28.30 142 SER A CA 1
ATOM 1107 C C . SER A 1 142 ? 29.912 -19.267 0.211 1.00 28.30 142 SER A C 1
ATOM 1109 O O . SER A 1 142 ? 30.467 -18.425 0.907 1.00 28.30 142 SER A O 1
ATOM 1111 N N . LEU A 1 143 ? 28.583 -19.301 0.030 1.00 30.61 143 LEU A N 1
ATOM 1112 C CA . LEU A 1 143 ? 27.614 -18.509 0.793 1.00 30.61 143 LEU A CA 1
ATOM 1113 C C . LEU A 1 143 ? 27.799 -18.742 2.302 1.00 30.61 143 LEU A C 1
ATOM 1115 O O . LEU A 1 143 ? 27.379 -19.774 2.821 1.00 30.61 143 LEU A O 1
ATOM 1119 N N . ASP A 1 144 ? 28.364 -17.755 2.990 1.00 24.78 144 ASP A N 1
ATOM 1120 C CA . ASP A 1 144 ? 28.243 -17.598 4.436 1.00 24.78 144 ASP A CA 1
ATOM 1121 C C . ASP A 1 144 ? 27.149 -16.566 4.751 1.00 24.78 144 ASP A C 1
ATOM 1123 O O . ASP A 1 144 ? 26.962 -15.585 4.030 1.00 24.78 144 ASP A O 1
ATOM 1127 N N . LEU A 1 145 ? 26.398 -16.843 5.820 1.00 27.05 145 LEU A N 1
ATOM 1128 C CA . LEU A 1 145 ? 25.204 -16.138 6.293 1.00 27.05 145 LEU A CA 1
ATOM 1129 C C . LEU A 1 145 ? 25.231 -14.606 6.119 1.00 27.05 145 LEU A C 1
ATOM 1131 O O . LEU A 1 145 ? 26.146 -13.931 6.592 1.00 27.05 145 LEU A O 1
ATOM 1135 N N . MET A 1 146 ? 24.134 -14.061 5.575 1.00 28.62 146 MET A N 1
ATOM 1136 C CA . MET A 1 146 ? 23.828 -12.625 5.586 1.00 28.62 146 MET A CA 1
ATOM 1137 C C . MET A 1 146 ? 23.821 -12.085 7.025 1.00 28.62 146 MET A C 1
ATOM 1139 O O . MET A 1 146 ? 23.055 -12.544 7.875 1.00 28.62 146 MET A O 1
ATOM 1143 N N . ARG A 1 147 ? 24.691 -11.108 7.295 1.00 25.28 147 ARG A N 1
ATOM 1144 C CA . ARG A 1 147 ? 24.768 -10.354 8.552 1.00 25.28 147 ARG A CA 1
ATOM 1145 C C . ARG A 1 147 ? 24.361 -8.905 8.268 1.00 25.28 147 ARG A C 1
ATOM 1147 O O . ARG A 1 147 ? 25.052 -8.209 7.532 1.00 25.28 147 ARG A O 1
ATOM 1154 N N . PHE A 1 148 ? 23.233 -8.482 8.832 1.00 27.88 148 PHE A N 1
ATOM 1155 C CA . PHE A 1 148 ? 22.744 -7.095 8.834 1.00 27.88 148 PHE A CA 1
ATOM 1156 C C . PHE A 1 148 ? 23.411 -6.319 9.982 1.00 27.88 148 PHE A C 1
ATOM 1158 O O . PHE A 1 148 ? 23.773 -6.947 10.975 1.00 27.88 148 PHE A O 1
ATOM 1165 N N . GLY A 1 149 ? 23.549 -4.991 9.919 1.00 23.72 149 GLY A N 1
ATOM 1166 C CA . GLY A 1 149 ? 24.026 -4.232 11.088 1.00 23.72 149 GLY A CA 1
ATOM 1167 C C . GLY A 1 149 ? 23.511 -2.796 11.211 1.00 23.72 149 GLY A C 1
ATOM 1168 O O . GLY A 1 149 ? 22.545 -2.444 10.560 1.00 23.72 149 GLY A O 1
ATOM 1169 N N . PHE A 1 150 ? 24.147 -2.037 12.112 1.00 30.38 150 PHE A N 1
ATOM 1170 C CA . PHE A 1 150 ? 23.672 -0.874 12.879 1.00 30.38 150 PHE A CA 1
ATOM 1171 C C . PHE A 1 150 ? 23.046 0.330 12.153 1.00 30.38 150 PHE A C 1
ATOM 1173 O O . PHE A 1 150 ? 23.555 0.828 11.151 1.00 30.38 150 PHE A O 1
ATOM 1180 N N . PHE A 1 151 ? 22.017 0.876 12.817 1.00 39.75 151 PHE A N 1
ATOM 1181 C CA . PHE A 1 151 ? 21.245 2.072 12.469 1.00 39.75 151 PHE A CA 1
ATOM 1182 C C . PHE A 1 151 ? 21.229 3.074 13.634 1.00 39.75 151 PHE A C 1
ATOM 1184 O O . PHE A 1 151 ? 21.501 2.717 14.783 1.00 39.75 151 PHE A O 1
ATOM 1191 N N . GLU A 1 152 ? 20.896 4.333 13.341 1.00 33.16 152 GLU A N 1
ATOM 1192 C CA . GLU A 1 152 ? 20.530 5.314 14.367 1.00 33.16 152 GLU A CA 1
ATOM 1193 C C . GLU A 1 152 ? 19.221 4.865 15.021 1.00 33.16 152 GLU A C 1
ATOM 1195 O O . GLU A 1 152 ? 18.195 4.749 14.355 1.00 33.16 152 GLU A O 1
ATOM 1200 N N . ALA A 1 153 ? 19.261 4.586 16.323 1.00 37.22 153 ALA A N 1
ATOM 1201 C CA . ALA A 1 153 ? 18.053 4.348 17.094 1.00 37.22 153 ALA A CA 1
ATOM 1202 C C . ALA A 1 153 ? 17.248 5.654 17.151 1.00 37.22 153 ALA A C 1
ATOM 1204 O O . ALA A 1 153 ? 17.740 6.667 17.657 1.00 37.22 153 ALA A O 1
ATOM 1205 N N . LEU A 1 154 ? 16.016 5.632 16.643 1.00 38.31 154 LEU A N 1
ATOM 1206 C CA . LEU A 1 154 ? 15.041 6.677 16.934 1.00 38.31 154 LEU A CA 1
ATOM 1207 C C . LEU A 1 154 ? 14.769 6.640 18.437 1.00 38.31 154 LEU A C 1
ATOM 1209 O O . LEU A 1 154 ? 14.371 5.611 18.986 1.00 38.31 154 LEU A O 1
ATOM 1213 N N . LYS A 1 155 ? 15.012 7.758 19.124 1.00 37.47 155 LYS A N 1
ATOM 1214 C CA . LYS A 1 155 ? 14.593 7.891 20.515 1.00 37.47 155 LYS A CA 1
ATOM 1215 C C . LYS A 1 155 ? 13.089 8.131 20.505 1.00 37.47 155 LYS A C 1
ATOM 1217 O O . LYS A 1 155 ? 12.623 9.209 20.160 1.00 37.47 155 LYS A O 1
ATOM 1222 N N . ILE A 1 156 ? 12.346 7.089 20.842 1.00 39.41 156 ILE A N 1
ATOM 1223 C CA . ILE A 1 156 ? 10.888 7.098 20.844 1.00 39.41 156 ILE A CA 1
ATOM 1224 C C . ILE A 1 156 ? 10.411 7.935 22.030 1.00 39.41 156 ILE A C 1
ATOM 1226 O O . 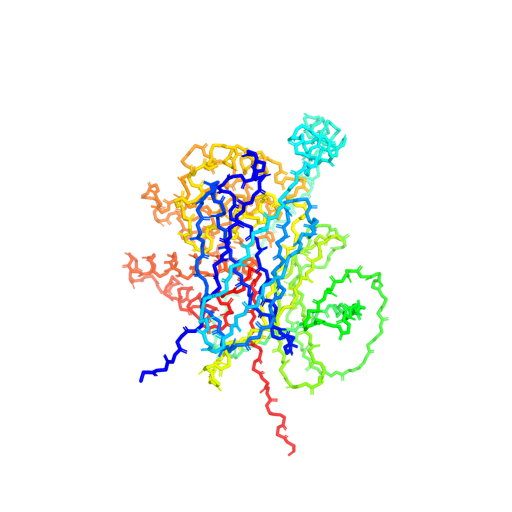ILE A 1 156 ? 10.641 7.573 23.186 1.00 39.41 156 ILE A O 1
ATOM 1230 N N . LYS A 1 157 ? 9.731 9.048 21.756 1.00 40.78 157 LYS A N 1
ATOM 1231 C CA . LYS A 1 157 ? 8.837 9.674 22.730 1.00 40.78 157 LYS A CA 1
ATOM 1232 C C . LYS A 1 157 ? 7.427 9.207 22.388 1.00 40.78 157 LYS A C 1
ATOM 1234 O O . LYS A 1 157 ? 6.717 9.869 21.646 1.00 40.78 157 LYS A O 1
ATOM 1239 N N . GLY A 1 158 ? 7.071 8.018 22.864 1.00 40.56 158 GLY A N 1
ATOM 1240 C CA . GLY A 1 158 ? 5.720 7.500 22.689 1.00 40.56 158 GLY A CA 1
ATOM 1241 C C . GLY A 1 158 ? 4.744 8.371 23.471 1.00 40.56 158 GLY A C 1
ATOM 1242 O O . GLY A 1 158 ? 4.945 8.601 24.665 1.00 40.56 158 GLY A O 1
ATOM 1243 N N . VAL A 1 159 ? 3.707 8.863 22.801 1.00 41.25 159 VAL A N 1
ATOM 1244 C CA . VAL A 1 159 ? 2.485 9.295 23.478 1.00 41.25 159 VAL A CA 1
ATOM 1245 C C . VAL A 1 159 ? 1.581 8.071 23.461 1.00 41.25 159 VAL A C 1
ATOM 1247 O O . VAL A 1 159 ? 0.916 7.812 22.463 1.00 41.25 159 VAL A O 1
ATOM 1250 N N . SER A 1 160 ? 1.635 7.256 24.517 1.00 38.31 160 SER A N 1
ATOM 1251 C CA . SER A 1 160 ? 0.594 6.251 24.723 1.00 38.31 160 SER A CA 1
ATOM 1252 C C . SER A 1 160 ? -0.628 6.9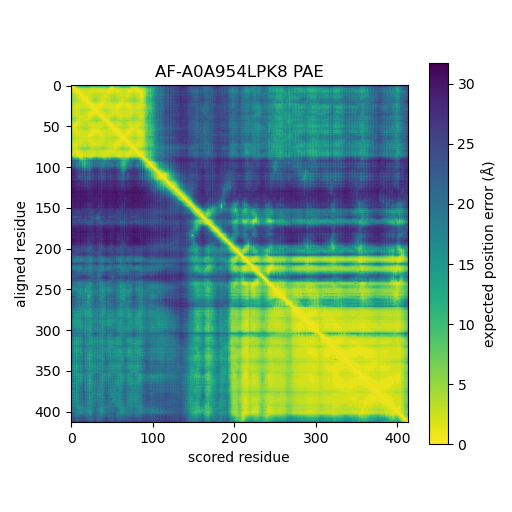85 25.254 1.00 38.31 160 SER A C 1
ATOM 1254 O O . SER A 1 160 ? -0.567 7.577 26.335 1.00 38.31 160 SER A O 1
ATOM 1256 N N . ASP A 1 161 ? -1.719 6.975 24.503 1.00 39.03 161 ASP A N 1
ATOM 1257 C CA . ASP A 1 161 ? -3.012 7.324 25.076 1.00 39.03 161 ASP A CA 1
ATOM 1258 C C . ASP A 1 161 ? -3.412 6.165 26.001 1.00 39.03 161 ASP A C 1
ATOM 1260 O O . ASP A 1 161 ? -3.572 5.040 25.536 1.00 39.03 161 ASP A O 1
ATOM 1264 N N . GLU A 1 162 ? -3.512 6.405 27.314 1.00 36.38 162 GLU A N 1
ATOM 1265 C CA . GLU A 1 162 ? -3.773 5.367 28.332 1.00 36.38 162 GLU A CA 1
ATOM 1266 C C . GLU A 1 162 ? -5.103 4.612 28.104 1.00 36.38 162 GLU A C 1
ATOM 1268 O O . GLU A 1 162 ? -5.363 3.604 28.761 1.00 36.38 162 GLU A O 1
ATOM 1273 N N . ALA A 1 163 ? -5.935 5.075 27.163 1.00 33.03 163 ALA A N 1
ATOM 1274 C CA . ALA A 1 163 ? -7.185 4.447 26.749 1.00 33.03 163 ALA A CA 1
ATOM 1275 C C . ALA A 1 163 ? -7.119 3.662 25.417 1.00 33.03 163 ALA A C 1
ATOM 1277 O O . ALA A 1 163 ? -8.139 3.098 25.017 1.00 33.03 163 ALA A O 1
ATOM 1278 N N . SER A 1 164 ? -5.979 3.612 24.713 1.00 39.41 164 SER A N 1
ATOM 1279 C CA . SER A 1 164 ? -5.870 2.920 23.419 1.00 39.41 164 SER A CA 1
ATOM 1280 C C . SER A 1 164 ? -4.553 2.154 23.267 1.00 39.41 164 SER A C 1
ATOM 1282 O O . SER A 1 164 ? -3.489 2.699 23.544 1.00 39.41 164 SER A O 1
ATOM 1284 N N . ASP A 1 165 ? -4.602 0.924 22.741 1.00 36.94 165 ASP A N 1
ATOM 1285 C CA . ASP A 1 165 ? -3.418 0.101 22.410 1.00 36.94 165 ASP A CA 1
ATOM 1286 C C . ASP A 1 165 ? -2.621 0.646 21.199 1.00 36.94 165 ASP A C 1
ATOM 1288 O O . ASP A 1 165 ? -1.985 -0.098 20.455 1.00 36.94 165 ASP A O 1
ATOM 1292 N N . VAL A 1 166 ? -2.701 1.950 20.932 1.00 37.03 166 VAL A N 1
ATOM 1293 C CA . VAL A 1 166 ? -2.119 2.605 19.761 1.00 37.03 166 VAL A CA 1
ATOM 1294 C C . VAL A 1 166 ? -0.832 3.302 20.172 1.00 37.03 166 VAL A C 1
ATOM 1296 O O . VAL A 1 166 ? -0.840 4.214 21.001 1.00 37.03 166 VAL A O 1
ATOM 1299 N N . LEU A 1 167 ? 0.281 2.907 19.555 1.00 39.75 167 LEU A N 1
ATOM 1300 C CA . LEU A 1 167 ? 1.551 3.602 19.715 1.00 39.75 167 LEU A CA 1
ATOM 1301 C C . LEU A 1 167 ? 1.759 4.556 18.534 1.00 39.75 167 LEU A C 1
ATOM 1303 O O . LEU A 1 167 ? 2.047 4.133 17.413 1.00 39.75 167 LEU A O 1
ATOM 1307 N N . CYS A 1 168 ? 1.642 5.856 18.802 1.00 41.19 168 CYS A N 1
ATOM 1308 C CA . CYS A 1 168 ? 2.002 6.906 17.853 1.00 41.19 168 CYS A CA 1
ATOM 1309 C C . CYS A 1 168 ? 3.461 7.320 18.057 1.00 41.19 168 CYS A C 1
ATOM 1311 O O . CYS A 1 168 ? 3.885 7.643 19.172 1.00 41.19 168 CYS A O 1
ATOM 1313 N N . LEU A 1 169 ? 4.230 7.319 16.968 1.00 43.28 169 LEU A N 1
ATOM 1314 C CA . LEU A 1 169 ? 5.625 7.744 16.964 1.00 43.28 169 LEU A CA 1
ATOM 1315 C C . LEU A 1 169 ? 5.754 9.098 16.265 1.00 43.28 169 LEU A C 1
ATOM 1317 O O . LEU A 1 169 ? 5.523 9.205 15.060 1.00 43.28 169 LEU A O 1
ATOM 1321 N N . GLU A 1 170 ? 6.162 10.115 17.023 1.00 41.53 170 GLU A N 1
ATOM 1322 C CA . GLU A 1 170 ? 6.577 11.410 16.481 1.00 41.53 170 GLU A CA 1
ATOM 1323 C C . GLU A 1 170 ? 8.109 11.458 16.338 1.00 41.53 170 GLU A C 1
ATOM 1325 O O . GLU A 1 170 ? 8.832 11.094 17.279 1.00 41.53 170 GLU A O 1
ATOM 1330 N N . PRO A 1 171 ? 8.647 11.926 15.199 1.00 40.16 171 PRO A N 1
ATOM 1331 C CA . PRO A 1 171 ? 10.075 12.194 15.071 1.00 40.16 171 PRO A CA 1
ATOM 1332 C C . PRO A 1 171 ? 10.498 13.283 16.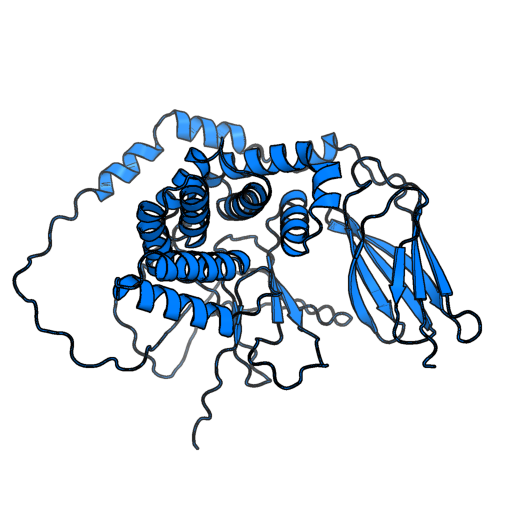074 1.00 40.16 171 PRO A C 1
ATOM 1334 O O . PRO A 1 171 ? 9.972 14.390 16.049 1.00 40.16 171 PRO A O 1
ATOM 1337 N N . THR A 1 172 ? 11.464 13.010 16.959 1.00 37.38 172 THR A N 1
ATOM 1338 C CA . THR A 1 172 ? 12.072 14.044 17.826 1.00 37.38 172 THR A CA 1
ATOM 1339 C C . THR A 1 172 ? 13.565 14.204 17.550 1.00 37.38 172 THR A C 1
ATOM 1341 O O . THR A 1 172 ? 14.233 13.255 17.135 1.00 37.38 172 THR A O 1
ATOM 1344 N N . ASP A 1 173 ? 14.082 15.421 17.775 1.00 33.09 173 ASP A N 1
ATOM 1345 C CA . ASP A 1 173 ? 15.486 15.801 17.573 1.00 33.09 173 ASP A CA 1
ATOM 1346 C C . ASP A 1 173 ? 16.458 14.777 18.188 1.00 33.09 173 ASP A C 1
ATOM 1348 O O . ASP A 1 173 ? 16.523 14.566 19.404 1.00 33.09 173 ASP A O 1
ATOM 1352 N N . VAL A 1 174 ? 17.231 14.131 17.315 1.00 30.33 174 VAL A N 1
ATOM 1353 C CA . VAL A 1 174 ? 18.138 13.030 17.650 1.00 30.33 174 VAL A CA 1
ATOM 1354 C C . VAL A 1 174 ? 19.374 13.570 18.378 1.00 30.33 174 VAL A C 1
ATOM 1356 O O . VAL A 1 174 ? 20.206 14.252 17.781 1.00 30.33 174 VAL A O 1
ATOM 1359 N N . SER A 1 175 ? 19.554 13.214 19.656 1.00 28.20 175 SER A N 1
ATOM 1360 C CA . SER A 1 175 ? 20.858 13.295 20.333 1.00 28.20 175 SER A CA 1
ATOM 1361 C C . SER A 1 175 ? 21.303 11.910 20.819 1.00 28.20 175 SER A C 1
ATOM 1363 O O . SER A 1 175 ? 20.563 11.179 21.481 1.00 28.20 175 SER A O 1
ATOM 1365 N N . LEU A 1 176 ? 22.514 11.524 20.406 1.00 25.48 176 LEU A N 1
ATOM 1366 C CA . LEU A 1 176 ? 23.083 10.181 20.537 1.00 25.48 176 LEU A CA 1
ATOM 1367 C C . LEU A 1 176 ? 23.907 10.021 21.823 1.00 25.48 176 LEU A C 1
ATOM 1369 O O . LEU A 1 176 ? 24.773 10.843 22.116 1.00 25.48 176 LEU A O 1
ATOM 1373 N N . SER A 1 177 ? 23.755 8.880 22.505 1.00 22.69 177 SER A N 1
ATOM 1374 C CA . SER A 1 177 ? 24.860 8.236 23.235 1.00 22.69 177 SER A CA 1
ATOM 1375 C C . SER A 1 177 ? 24.641 6.714 23.324 1.00 22.69 177 SER A C 1
ATOM 1377 O O . SER A 1 177 ? 23.530 6.268 23.597 1.00 22.69 177 SER A O 1
ATOM 1379 N N . PHE A 1 178 ? 25.694 5.932 23.047 1.00 26.08 178 PHE A N 1
ATOM 1380 C CA . PHE A 1 178 ? 25.709 4.461 22.920 1.00 26.08 178 PHE A CA 1
ATOM 1381 C C . PHE A 1 178 ? 26.772 3.819 23.828 1.00 26.08 178 PHE A C 1
ATOM 1383 O O . PHE A 1 178 ? 27.844 4.400 23.975 1.00 26.08 178 PHE A O 1
ATOM 1390 N N . GLN A 1 179 ? 26.535 2.570 24.270 1.00 25.25 179 GLN A N 1
ATOM 1391 C CA . GLN A 1 179 ? 27.499 1.447 24.431 1.00 25.25 179 GLN A CA 1
ATOM 1392 C C . GLN A 1 179 ? 26.704 0.128 24.647 1.00 25.25 179 GLN A C 1
ATOM 1394 O O . GLN A 1 179 ? 25.692 0.181 25.329 1.00 25.25 179 GLN A O 1
ATOM 1399 N N . LYS A 1 180 ? 27.052 -1.097 24.199 1.00 26.59 180 LYS A N 1
ATOM 1400 C CA . LYS A 1 180 ? 28.088 -1.681 23.311 1.00 26.59 180 LYS A CA 1
ATOM 1401 C C . LYS A 1 180 ? 27.761 -3.188 23.117 1.00 26.59 180 LYS A C 1
ATOM 1403 O O . LYS A 1 180 ? 27.533 -3.860 24.114 1.00 26.59 180 LYS A O 1
ATOM 1408 N N . SER A 1 181 ? 27.810 -3.743 21.899 1.00 25.55 181 SER A N 1
ATOM 1409 C CA . SER A 1 181 ? 28.423 -5.058 21.553 1.00 25.55 181 SER A CA 1
ATOM 1410 C C . SER A 1 181 ? 28.202 -5.410 20.067 1.00 25.55 181 SER A C 1
ATOM 1412 O O . SER A 1 181 ? 27.415 -4.770 19.385 1.00 25.55 181 SER A O 1
ATOM 1414 N N . GLN A 1 182 ? 29.035 -6.310 19.540 1.00 26.69 182 GLN A N 1
ATOM 1415 C CA . GLN A 1 182 ? 29.660 -6.264 18.212 1.00 26.69 182 GLN A CA 1
ATOM 1416 C C . GLN A 1 182 ? 28.848 -6.887 17.065 1.00 26.69 182 GLN A C 1
ATOM 1418 O O . GLN A 1 182 ? 28.562 -8.081 17.077 1.00 26.69 182 GLN A O 1
ATOM 1423 N N . ILE A 1 183 ? 28.622 -6.100 16.010 1.00 27.52 183 ILE A N 1
ATOM 1424 C CA . ILE A 1 183 ? 28.265 -6.556 14.658 1.00 27.52 183 ILE A CA 1
ATOM 1425 C C . ILE A 1 183 ? 29.034 -5.667 13.664 1.00 27.52 183 ILE A C 1
ATOM 1427 O O . ILE A 1 183 ? 28.811 -4.460 13.611 1.00 27.52 183 ILE A O 1
ATOM 1431 N N . GLU A 1 184 ? 29.975 -6.240 12.911 1.00 25.17 184 GLU A N 1
ATOM 1432 C CA . GLU A 1 184 ? 30.724 -5.538 11.854 1.00 25.17 184 GLU A CA 1
ATOM 1433 C C . GLU A 1 184 ? 30.041 -5.746 10.489 1.00 25.17 184 GLU A C 1
ATOM 1435 O O . GLU A 1 184 ? 29.686 -6.874 10.143 1.00 25.17 184 GLU A O 1
ATOM 1440 N N . ILE A 1 185 ? 29.864 -4.662 9.719 1.00 36.94 185 ILE A N 1
ATOM 1441 C CA . ILE A 1 185 ? 29.241 -4.628 8.379 1.00 36.94 185 ILE A CA 1
ATOM 1442 C C . ILE A 1 185 ? 30.273 -4.109 7.367 1.00 36.94 185 ILE A C 1
ATOM 1444 O O . ILE A 1 185 ? 31.046 -3.213 7.717 1.00 36.94 185 ILE A O 1
ATOM 1448 N N . PRO A 1 186 ? 30.285 -4.598 6.112 1.00 27.27 186 PRO A N 1
ATOM 1449 C CA . PRO A 1 186 ? 31.101 -4.019 5.050 1.00 27.27 186 PRO A CA 1
ATOM 1450 C C . PRO A 1 186 ? 30.790 -2.536 4.797 1.00 27.27 186 PRO A C 1
ATOM 1452 O O . PRO A 1 186 ? 29.640 -2.099 4.776 1.00 27.27 186 PRO A O 1
ATOM 1455 N N . ASN A 1 187 ? 31.857 -1.772 4.562 1.00 29.47 187 ASN A N 1
ATOM 1456 C CA . ASN A 1 187 ? 31.806 -0.376 4.150 1.00 29.47 187 ASN A CA 1
ATOM 1457 C C . ASN A 1 187 ? 31.014 -0.266 2.841 1.00 29.47 187 ASN A C 1
ATOM 1459 O O . ASN A 1 187 ? 31.413 -0.909 1.877 1.00 29.47 187 ASN A O 1
ATOM 1463 N N . HIS A 1 188 ? 29.927 0.518 2.851 1.00 34.25 188 HIS A N 1
ATOM 1464 C CA . HIS A 1 188 ? 29.181 1.132 1.730 1.00 34.25 188 HIS A CA 1
ATOM 1465 C C . HIS A 1 188 ? 27.640 1.000 1.825 1.00 34.25 188 HIS A C 1
ATOM 1467 O O . HIS A 1 188 ? 27.006 0.501 0.898 1.00 34.25 188 HIS A O 1
ATOM 1473 N N . PRO A 1 189 ? 27.003 1.597 2.850 1.00 35.47 189 PRO A N 1
ATOM 1474 C CA . PRO A 1 189 ? 25.737 2.294 2.640 1.00 35.47 189 PRO A CA 1
ATOM 1475 C C . PRO A 1 189 ? 25.945 3.785 2.945 1.00 35.47 189 PRO A C 1
ATOM 1477 O O . PRO A 1 189 ? 26.397 4.162 4.024 1.00 35.47 189 PRO A O 1
ATOM 1480 N N . GLY A 1 190 ? 25.723 4.636 1.942 1.00 30.55 190 GLY A N 1
ATOM 1481 C CA . GLY A 1 190 ? 26.105 6.048 1.956 1.00 30.55 190 GLY A CA 1
ATOM 1482 C C . GLY A 1 190 ? 25.561 6.834 3.154 1.00 30.55 190 GLY A C 1
ATOM 1483 O O . GLY A 1 190 ? 24.359 6.918 3.378 1.00 30.55 190 GLY A O 1
ATOM 1484 N N . THR A 1 191 ? 26.465 7.469 3.896 1.00 29.94 191 THR A N 1
ATOM 1485 C CA . THR A 1 191 ? 26.158 8.467 4.924 1.00 29.94 191 THR A CA 1
ATOM 1486 C C . THR A 1 191 ? 26.300 9.871 4.335 1.00 29.94 191 THR A C 1
ATOM 1488 O O . THR A 1 191 ? 27.414 10.309 4.053 1.00 29.94 191 THR A O 1
ATOM 1491 N N . ALA A 1 192 ? 25.198 10.602 4.178 1.00 27.52 192 ALA A N 1
ATOM 1492 C CA . ALA A 1 192 ? 25.203 12.056 3.995 1.00 27.52 192 ALA A CA 1
ATOM 1493 C C . ALA A 1 192 ? 23.884 12.665 4.502 1.00 27.52 192 ALA A C 1
ATOM 1495 O O . ALA A 1 192 ? 22.803 12.170 4.200 1.00 27.52 192 ALA A O 1
ATOM 1496 N N . GLY A 1 193 ? 23.959 13.736 5.288 1.00 27.58 193 GLY A N 1
ATOM 1497 C CA . GLY A 1 193 ? 22.810 14.430 5.880 1.00 27.58 193 GLY A CA 1
ATOM 1498 C C . GLY A 1 193 ? 21.978 15.265 4.897 1.00 27.58 193 GLY A C 1
ATOM 1499 O O . GLY A 1 193 ? 21.624 16.394 5.220 1.00 27.58 193 GLY A O 1
ATOM 1500 N N . SER A 1 194 ? 21.681 14.749 3.704 1.00 33.44 194 SER A N 1
ATOM 1501 C CA . SER A 1 194 ? 20.677 15.309 2.792 1.00 33.44 194 SER A CA 1
ATOM 1502 C C . SER A 1 194 ? 19.430 14.430 2.789 1.00 33.44 194 SER A C 1
ATOM 1504 O O . SER A 1 194 ? 19.521 13.228 3.033 1.00 33.44 194 SER A O 1
ATOM 1506 N N . THR A 1 195 ? 18.276 15.011 2.451 1.00 37.75 195 THR A N 1
ATOM 1507 C CA . THR A 1 195 ? 16.967 14.358 2.203 1.00 37.75 195 THR A CA 1
ATOM 1508 C C . THR A 1 195 ? 16.994 13.228 1.157 1.00 37.75 195 THR A C 1
ATOM 1510 O O . THR A 1 195 ? 15.961 12.734 0.723 1.00 37.75 195 THR A O 1
ATOM 1513 N N . THR A 1 196 ? 18.182 12.820 0.724 1.00 42.09 196 THR A N 1
ATOM 1514 C CA . THR A 1 196 ? 18.452 11.801 -0.277 1.00 42.09 196 THR A CA 1
ATOM 1515 C C . THR A 1 196 ? 18.634 10.415 0.328 1.00 42.09 196 THR A C 1
ATOM 1517 O O . THR A 1 196 ? 18.473 9.449 -0.396 1.00 42.09 196 THR A O 1
ATOM 1520 N N . ASN A 1 197 ? 18.952 10.261 1.616 1.00 47.50 197 ASN A N 1
ATOM 1521 C CA . ASN A 1 197 ? 19.280 8.937 2.155 1.00 47.50 197 ASN A CA 1
ATOM 1522 C C . ASN A 1 197 ? 18.087 8.278 2.845 1.00 47.50 197 ASN A C 1
ATOM 1524 O O . ASN A 1 197 ? 17.728 8.622 3.968 1.00 47.50 197 ASN A O 1
ATOM 1528 N N . TRP A 1 198 ? 17.515 7.294 2.157 1.00 55.31 198 TRP A N 1
ATOM 1529 C CA . TRP A 1 198 ? 16.513 6.385 2.694 1.00 55.31 198 TRP A CA 1
ATOM 1530 C C . TRP A 1 198 ? 17.181 5.485 3.728 1.00 55.31 198 TRP A C 1
ATOM 1532 O O . TRP A 1 198 ? 18.200 4.851 3.442 1.00 55.31 198 TRP A O 1
ATOM 1542 N N . LYS A 1 199 ? 16.636 5.456 4.943 1.00 53.75 199 LYS A N 1
ATOM 1543 C CA . LYS A 1 199 ? 17.117 4.590 6.017 1.00 53.75 199 LYS A CA 1
ATOM 1544 C C . LYS A 1 199 ? 15.932 3.781 6.537 1.00 53.75 199 LYS A C 1
ATOM 1546 O O . LYS A 1 199 ? 14.967 4.395 6.982 1.00 53.75 199 LYS A O 1
ATOM 1551 N N . PRO A 1 200 ? 15.981 2.440 6.510 1.00 53.44 200 PRO A N 1
ATOM 1552 C CA . PRO A 1 200 ? 14.992 1.650 7.228 1.00 53.44 200 PRO A CA 1
ATOM 1553 C C . PRO A 1 200 ? 15.059 1.994 8.723 1.00 53.44 200 PRO A C 1
ATOM 1555 O O . PRO A 1 200 ? 16.146 2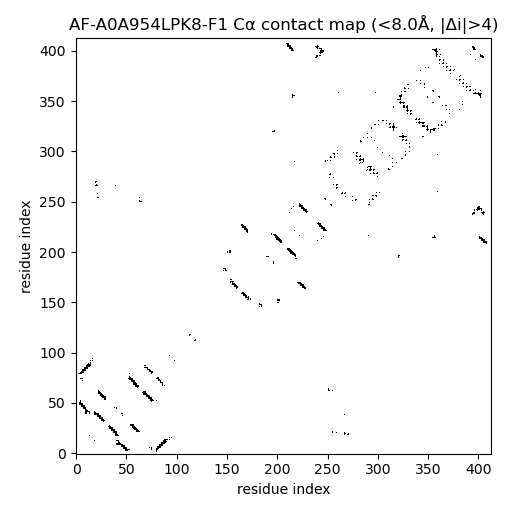.141 9.289 1.00 53.44 200 PRO A O 1
ATOM 1558 N N . GLY A 1 201 ? 13.892 2.161 9.342 1.00 57.03 201 GLY A N 1
ATOM 1559 C CA . GLY A 1 201 ? 13.759 2.481 10.756 1.00 57.03 201 GLY A CA 1
ATOM 1560 C C . GLY A 1 201 ? 13.719 1.193 11.564 1.00 57.03 201 GLY A C 1
ATOM 1561 O O . GLY A 1 201 ? 12.884 0.326 11.342 1.00 57.03 201 GLY A O 1
ATOM 1562 N N . PHE A 1 202 ? 14.622 1.026 12.518 1.00 57.03 202 PHE A N 1
ATOM 1563 C CA . PHE A 1 202 ? 14.550 -0.132 13.405 1.00 57.03 202 PHE A CA 1
ATOM 1564 C C . PHE A 1 202 ? 13.766 0.259 14.643 1.00 57.03 202 PHE A C 1
ATOM 1566 O O . PHE A 1 202 ? 14.180 1.159 15.375 1.00 57.03 202 PHE A O 1
ATOM 1573 N N . LEU A 1 203 ? 12.648 -0.428 14.868 1.00 60.56 203 LEU A N 1
ATOM 1574 C CA . LEU A 1 203 ? 11.923 -0.332 16.119 1.00 60.56 203 LEU A CA 1
ATOM 1575 C C . LEU A 1 203 ? 12.219 -1.570 16.951 1.00 60.56 203 LEU A C 1
ATOM 1577 O O . LEU A 1 203 ? 12.136 -2.693 16.476 1.00 60.56 203 LEU A O 1
ATOM 1581 N N . TRP A 1 204 ? 12.581 -1.376 18.206 1.00 56.22 204 TRP A N 1
ATOM 1582 C CA . TRP A 1 204 ? 12.786 -2.490 19.112 1.00 56.22 204 TRP A CA 1
ATOM 1583 C C . TRP A 1 204 ? 11.889 -2.302 20.319 1.00 56.22 204 TRP A C 1
ATOM 1585 O O . TRP A 1 204 ? 11.977 -1.274 20.991 1.00 56.22 204 TRP A O 1
ATOM 1595 N N . GLU A 1 205 ? 11.035 -3.288 20.580 1.00 59.22 205 GLU A N 1
ATOM 1596 C CA . GLU A 1 205 ? 10.276 -3.354 21.816 1.00 59.22 205 GLU A CA 1
ATOM 1597 C C . GLU A 1 205 ? 11.148 -3.986 22.917 1.00 59.22 205 GLU A C 1
ATOM 1599 O O . GLU A 1 205 ? 11.541 -5.151 22.802 1.00 59.22 205 GLU A O 1
ATOM 1604 N N . PRO A 1 206 ? 11.496 -3.244 23.985 1.00 46.44 206 PRO A N 1
ATOM 1605 C CA . PRO A 1 206 ? 12.457 -3.724 24.979 1.00 46.44 206 PRO A CA 1
ATOM 1606 C C . PRO A 1 206 ? 11.931 -4.855 25.870 1.00 46.44 206 PRO A C 1
ATOM 1608 O O . PRO A 1 206 ? 12.735 -5.563 26.476 1.00 46.44 206 PRO A O 1
ATOM 1611 N N . ASN A 1 207 ? 10.608 -5.000 25.996 1.00 48.38 207 ASN A N 1
ATOM 1612 C CA . ASN A 1 207 ? 10.006 -5.757 27.095 1.00 48.38 207 ASN A CA 1
ATOM 1613 C C . ASN A 1 207 ? 9.639 -7.209 26.750 1.00 48.38 207 ASN A C 1
ATOM 1615 O O . ASN A 1 207 ? 9.640 -8.030 27.661 1.00 48.38 207 ASN A O 1
ATOM 1619 N N . ASP A 1 208 ? 9.418 -7.553 25.476 1.00 54.19 208 ASP A N 1
ATOM 1620 C CA . ASP A 1 208 ? 8.811 -8.846 25.099 1.00 54.19 208 ASP A CA 1
ATOM 1621 C C . ASP A 1 208 ? 9.671 -9.742 24.195 1.00 54.19 208 ASP A C 1
ATOM 1623 O O . ASP A 1 208 ? 9.168 -10.668 23.561 1.00 54.19 208 ASP A O 1
ATOM 1627 N N . LEU A 1 209 ? 10.986 -9.498 24.125 1.00 53.00 209 LEU A N 1
ATOM 1628 C CA . LEU A 1 209 ? 11.949 -10.202 23.254 1.00 53.00 209 LEU A CA 1
ATOM 1629 C C . LEU A 1 209 ? 11.643 -10.126 21.746 1.00 53.00 209 LEU A C 1
ATOM 1631 O O . LEU A 1 209 ? 12.538 -10.390 20.950 1.00 53.00 209 LEU A O 1
ATOM 1635 N N . ASN A 1 210 ? 10.448 -9.719 21.327 1.00 62.59 210 ASN A N 1
ATOM 1636 C CA . ASN A 1 210 ? 10.065 -9.568 19.935 1.00 62.59 210 ASN A CA 1
ATOM 1637 C C . ASN A 1 210 ? 10.696 -8.299 19.354 1.00 62.59 210 ASN A C 1
ATOM 1639 O O . ASN A 1 210 ? 10.301 -7.175 19.648 1.00 62.59 210 ASN A O 1
ATOM 1643 N N . ALA A 1 211 ? 11.698 -8.482 18.500 1.00 71.06 211 ALA A N 1
ATOM 1644 C CA . ALA A 1 211 ? 12.186 -7.416 17.642 1.00 71.06 211 ALA A CA 1
ATOM 1645 C C . ALA A 1 211 ? 11.419 -7.451 16.315 1.00 71.06 211 ALA A C 1
ATOM 1647 O O . ALA A 1 211 ? 11.159 -8.522 15.759 1.00 71.06 211 ALA A O 1
ATOM 1648 N N . PHE A 1 212 ? 11.087 -6.284 15.779 1.00 76.31 212 PHE A N 1
ATOM 1649 C CA . PHE A 1 212 ? 10.514 -6.160 14.447 1.00 76.31 212 PHE A CA 1
ATOM 1650 C C . PHE A 1 212 ? 11.193 -5.025 13.686 1.00 76.31 212 PHE A C 1
ATOM 1652 O O . PHE A 1 212 ? 11.797 -4.127 14.255 1.00 76.31 212 PHE A O 1
ATOM 1659 N N . LEU A 1 213 ? 11.182 -5.102 12.366 1.00 83.00 213 LEU A N 1
ATOM 1660 C CA . LEU A 1 213 ? 11.737 -4.073 11.493 1.00 83.00 213 LEU A CA 1
ATOM 1661 C C . LEU A 1 213 ? 10.573 -3.377 10.806 1.00 83.00 213 LEU A C 1
ATOM 1663 O O . LEU A 1 213 ? 9.698 -4.077 10.314 1.00 83.00 213 LEU A O 1
ATOM 1667 N N . VAL A 1 214 ? 10.572 -2.045 10.736 1.00 83.44 214 VAL A N 1
ATOM 1668 C CA . VAL A 1 214 ? 9.597 -1.274 9.952 1.00 83.44 214 VAL A CA 1
ATOM 1669 C C . VAL A 1 214 ? 10.354 -0.411 8.949 1.00 83.44 214 VAL A C 1
ATOM 1671 O O . VAL A 1 214 ? 11.214 0.388 9.306 1.00 83.44 214 VAL A O 1
ATOM 1674 N N . VAL A 1 215 ? 10.070 -0.548 7.661 1.00 85.69 215 VAL A N 1
ATOM 1675 C CA . VAL A 1 215 ? 10.668 0.336 6.659 1.00 85.69 215 VAL A CA 1
ATOM 1676 C C . VAL A 1 215 ? 9.901 1.654 6.681 1.00 85.69 215 VAL A C 1
ATOM 1678 O O . VAL A 1 215 ? 8.723 1.692 6.346 1.00 85.69 215 VAL A O 1
ATOM 1681 N N . VAL A 1 216 ? 10.562 2.730 7.113 1.00 81.31 216 VAL A N 1
ATOM 1682 C CA . VAL A 1 216 ? 9.925 4.037 7.316 1.00 81.31 216 VAL A CA 1
ATOM 1683 C C . VAL A 1 216 ? 10.373 5.054 6.264 1.00 81.31 216 VAL A C 1
ATOM 1685 O O . VAL A 1 216 ? 11.537 5.029 5.845 1.00 81.31 216 VAL A O 1
ATOM 1688 N N . PRO A 1 217 ? 9.484 5.970 5.849 1.00 74.62 217 PRO A N 1
ATOM 1689 C CA . PRO A 1 217 ? 9.850 7.081 4.980 1.00 74.62 217 PRO A CA 1
ATOM 1690 C C . PRO A 1 217 ? 10.837 8.053 5.658 1.00 74.62 217 PRO A C 1
ATOM 1692 O O . PRO A 1 217 ? 10.729 8.303 6.857 1.00 74.62 217 PRO A O 1
ATOM 1695 N N . PRO A 1 218 ? 11.768 8.679 4.911 1.00 67.75 218 PRO A N 1
ATOM 1696 C CA . PRO A 1 218 ? 12.709 9.670 5.453 1.00 67.75 218 PRO A CA 1
ATOM 1697 C C . PRO A 1 218 ? 12.126 11.074 5.750 1.00 67.75 218 PRO A C 1
ATOM 1699 O O . PRO A 1 218 ? 12.904 12.000 6.000 1.00 67.75 218 PRO A O 1
ATOM 1702 N N . ILE A 1 219 ? 10.806 11.289 5.688 1.00 62.81 219 ILE A N 1
ATOM 1703 C CA . ILE A 1 219 ? 10.204 12.628 5.855 1.00 62.81 219 ILE A CA 1
ATOM 1704 C C . ILE A 1 219 ? 10.143 13.034 7.336 1.00 62.81 219 ILE A C 1
ATOM 1706 O O . ILE A 1 219 ? 9.869 12.224 8.216 1.00 62.81 219 ILE A O 1
ATOM 1710 N N . ARG A 1 220 ? 10.417 14.321 7.601 1.00 55.66 220 ARG A N 1
ATOM 1711 C CA . ARG A 1 220 ? 10.539 14.900 8.952 1.00 55.66 220 ARG A CA 1
ATOM 1712 C C . ARG A 1 220 ? 9.220 14.997 9.725 1.00 55.66 220 ARG A C 1
ATOM 1714 O O . ARG A 1 220 ? 9.277 15.090 10.942 1.00 55.66 220 ARG A O 1
ATOM 1721 N N . ASP A 1 221 ? 8.089 14.891 9.031 1.00 67.62 221 ASP A N 1
ATOM 1722 C CA . ASP A 1 221 ? 6.745 15.084 9.586 1.00 67.62 221 ASP A CA 1
ATOM 1723 C C . ASP A 1 221 ? 5.808 13.890 9.317 1.00 67.62 221 ASP A C 1
ATOM 1725 O O . ASP A 1 221 ? 4.589 14.026 9.369 1.00 67.62 221 ASP A O 1
ATOM 1729 N N . THR A 1 222 ? 6.347 12.703 9.012 1.00 66.31 222 THR A N 1
ATOM 1730 C CA . THR A 1 222 ? 5.504 11.508 8.868 1.00 66.31 222 THR A CA 1
ATOM 1731 C C . THR A 1 222 ? 5.189 10.922 10.237 1.00 66.31 222 THR A C 1
ATOM 1733 O O . THR A 1 222 ? 6.073 10.411 10.927 1.00 66.31 222 THR A O 1
ATOM 1736 N N . THR A 1 223 ? 3.913 10.953 10.615 1.00 72.69 223 THR A N 1
ATOM 1737 C CA . THR A 1 223 ? 3.417 10.191 11.761 1.00 72.69 223 THR A CA 1
ATOM 1738 C C . THR A 1 223 ? 3.300 8.726 11.372 1.00 72.69 223 THR A C 1
ATOM 1740 O O . THR A 1 223 ? 2.634 8.384 10.392 1.00 72.69 223 THR A O 1
ATOM 1743 N N . ILE A 1 224 ? 3.938 7.863 12.161 1.00 76.00 224 ILE A N 1
ATOM 1744 C CA . ILE A 1 224 ? 3.804 6.415 12.028 1.00 76.00 224 ILE A CA 1
ATOM 1745 C C . ILE A 1 224 ? 2.898 5.927 13.145 1.00 76.00 224 ILE A C 1
ATOM 1747 O O . ILE A 1 224 ? 3.158 6.176 14.328 1.00 76.00 224 ILE A O 1
ATOM 1751 N N . THR A 1 225 ? 1.850 5.217 12.756 1.00 75.62 225 THR A N 1
ATOM 1752 C CA . THR A 1 225 ? 0.948 4.542 13.679 1.00 75.62 225 THR A CA 1
ATOM 1753 C C . THR A 1 225 ? 1.291 3.064 13.686 1.00 75.62 225 THR A C 1
ATOM 1755 O O . THR A 1 225 ? 1.328 2.421 12.636 1.00 75.62 225 THR A O 1
ATOM 1758 N N . LEU A 1 226 ? 1.562 2.536 14.878 1.00 77.00 226 LEU A N 1
ATOM 1759 C CA . LEU A 1 226 ? 1.782 1.116 15.105 1.00 77.00 226 LEU A CA 1
ATOM 1760 C C . LEU A 1 226 ? 0.602 0.567 15.895 1.00 77.00 226 LEU A C 1
ATOM 1762 O O . LEU A 1 226 ? 0.275 1.076 16.970 1.00 77.00 226 LEU A O 1
ATOM 1766 N N . LEU A 1 227 ? -0.036 -0.456 15.342 1.00 72.88 227 LEU A N 1
ATOM 1767 C CA . LEU A 1 227 ? -1.170 -1.135 15.953 1.00 72.88 227 LEU A CA 1
ATOM 1768 C C . LEU A 1 227 ? -0.787 -2.586 16.222 1.00 72.88 227 LEU A C 1
ATOM 1770 O O . LEU A 1 227 ? -0.140 -3.184 15.361 1.00 72.88 227 LEU A O 1
ATOM 1774 N N . PRO A 1 228 ? -1.189 -3.171 17.359 1.00 73.56 228 PRO A N 1
ATOM 1775 C CA . PRO A 1 228 ? -1.044 -4.599 17.553 1.00 73.56 228 PRO A CA 1
ATOM 1776 C C . PRO A 1 228 ? -1.881 -5.337 16.506 1.00 73.56 228 PRO A C 1
ATOM 1778 O O . PRO A 1 228 ? -3.033 -4.983 16.234 1.00 73.56 228 PRO A O 1
ATOM 1781 N N . ASP A 1 229 ? -1.275 -6.351 15.906 1.00 73.25 229 ASP A N 1
ATOM 1782 C CA . ASP A 1 229 ? -1.961 -7.272 15.014 1.00 73.25 229 ASP A CA 1
ATOM 1783 C C . ASP A 1 229 ? -2.664 -8.332 15.872 1.00 73.25 229 ASP A C 1
ATOM 1785 O O . ASP A 1 229 ? -2.063 -9.313 16.316 1.00 73.25 229 ASP A O 1
ATOM 1789 N N . ASN A 1 230 ? -3.920 -8.041 16.215 1.00 61.94 230 ASN A N 1
ATOM 1790 C CA . ASN A 1 230 ? -4.716 -8.781 17.195 1.00 61.94 230 ASN A CA 1
ATOM 1791 C C . ASN A 1 230 ? -5.421 -10.014 16.610 1.00 61.94 230 ASN A C 1
ATOM 1793 O O . ASN A 1 230 ? -6.396 -10.482 17.206 1.00 61.94 230 ASN A O 1
ATOM 1797 N N . ASP A 1 231 ? -4.952 -10.561 15.487 1.00 63.56 231 ASP A N 1
ATOM 1798 C CA . ASP A 1 231 ? -5.420 -11.853 14.976 1.00 63.56 231 ASP A CA 1
ATOM 1799 C C . ASP A 1 231 ? -4.928 -12.999 15.892 1.00 63.56 231 ASP A C 1
ATOM 1801 O O . ASP A 1 231 ? -4.079 -13.831 15.569 1.00 63.56 231 ASP A O 1
ATOM 1805 N N . GLU A 1 232 ? -5.496 -13.038 17.105 1.00 53.22 232 GLU A N 1
ATOM 1806 C CA . GLU A 1 232 ? -5.225 -14.002 18.176 1.00 53.22 232 GLU A CA 1
ATOM 1807 C C . GLU A 1 232 ? -5.614 -15.439 17.798 1.00 53.22 232 GLU A C 1
ATOM 1809 O O . GLU A 1 232 ? -5.215 -16.388 18.485 1.00 53.22 232 GLU A O 1
ATOM 1814 N N . GLU A 1 233 ? -6.401 -15.621 16.733 1.00 54.19 233 GLU A N 1
ATOM 1815 C CA . GLU A 1 233 ? -6.837 -16.942 16.275 1.00 54.19 233 GLU A CA 1
ATOM 1816 C C . GLU A 1 233 ? -5.682 -17.768 15.685 1.00 54.19 233 GLU A C 1
ATOM 1818 O O . GLU A 1 233 ? -5.761 -18.998 15.662 1.00 54.19 233 GLU A O 1
ATOM 1823 N N . GLU A 1 234 ? -4.555 -17.138 15.337 1.00 51.44 234 GLU A N 1
ATOM 1824 C CA . GLU A 1 234 ? -3.414 -17.803 14.712 1.00 51.44 234 GLU A CA 1
ATOM 1825 C C . GLU A 1 234 ? -2.133 -17.661 15.563 1.00 51.44 234 GLU A C 1
ATOM 1827 O O . GLU A 1 234 ? -1.115 -17.114 15.150 1.00 51.44 234 GLU A O 1
ATOM 1832 N N . LYS A 1 235 ? -2.151 -18.219 16.788 1.00 47.53 235 LYS A N 1
ATOM 1833 C CA . LYS A 1 235 ? -1.035 -18.241 17.779 1.00 47.53 235 LYS A CA 1
ATOM 1834 C C . LYS A 1 235 ? 0.300 -18.857 17.304 1.00 47.53 235 LYS A C 1
ATOM 1836 O O . LYS A 1 235 ? 1.199 -19.092 18.111 1.00 47.53 235 LYS A O 1
ATOM 1841 N N . THR A 1 236 ? 0.450 -19.145 16.018 1.00 50.16 236 THR A N 1
ATOM 1842 C CA . THR A 1 236 ? 1.640 -19.740 15.398 1.00 50.16 236 THR A CA 1
ATOM 1843 C C . THR A 1 236 ? 2.319 -18.833 14.372 1.00 50.16 236 THR A C 1
ATOM 1845 O O . THR A 1 236 ? 3.277 -19.268 13.733 1.00 50.16 236 THR A O 1
ATOM 1848 N N . THR A 1 237 ? 1.865 -17.594 14.181 1.00 52.19 237 THR A N 1
ATOM 1849 C CA . THR A 1 237 ? 2.306 -16.789 13.041 1.00 52.19 237 THR A CA 1
ATOM 1850 C C . THR A 1 237 ? 3.746 -16.280 13.171 1.00 52.19 237 THR A C 1
ATOM 1852 O O . THR A 1 237 ? 4.185 -15.635 14.131 1.00 52.19 237 THR A O 1
ATOM 1855 N N . SER A 1 238 ? 4.525 -16.577 12.134 1.00 57.91 238 SER A N 1
ATOM 1856 C CA . SER A 1 238 ? 5.862 -16.041 11.870 1.00 57.91 238 SER A CA 1
ATOM 1857 C C . SER A 1 238 ? 5.860 -14.542 11.542 1.00 57.91 238 SER A C 1
ATOM 1859 O O . SER A 1 238 ? 6.928 -13.984 11.297 1.00 57.91 238 SER A O 1
ATOM 1861 N N . PHE A 1 239 ? 4.694 -13.892 11.547 1.00 59.56 239 PHE A N 1
ATOM 1862 C CA . PHE A 1 239 ? 4.515 -12.485 11.210 1.00 59.56 239 PHE A CA 1
ATOM 1863 C C . PHE A 1 239 ? 4.762 -11.575 12.425 1.00 59.56 239 PHE A C 1
ATOM 1865 O O . PHE A 1 239 ? 4.623 -12.015 13.578 1.00 59.56 239 PHE A O 1
ATOM 1872 N N . PRO A 1 240 ? 5.227 -10.333 12.202 1.00 60.81 240 PRO A N 1
ATOM 1873 C CA . PRO A 1 240 ? 5.351 -9.369 13.280 1.00 60.81 240 PRO A CA 1
ATOM 1874 C C . PRO A 1 240 ? 3.941 -9.020 13.774 1.00 60.81 240 PRO A C 1
ATOM 1876 O O . PRO A 1 240 ? 3.073 -8.765 12.938 1.00 60.81 240 PRO A O 1
ATOM 1879 N N . PRO A 1 241 ? 3.713 -8.977 15.098 1.00 68.75 241 PRO A N 1
ATOM 1880 C CA . PRO A 1 241 ? 2.402 -8.713 15.691 1.00 68.75 241 PRO A CA 1
ATOM 1881 C C . PRO A 1 241 ? 2.041 -7.219 15.615 1.00 68.75 241 PRO A C 1
ATOM 1883 O O . PRO A 1 241 ? 1.502 -6.658 16.563 1.00 68.75 241 PRO A O 1
ATOM 1886 N N . VAL A 1 242 ? 2.439 -6.539 14.536 1.00 73.19 242 VAL A N 1
ATOM 1887 C CA . VAL A 1 242 ? 2.329 -5.091 14.386 1.00 73.19 242 VAL A CA 1
ATOM 1888 C C . VAL A 1 242 ? 1.944 -4.734 12.959 1.00 73.19 242 VAL A C 1
ATOM 1890 O O . VAL A 1 242 ? 2.656 -5.069 12.010 1.00 73.19 242 VAL A O 1
ATOM 1893 N N . LEU A 1 243 ? 0.873 -3.958 12.842 1.00 79.94 243 LEU A N 1
ATOM 1894 C CA . LEU A 1 243 ? 0.501 -3.229 11.640 1.00 79.94 243 LEU A CA 1
ATOM 1895 C C . LEU A 1 243 ? 1.146 -1.845 11.703 1.00 79.94 243 LEU A C 1
ATOM 1897 O O . LEU A 1 243 ? 0.942 -1.100 12.663 1.00 79.94 243 LEU A O 1
ATOM 1901 N N . ALA A 1 244 ? 1.935 -1.504 10.689 1.00 81.31 244 ALA A N 1
ATOM 1902 C CA . ALA A 1 244 ? 2.591 -0.212 10.566 1.00 81.31 244 ALA A CA 1
ATOM 1903 C C . ALA A 1 244 ? 1.954 0.607 9.439 1.00 81.31 244 ALA A C 1
ATOM 1905 O O . ALA A 1 244 ? 1.880 0.171 8.289 1.00 81.31 244 ALA A O 1
ATOM 1906 N N . MET A 1 245 ? 1.512 1.811 9.781 1.00 80.44 245 MET A N 1
ATOM 1907 C CA . MET A 1 245 ? 0.852 2.745 8.871 1.00 80.44 245 MET A CA 1
ATOM 1908 C C . MET A 1 245 ? 1.596 4.077 8.885 1.00 80.44 245 MET A C 1
ATOM 1910 O O . MET A 1 245 ? 2.085 4.497 9.936 1.00 80.44 245 MET A O 1
ATOM 1914 N N . ALA A 1 246 ? 1.689 4.741 7.734 1.00 79.75 246 ALA A N 1
ATOM 1915 C CA . ALA A 1 246 ? 2.263 6.080 7.626 1.00 79.75 246 ALA A CA 1
ATOM 1916 C C . ALA A 1 246 ? 1.191 7.044 7.138 1.00 79.75 246 ALA A C 1
ATOM 1918 O O . ALA A 1 246 ? 0.647 6.846 6.060 1.00 79.75 246 ALA A O 1
ATOM 1919 N N . LYS A 1 247 ? 0.952 8.126 7.883 1.00 76.12 247 LYS A N 1
ATOM 1920 C CA . LYS A 1 247 ? 0.160 9.240 7.356 1.00 76.12 247 LYS A CA 1
ATOM 1921 C C . LYS A 1 247 ? 1.032 10.040 6.393 1.00 76.12 247 LYS A C 1
ATOM 1923 O O . LYS A 1 247 ? 2.069 10.569 6.801 1.00 76.12 247 LYS A O 1
ATOM 1928 N N . THR A 1 248 ? 0.629 10.142 5.129 1.00 73.88 248 THR A N 1
ATOM 1929 C CA . THR A 1 248 ? 1.372 10.946 4.138 1.00 73.88 248 THR A CA 1
ATOM 1930 C C . THR A 1 248 ? 1.220 12.444 4.362 1.00 73.88 248 THR A C 1
ATOM 1932 O O . THR A 1 248 ? 2.007 13.230 3.842 1.00 73.88 248 THR A O 1
ATOM 1935 N N . GLY A 1 249 ? 0.213 12.839 5.143 1.00 74.56 249 GLY A N 1
ATOM 1936 C CA . GLY A 1 249 ? -0.244 14.222 5.239 1.00 74.56 249 GLY A CA 1
ATOM 1937 C C . GLY A 1 249 ? -1.304 14.567 4.191 1.00 74.56 249 GLY A C 1
ATOM 1938 O O . GLY A 1 249 ? -1.883 15.647 4.275 1.00 74.56 249 GLY A O 1
ATOM 1939 N N . ASP A 1 250 ? -1.603 13.651 3.261 1.00 78.69 250 ASP A N 1
ATOM 1940 C CA . ASP A 1 250 ? -2.692 13.768 2.296 1.00 78.69 250 ASP A CA 1
ATOM 1941 C C . ASP A 1 250 ? -3.760 12.680 2.535 1.00 78.69 250 ASP A C 1
ATOM 1943 O O . ASP A 1 250 ? -3.610 11.532 2.098 1.00 78.69 250 ASP A O 1
ATOM 1947 N N . PRO A 1 251 ? -4.875 13.034 3.195 1.00 76.25 251 PRO A N 1
ATOM 1948 C CA . PRO A 1 251 ? -5.919 12.078 3.549 1.00 76.25 251 PRO A CA 1
ATOM 1949 C C . PRO A 1 251 ? -6.571 11.376 2.355 1.00 76.25 251 PRO A C 1
ATOM 1951 O O . PRO A 1 251 ? -7.036 10.244 2.494 1.00 76.25 251 PRO A O 1
ATOM 1954 N N . LEU A 1 252 ? -6.626 12.018 1.180 1.00 77.88 252 LEU A N 1
ATOM 1955 C CA . LEU A 1 252 ? -7.232 11.412 -0.009 1.00 77.88 252 LEU A CA 1
ATOM 1956 C C . LEU A 1 252 ? -6.362 10.278 -0.548 1.00 77.88 252 LEU A C 1
ATOM 1958 O O . LEU A 1 252 ? -6.879 9.246 -0.982 1.00 77.88 252 LEU A O 1
ATOM 1962 N N . THR A 1 253 ? -5.046 10.449 -0.489 1.00 77.75 253 THR A N 1
ATOM 1963 C CA . THR A 1 253 ? -4.089 9.432 -0.928 1.00 77.75 253 THR A CA 1
ATOM 1964 C C . THR A 1 253 ? -4.030 8.262 0.032 1.00 77.75 253 THR A C 1
ATOM 1966 O O . THR A 1 253 ? -4.073 7.117 -0.425 1.00 77.75 253 THR A O 1
ATOM 1969 N N . ASP A 1 254 ? -4.026 8.538 1.336 1.00 79.19 254 ASP A N 1
ATOM 1970 C CA . ASP A 1 254 ? -4.075 7.510 2.378 1.00 79.19 254 ASP A CA 1
ATOM 1971 C C . ASP A 1 254 ? -5.362 6.669 2.238 1.00 79.19 254 ASP A C 1
ATOM 1973 O O . ASP A 1 254 ? -5.318 5.435 2.187 1.00 79.19 254 ASP A O 1
ATOM 1977 N N . ALA A 1 255 ? -6.517 7.328 2.063 1.00 76.81 255 ALA A N 1
ATOM 1978 C CA . ALA A 1 255 ? -7.803 6.657 1.861 1.00 76.81 255 ALA A CA 1
ATOM 1979 C C . ALA A 1 255 ? -7.826 5.802 0.584 1.00 76.81 255 ALA A C 1
ATOM 1981 O O . ALA A 1 255 ? -8.300 4.662 0.597 1.00 76.81 255 ALA A O 1
ATOM 1982 N N . TYR A 1 256 ? -7.288 6.316 -0.525 1.00 75.50 256 TYR A N 1
ATOM 1983 C CA . TYR A 1 256 ? -7.273 5.561 -1.772 1.00 75.50 256 TYR A CA 1
ATOM 1984 C C . TYR A 1 256 ? -6.362 4.340 -1.691 1.00 75.50 256 TYR A C 1
ATOM 1986 O O . TYR A 1 256 ? -6.735 3.250 -2.141 1.00 75.50 256 TYR A O 1
ATOM 1994 N N . PHE A 1 257 ? -5.171 4.500 -1.115 1.00 78.75 257 PHE A N 1
ATOM 1995 C CA . PHE A 1 257 ? -4.267 3.378 -0.934 1.00 78.75 257 PHE A CA 1
ATOM 1996 C C . PHE A 1 257 ? -4.940 2.279 -0.105 1.00 78.75 257 PHE A C 1
ATOM 1998 O O . PHE A 1 257 ? -4.957 1.117 -0.530 1.00 78.75 257 PHE A O 1
ATOM 2005 N N . ALA A 1 258 ? -5.631 2.655 0.975 1.00 76.31 258 ALA A N 1
ATOM 2006 C CA . ALA A 1 258 ? -6.435 1.734 1.769 1.00 76.31 258 ALA A CA 1
ATOM 2007 C C . ALA A 1 258 ? -7.511 1.005 0.934 1.00 76.31 258 ALA A C 1
ATOM 2009 O O . ALA A 1 258 ? -7.657 -0.212 1.067 1.00 76.31 258 ALA A O 1
ATOM 2010 N N . TYR A 1 259 ? -8.211 1.677 0.006 1.00 71.62 259 TYR A N 1
ATOM 2011 C CA . TYR A 1 259 ? -9.172 1.008 -0.893 1.00 71.62 259 TYR A CA 1
ATOM 2012 C C . TYR A 1 259 ? -8.527 0.029 -1.852 1.00 71.62 259 TYR A C 1
ATOM 2014 O O . TYR A 1 259 ? -9.049 -1.071 -2.055 1.00 71.62 259 TYR A O 1
ATOM 2022 N N . THR A 1 260 ? -7.404 0.416 -2.456 1.00 71.56 260 THR A N 1
ATOM 2023 C CA . THR A 1 260 ? -6.715 -0.467 -3.397 1.00 71.56 260 THR A CA 1
ATOM 2024 C C . THR A 1 260 ? -6.182 -1.717 -2.729 1.00 71.56 260 THR A C 1
ATOM 2026 O O . THR A 1 260 ? -6.188 -2.780 -3.354 1.00 71.56 260 THR A O 1
ATOM 2029 N N . ARG A 1 261 ? -5.772 -1.605 -1.462 1.00 74.94 261 ARG A N 1
ATOM 2030 C CA . ARG A 1 261 ? -5.342 -2.741 -0.654 1.00 74.94 261 ARG A CA 1
ATOM 2031 C C . ARG A 1 261 ? -6.525 -3.595 -0.202 1.00 74.94 261 ARG A C 1
ATOM 2033 O O . ARG A 1 261 ? -6.479 -4.809 -0.337 1.00 74.94 261 ARG A O 1
ATOM 2040 N N . GLY A 1 262 ? -7.611 -2.966 0.248 1.00 70.25 262 GLY A N 1
ATOM 2041 C CA . GLY A 1 262 ? -8.830 -3.645 0.701 1.00 70.25 262 GLY A CA 1
ATOM 2042 C C . GLY A 1 262 ? -9.666 -4.293 -0.411 1.00 70.25 262 GLY A C 1
ATOM 2043 O O . GLY A 1 262 ? -10.714 -4.863 -0.127 1.00 70.25 262 GLY A O 1
ATOM 2044 N N . GLY A 1 263 ? -9.256 -4.187 -1.680 1.00 64.75 263 GLY A N 1
ATOM 2045 C CA . GLY A 1 263 ? -9.947 -4.812 -2.812 1.00 64.75 263 GLY A CA 1
ATOM 2046 C C . GLY A 1 263 ? -11.297 -4.180 -3.173 1.00 64.75 263 GLY A C 1
ATOM 2047 O O . GLY A 1 263 ? -11.971 -4.673 -4.078 1.00 64.75 263 GLY A O 1
ATOM 2048 N N . SER A 1 264 ? -11.681 -3.066 -2.540 1.00 66.31 264 SER A N 1
ATOM 2049 C CA . SER A 1 264 ? -12.948 -2.363 -2.794 1.00 66.31 264 SER A CA 1
ATOM 2050 C C . SER A 1 264 ? -12.857 -1.448 -4.024 1.00 66.31 264 SER A C 1
ATOM 2052 O O . SER A 1 264 ? -13.114 -0.243 -3.985 1.00 66.31 264 SER A O 1
ATOM 2054 N N . LEU A 1 265 ? -12.452 -2.032 -5.155 1.00 62.66 265 LEU A N 1
ATOM 2055 C CA . LEU A 1 265 ? -12.288 -1.318 -6.423 1.00 62.66 265 LEU A CA 1
ATOM 2056 C C . LEU A 1 265 ? -13.618 -0.770 -6.957 1.00 62.66 265 LEU A C 1
ATOM 2058 O O . LEU A 1 265 ? -13.615 0.210 -7.696 1.00 62.66 265 LEU A O 1
ATOM 2062 N N . GLU A 1 266 ? -14.753 -1.373 -6.594 1.00 60.09 266 GLU A N 1
ATOM 2063 C CA . GLU A 1 266 ? -16.071 -0.860 -6.982 1.00 60.09 266 GLU A CA 1
ATOM 2064 C C . GLU A 1 266 ? -16.445 0.426 -6.235 1.00 60.09 266 GLU A C 1
ATOM 2066 O O . GLU A 1 266 ? -16.927 1.361 -6.873 1.00 60.09 266 GLU A O 1
ATOM 2071 N N . SER A 1 267 ? -16.146 0.533 -4.934 1.00 62.12 267 SER A N 1
ATOM 2072 C CA . SER A 1 267 ? -16.304 1.801 -4.204 1.00 62.12 267 SER A CA 1
ATOM 2073 C C . SER A 1 267 ? -15.315 2.852 -4.708 1.00 62.12 267 SER A C 1
ATOM 2075 O O . SER A 1 267 ? -15.704 3.994 -4.942 1.00 62.12 267 SER A O 1
ATOM 2077 N N . ALA A 1 268 ? -14.068 2.455 -4.996 1.00 60.03 268 ALA A N 1
ATOM 2078 C CA . ALA A 1 268 ? -13.082 3.351 -5.603 1.00 60.03 268 ALA A CA 1
ATOM 2079 C C . ALA A 1 268 ? -13.536 3.877 -6.980 1.00 60.03 268 ALA A C 1
ATOM 2081 O O . ALA A 1 268 ? -13.230 5.012 -7.331 1.00 60.03 268 ALA A O 1
ATOM 2082 N N . ARG A 1 269 ? -14.311 3.092 -7.745 1.00 64.50 269 ARG A N 1
ATOM 2083 C CA . ARG A 1 269 ? -14.865 3.501 -9.047 1.00 64.50 269 ARG A CA 1
ATOM 2084 C C . ARG A 1 269 ? -15.923 4.598 -8.956 1.00 64.50 269 ARG A C 1
ATOM 2086 O O . ARG A 1 269 ? -15.998 5.406 -9.873 1.00 64.50 269 ARG A O 1
ATOM 2093 N N . ALA A 1 270 ? -16.713 4.659 -7.884 1.00 65.44 270 ALA A N 1
ATOM 2094 C CA . ALA A 1 270 ? -17.759 5.677 -7.737 1.00 65.44 270 ALA A CA 1
ATOM 2095 C C . ALA A 1 270 ? -17.193 7.100 -7.543 1.00 65.44 270 ALA A C 1
ATOM 2097 O O . ALA A 1 270 ? -17.832 8.068 -7.946 1.00 65.44 270 ALA A O 1
ATOM 2098 N N . GLY A 1 271 ? -15.984 7.215 -6.983 1.00 63.72 271 GLY A N 1
ATOM 2099 C CA . GLY A 1 271 ? -15.216 8.461 -6.864 1.00 63.72 271 GLY A CA 1
ATOM 2100 C C . GLY A 1 271 ? -13.976 8.518 -7.764 1.00 63.72 271 GLY A C 1
ATOM 2101 O O . GLY A 1 271 ? -13.122 9.380 -7.556 1.00 63.72 271 GLY A O 1
ATOM 2102 N N . ALA A 1 272 ? -13.846 7.595 -8.727 1.00 70.25 272 ALA A N 1
ATOM 2103 C CA . ALA A 1 272 ? -12.586 7.355 -9.427 1.00 70.25 272 ALA A CA 1
ATOM 2104 C C . ALA A 1 272 ? -12.047 8.602 -10.117 1.00 70.25 272 ALA A C 1
ATOM 2106 O O . ALA A 1 272 ? -10.871 8.877 -9.963 1.00 70.25 272 ALA A O 1
ATOM 2107 N N . ASP A 1 273 ? -12.864 9.384 -10.819 1.00 77.31 273 ASP A N 1
ATOM 2108 C CA . ASP A 1 273 ? -12.335 10.487 -11.634 1.00 77.31 273 ASP A CA 1
ATOM 2109 C C . ASP A 1 273 ? -11.597 11.546 -10.796 1.00 77.31 273 ASP A C 1
ATOM 2111 O O . ASP A 1 273 ? -10.481 11.938 -11.137 1.00 77.31 273 ASP A O 1
ATOM 2115 N N . VAL A 1 274 ? -12.173 11.955 -9.659 1.00 79.38 274 VAL A N 1
ATOM 2116 C CA . VAL A 1 274 ? -11.548 12.935 -8.751 1.00 79.38 274 VAL A CA 1
ATOM 2117 C C . VAL A 1 274 ? -10.292 12.348 -8.109 1.00 79.38 274 VAL A C 1
ATOM 2119 O O . VAL A 1 274 ? -9.256 13.006 -8.040 1.00 79.38 274 VAL A O 1
ATOM 2122 N N . LEU A 1 275 ? -10.360 11.088 -7.677 1.00 74.38 275 LEU A N 1
ATOM 2123 C CA . LEU A 1 275 ? -9.246 10.411 -7.014 1.00 74.38 275 LEU A CA 1
ATOM 2124 C C . LEU A 1 275 ? -8.090 10.107 -7.981 1.00 74.38 275 LEU A C 1
ATOM 2126 O O . LEU A 1 275 ? -6.925 10.219 -7.609 1.00 74.38 275 LEU A O 1
ATOM 2130 N N . LEU A 1 276 ? -8.396 9.775 -9.236 1.00 81.75 276 LEU A N 1
ATOM 2131 C CA . LEU A 1 276 ? -7.426 9.587 -10.313 1.00 81.75 276 LEU A CA 1
ATOM 2132 C C . LEU A 1 276 ? -6.722 10.900 -10.634 1.00 81.75 276 LEU A C 1
ATOM 2134 O O . LEU A 1 276 ? -5.495 10.930 -10.683 1.00 81.75 276 LEU A O 1
ATOM 2138 N N . GLN A 1 277 ? -7.481 11.987 -10.793 1.00 86.81 277 GLN A N 1
ATOM 2139 C CA . GLN A 1 277 ? -6.915 13.312 -11.030 1.00 86.81 277 GLN A CA 1
ATOM 2140 C C . GLN A 1 277 ? -6.002 13.747 -9.873 1.00 86.81 277 GLN A C 1
ATOM 2142 O O . GLN A 1 277 ? -4.932 14.319 -10.099 1.00 86.81 277 GLN A O 1
ATOM 2147 N N . HIS A 1 278 ? -6.388 13.431 -8.634 1.00 88.31 278 HIS A N 1
ATOM 2148 C CA . HIS A 1 278 ? -5.574 13.701 -7.451 1.00 88.31 278 HIS A CA 1
ATOM 2149 C C . HIS A 1 278 ? -4.274 12.888 -7.449 1.00 88.31 278 HIS A C 1
ATOM 2151 O O . HIS A 1 278 ? -3.185 13.449 -7.331 1.00 88.31 278 HIS A O 1
ATOM 2157 N N . ALA A 1 279 ? -4.360 11.577 -7.686 1.00 88.44 279 ALA A N 1
ATOM 2158 C CA . ALA A 1 279 ? -3.190 10.708 -7.775 1.00 88.44 279 ALA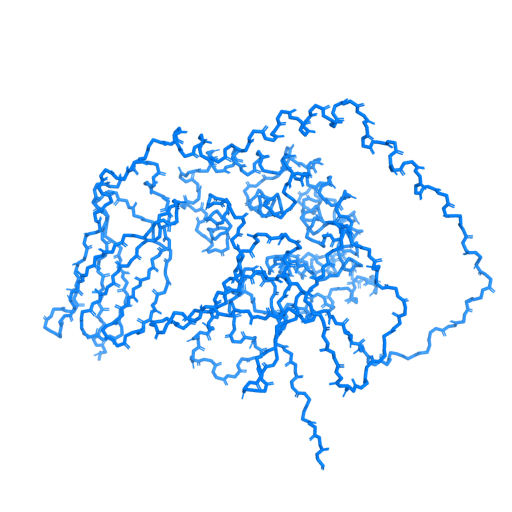 A CA 1
ATOM 2159 C C . ALA A 1 279 ? -2.243 11.113 -8.921 1.00 88.44 279 ALA A C 1
ATOM 2161 O O . ALA A 1 279 ? -1.021 11.066 -8.784 1.00 88.44 279 ALA A O 1
ATOM 2162 N N . GLU A 1 280 ? -2.778 11.557 -10.056 1.00 91.12 280 GLU A N 1
ATOM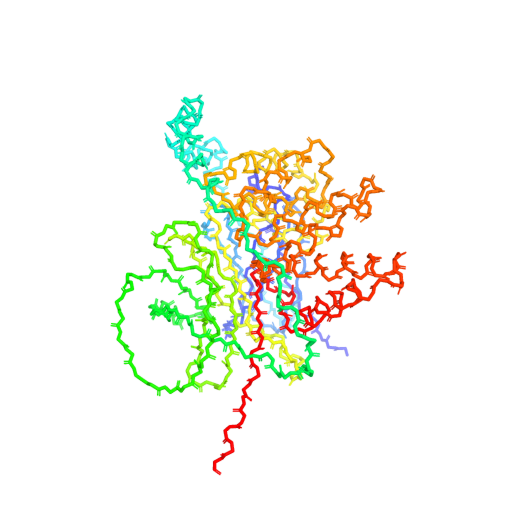 2163 C CA . GLU A 1 280 ? -1.977 12.121 -11.146 1.00 91.12 280 GLU A CA 1
ATOM 2164 C C . GLU A 1 280 ? -1.229 13.374 -10.721 1.00 91.12 280 GLU A C 1
ATOM 2166 O O . GLU A 1 280 ? -0.025 13.473 -10.966 1.00 91.12 280 GLU A O 1
ATOM 2171 N N . THR A 1 281 ? -1.928 14.298 -10.061 1.00 92.00 281 THR A N 1
ATOM 2172 C CA . THR A 1 281 ? -1.351 15.544 -9.549 1.00 92.00 281 THR A CA 1
ATOM 2173 C C . THR A 1 281 ? -0.208 15.240 -8.582 1.00 92.00 281 THR A C 1
ATOM 2175 O O . THR A 1 281 ? 0.900 15.759 -8.742 1.00 92.00 281 THR A O 1
ATOM 2178 N N . GLN A 1 282 ? -0.406 14.300 -7.657 1.00 91.19 282 GLN A N 1
ATOM 2179 C CA . GLN A 1 282 ? 0.647 13.873 -6.738 1.00 91.19 282 GLN A CA 1
ATOM 2180 C C . GLN A 1 282 ? 1.831 13.202 -7.442 1.00 91.19 282 GLN A C 1
ATOM 2182 O O . GLN A 1 282 ? 2.988 13.541 -7.190 1.00 91.19 282 GLN A O 1
ATOM 2187 N N . LEU A 1 283 ? 1.579 12.274 -8.370 1.00 92.44 283 LEU A N 1
ATOM 2188 C CA . LEU A 1 283 ? 2.646 11.609 -9.121 1.00 92.44 283 LEU A CA 1
ATOM 2189 C C . LEU A 1 283 ? 3.427 12.601 -10.004 1.00 92.44 283 LEU A C 1
ATOM 2191 O O . LEU A 1 283 ? 4.646 12.475 -10.205 1.00 92.44 283 LEU A O 1
ATOM 2195 N N . GLN A 1 284 ? 2.753 13.624 -10.527 1.00 92.38 284 GLN A N 1
ATOM 2196 C CA . GLN A 1 284 ? 3.399 14.742 -11.201 1.00 92.38 284 GLN A CA 1
ATOM 2197 C C . GLN A 1 284 ? 4.305 15.504 -10.218 1.00 92.38 284 GLN A C 1
ATOM 2199 O O . GLN A 1 284 ? 5.487 15.703 -10.531 1.00 92.38 284 GLN A O 1
ATOM 2204 N N . GLY A 1 285 ? 3.796 15.790 -9.015 1.00 89.50 285 GLY A N 1
ATOM 2205 C CA . GLY A 1 285 ? 4.453 16.451 -7.883 1.00 89.50 285 GLY A CA 1
ATOM 2206 C C . GLY A 1 285 ? 5.527 15.653 -7.124 1.00 89.50 285 GLY A C 1
ATOM 2207 O O . GLY A 1 285 ? 6.037 16.143 -6.124 1.00 89.50 285 GLY A O 1
ATOM 2208 N N . LYS A 1 286 ? 5.960 14.477 -7.600 1.00 91.62 286 LYS A N 1
ATOM 2209 C CA . LYS A 1 286 ? 6.949 13.582 -6.940 1.00 91.62 286 LYS A CA 1
ATOM 2210 C C . LYS A 1 286 ? 8.261 14.197 -6.438 1.00 91.62 286 LYS A C 1
ATOM 2212 O O . LYS A 1 286 ? 8.940 13.595 -5.618 1.00 91.62 286 LYS A O 1
ATOM 2217 N N . TYR A 1 287 ? 8.678 15.347 -6.964 1.00 88.06 287 TYR A N 1
ATOM 2218 C CA . TYR A 1 287 ? 9.879 16.038 -6.475 1.00 88.06 287 TYR A CA 1
ATOM 2219 C C . TYR A 1 287 ? 9.625 16.849 -5.197 1.00 88.06 287 TYR A C 1
ATOM 2221 O O . TYR A 1 287 ? 10.583 17.181 -4.503 1.00 88.06 287 TYR A O 1
ATOM 2229 N N . ILE A 1 288 ? 8.360 17.161 -4.911 1.00 86.88 288 ILE A N 1
ATOM 2230 C CA . ILE A 1 288 ? 7.897 17.789 -3.673 1.00 86.88 288 ILE A CA 1
ATOM 2231 C C . ILE A 1 288 ? 7.702 16.696 -2.624 1.00 86.88 288 ILE A C 1
ATOM 2233 O O . ILE A 1 288 ? 8.325 16.747 -1.567 1.00 86.88 288 ILE A O 1
ATOM 2237 N N . ASP A 1 289 ? 6.913 15.675 -2.967 1.00 86.19 289 ASP A N 1
ATOM 2238 C CA . ASP A 1 289 ? 6.645 14.529 -2.103 1.00 86.19 289 ASP A CA 1
ATOM 2239 C C . ASP A 1 289 ? 6.813 13.199 -2.866 1.00 86.19 289 ASP A C 1
ATOM 2241 O O . ASP A 1 289 ? 5.888 12.728 -3.538 1.00 86.19 289 ASP A O 1
ATOM 2245 N N . PRO A 1 290 ? 7.997 12.563 -2.795 1.00 88.75 290 PRO A N 1
ATOM 2246 C CA . PRO A 1 290 ? 8.221 11.275 -3.444 1.00 88.75 290 PRO A CA 1
ATOM 2247 C C . PRO A 1 290 ? 7.448 10.123 -2.794 1.00 88.75 290 PRO A C 1
ATOM 2249 O O . PRO A 1 290 ? 7.263 9.091 -3.437 1.00 88.75 290 PRO A O 1
ATOM 2252 N N . ILE A 1 291 ? 7.021 10.263 -1.540 1.00 87.75 291 ILE A N 1
ATOM 2253 C CA . ILE A 1 291 ? 6.338 9.215 -0.776 1.00 87.75 291 ILE A CA 1
ATOM 2254 C C . ILE A 1 291 ? 4.862 9.188 -1.160 1.00 87.75 291 ILE A C 1
ATOM 2256 O O . ILE A 1 291 ? 4.400 8.156 -1.652 1.00 87.75 291 ILE A O 1
ATOM 2260 N N . GLY A 1 292 ? 4.175 10.332 -1.102 1.00 88.44 292 GLY A N 1
ATOM 2261 C CA . GLY A 1 292 ? 2.819 10.473 -1.636 1.00 88.44 292 GLY A CA 1
ATOM 2262 C C . GLY A 1 292 ? 2.748 10.111 -3.120 1.00 88.44 292 GLY A C 1
ATOM 2263 O O . GLY A 1 292 ? 1.898 9.322 -3.527 1.00 88.44 292 GLY A O 1
ATOM 2264 N N . ALA A 1 293 ? 3.724 10.539 -3.932 1.00 91.94 293 ALA A N 1
ATOM 2265 C CA . ALA A 1 293 ? 3.794 10.138 -5.340 1.00 91.94 293 ALA A CA 1
ATOM 2266 C C . ALA A 1 293 ? 3.958 8.623 -5.553 1.00 91.94 293 ALA A C 1
ATOM 2268 O O . ALA A 1 293 ? 3.494 8.085 -6.561 1.00 91.94 293 ALA A O 1
ATOM 2269 N N . THR A 1 294 ? 4.618 7.922 -4.630 1.00 93.12 294 THR A N 1
ATOM 2270 C CA . THR A 1 294 ? 4.759 6.461 -4.689 1.00 93.12 294 THR A CA 1
ATOM 2271 C C . THR A 1 294 ? 3.429 5.772 -4.408 1.00 93.12 294 THR A C 1
ATOM 2273 O O . THR A 1 294 ? 3.045 4.873 -5.155 1.00 93.12 294 THR A O 1
ATOM 2276 N N . LEU A 1 295 ? 2.688 6.225 -3.395 1.00 91.50 295 LEU A N 1
ATOM 2277 C CA . LEU A 1 295 ? 1.335 5.735 -3.114 1.00 91.50 295 LEU A CA 1
ATOM 2278 C C . LEU A 1 295 ? 0.377 6.019 -4.264 1.00 91.50 295 LEU A C 1
ATOM 2280 O O . LEU A 1 295 ? -0.304 5.110 -4.738 1.00 91.50 295 LEU A O 1
ATOM 2284 N N . ALA A 1 296 ? 0.408 7.238 -4.798 1.00 91.12 296 ALA A N 1
ATOM 2285 C CA . ALA A 1 296 ? -0.331 7.608 -5.996 1.00 91.12 296 ALA A CA 1
ATOM 2286 C C . ALA A 1 296 ? 0.015 6.711 -7.199 1.00 91.12 296 ALA A C 1
ATOM 2288 O O . ALA A 1 296 ? -0.853 6.358 -7.997 1.00 91.12 296 ALA A O 1
ATOM 2289 N N . ALA A 1 297 ? 1.267 6.270 -7.326 1.00 93.69 297 ALA A N 1
ATOM 2290 C CA . ALA A 1 297 ? 1.649 5.311 -8.351 1.00 93.69 297 ALA A CA 1
ATOM 2291 C C . ALA A 1 297 ? 1.126 3.885 -8.071 1.00 93.69 297 ALA A C 1
ATOM 2293 O O . ALA A 1 297 ? 0.678 3.228 -9.007 1.00 93.69 297 ALA A O 1
ATOM 2294 N N . TYR A 1 298 ? 1.096 3.386 -6.832 1.00 92.75 298 TYR A N 1
ATOM 2295 C CA . TYR A 1 298 ? 0.423 2.104 -6.537 1.00 92.75 298 TYR A CA 1
ATOM 2296 C C . TYR A 1 298 ? -1.063 2.149 -6.898 1.00 92.75 298 TYR A C 1
ATOM 2298 O O . TYR A 1 298 ? -1.584 1.255 -7.573 1.00 92.75 298 TYR A O 1
ATOM 2306 N N . THR A 1 299 ? -1.706 3.244 -6.510 1.00 87.12 299 THR A N 1
ATOM 2307 C CA . THR A 1 299 ? -3.075 3.617 -6.849 1.00 87.12 299 THR A CA 1
ATOM 2308 C C . THR A 1 299 ? -3.330 3.537 -8.350 1.00 87.12 299 THR A C 1
ATOM 2310 O O . THR A 1 299 ? -4.169 2.754 -8.806 1.00 87.12 299 THR A O 1
ATOM 2313 N N . LEU A 1 300 ? -2.559 4.299 -9.129 1.00 88.56 300 LEU A N 1
ATOM 2314 C CA . LEU A 1 300 ? -2.682 4.370 -10.581 1.00 88.56 300 LEU A CA 1
ATOM 2315 C C . LEU A 1 300 ? -2.367 3.015 -11.239 1.00 88.56 300 LEU A C 1
ATOM 2317 O O . LEU A 1 300 ? -2.996 2.642 -12.231 1.00 88.56 300 LEU A O 1
ATOM 2321 N N . LEU A 1 301 ? -1.465 2.211 -10.663 1.00 89.62 301 LEU A N 1
ATOM 2322 C CA . LEU A 1 301 ? -1.178 0.866 -11.160 1.00 89.62 301 LEU A CA 1
ATOM 2323 C C . LEU A 1 301 ? -2.411 -0.033 -11.088 1.00 89.62 301 LEU A C 1
ATOM 2325 O O . LEU A 1 301 ? -2.619 -0.836 -11.989 1.00 89.62 301 LEU A O 1
ATOM 2329 N N . LYS A 1 302 ? -3.273 0.067 -10.082 1.00 85.19 302 LY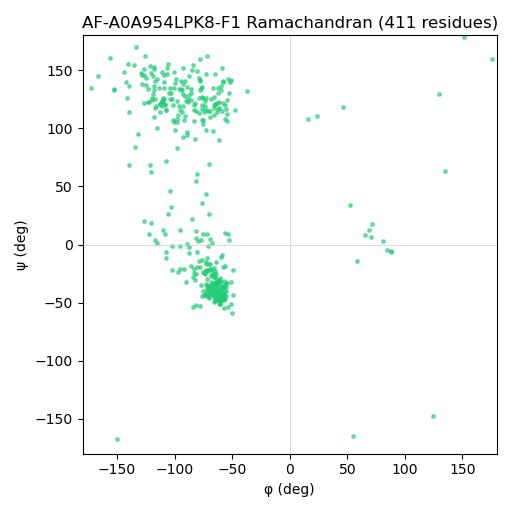S A N 1
ATOM 2330 C CA . LYS A 1 302 ? -4.448 -0.821 -9.988 1.00 85.19 302 LYS A CA 1
ATOM 2331 C C . LYS A 1 302 ? -5.556 -0.475 -10.991 1.00 85.19 302 LYS A C 1
ATOM 2333 O O . LYS A 1 302 ? -6.294 -1.366 -11.399 1.00 85.19 302 LYS A O 1
ATOM 2338 N N . VAL A 1 303 ? -5.625 0.777 -11.427 1.00 81.38 303 VAL A N 1
ATOM 2339 C CA . VAL A 1 303 ? -6.683 1.319 -12.304 1.00 81.38 303 VAL A CA 1
ATOM 2340 C C . VAL A 1 303 ? -6.282 1.476 -13.771 1.00 81.38 303 VAL A C 1
ATOM 2342 O O . VAL A 1 303 ? -7.158 1.452 -14.629 1.00 81.38 303 VAL A O 1
ATOM 2345 N N . GLY A 1 304 ? -4.984 1.560 -14.071 1.00 80.56 304 GLY A N 1
ATOM 2346 C CA . GLY A 1 304 ? -4.451 1.717 -15.430 1.00 80.56 304 GLY A CA 1
ATOM 2347 C C . GLY A 1 304 ? -3.445 2.868 -15.501 1.00 80.56 304 GLY A C 1
ATOM 2348 O O . GLY A 1 304 ? -3.714 3.972 -15.036 1.00 80.56 304 GLY A O 1
ATOM 2349 N N . MET A 1 305 ? -2.258 2.616 -16.061 1.00 78.38 305 MET A N 1
ATOM 2350 C CA . MET A 1 305 ? -1.126 3.567 -16.068 1.00 78.38 305 MET A CA 1
ATOM 2351 C C . MET A 1 305 ? -0.626 3.925 -17.464 1.00 78.38 305 MET A C 1
ATOM 2353 O O . MET A 1 305 ? 0.443 4.520 -17.597 1.00 78.38 305 MET A O 1
ATOM 2357 N N . GLU A 1 306 ? -1.331 3.524 -18.516 1.00 80.81 306 GLU A N 1
ATOM 2358 C CA . GLU A 1 306 ? -0.810 3.524 -19.884 1.00 80.81 306 GLU A CA 1
ATOM 2359 C C . GLU A 1 306 ? -0.294 4.910 -20.304 1.00 80.81 306 GLU A C 1
ATOM 2361 O O . GLU A 1 306 ? 0.824 5.031 -20.803 1.00 80.81 306 GLU A O 1
ATOM 2366 N N . GLU A 1 307 ? -1.049 5.967 -20.007 1.00 84.25 307 GLU A N 1
ATOM 2367 C CA . GLU A 1 307 ? -0.703 7.348 -20.379 1.00 84.25 307 GLU A CA 1
ATOM 2368 C C . GLU A 1 307 ? 0.350 7.984 -19.454 1.00 84.25 307 GLU A C 1
ATOM 2370 O O . GLU A 1 307 ? 0.948 9.005 -19.787 1.00 84.25 307 GLU A O 1
ATOM 2375 N N . ARG A 1 308 ? 0.612 7.366 -18.296 1.00 86.44 308 ARG A N 1
ATOM 2376 C CA . ARG A 1 308 ? 1.424 7.915 -17.192 1.00 86.44 308 ARG A CA 1
ATOM 2377 C C . ARG A 1 308 ? 2.778 7.205 -17.062 1.00 86.44 308 ARG A C 1
ATOM 2379 O O . ARG A 1 308 ? 3.536 7.442 -16.121 1.00 86.44 308 ARG A O 1
ATOM 2386 N N . ALA A 1 309 ? 3.116 6.362 -18.040 1.00 88.38 309 ALA A N 1
ATOM 2387 C CA . ALA A 1 309 ? 4.337 5.557 -18.097 1.00 88.38 309 ALA A CA 1
ATOM 2388 C C . ALA A 1 309 ? 5.618 6.362 -17.834 1.00 88.38 309 ALA A C 1
ATOM 2390 O O . ALA A 1 309 ? 6.506 5.924 -17.104 1.00 88.38 309 ALA A O 1
ATOM 2391 N N . SER A 1 310 ? 5.715 7.556 -18.426 1.00 92.69 310 SER A N 1
ATOM 2392 C CA . SER A 1 310 ? 6.892 8.421 -18.306 1.00 92.69 310 SER A CA 1
ATOM 2393 C C . SER A 1 310 ? 7.086 8.948 -16.883 1.00 92.69 310 SER A C 1
ATOM 2395 O O . SER A 1 310 ? 8.225 9.099 -16.441 1.00 92.69 310 SER A O 1
ATOM 2397 N N . TRP A 1 311 ? 6.001 9.183 -16.141 1.00 93.12 311 TRP A N 1
ATOM 2398 C CA . TRP A 1 311 ? 6.063 9.655 -14.760 1.00 93.12 311 TRP A CA 1
ATOM 2399 C C . TRP A 1 311 ? 6.513 8.550 -13.811 1.00 93.12 311 TRP A C 1
ATOM 2401 O O . TRP A 1 311 ? 7.397 8.787 -12.991 1.00 93.12 311 TRP A O 1
ATOM 2411 N N . VAL A 1 312 ? 5.987 7.335 -13.979 1.00 93.69 312 VAL A N 1
ATOM 2412 C CA . VAL A 1 312 ? 6.402 6.162 -13.191 1.00 93.69 312 VAL A CA 1
ATOM 2413 C C . VAL A 1 312 ? 7.852 5.789 -13.500 1.00 93.69 312 VAL A C 1
ATOM 2415 O O . VAL A 1 312 ? 8.634 5.522 -12.591 1.00 93.69 312 VAL A O 1
ATOM 2418 N N . LYS A 1 313 ? 8.260 5.859 -14.773 1.00 96.25 313 LYS A N 1
ATOM 2419 C CA . LYS A 1 313 ? 9.668 5.708 -15.160 1.00 96.25 313 LYS A CA 1
ATOM 2420 C C . LYS A 1 313 ? 10.552 6.741 -14.461 1.00 96.25 313 LYS A C 1
ATOM 2422 O O . LYS A 1 313 ? 11.604 6.403 -13.932 1.00 96.25 313 LYS A O 1
ATOM 2427 N N . ASN A 1 314 ? 10.124 8.002 -14.439 1.00 94.94 314 ASN A N 1
ATOM 2428 C CA . ASN A 1 314 ? 10.870 9.060 -13.772 1.00 94.94 314 ASN A CA 1
ATOM 2429 C C . ASN A 1 314 ? 10.953 8.837 -12.253 1.00 94.94 314 ASN A C 1
ATOM 2431 O O . ASN A 1 314 ? 12.011 9.098 -11.682 1.00 94.94 314 ASN A O 1
ATOM 2435 N N . LEU A 1 315 ? 9.897 8.307 -11.625 1.00 94.06 315 LEU A N 1
ATOM 2436 C CA . LEU A 1 315 ? 9.920 7.874 -10.227 1.00 94.06 315 LEU A CA 1
ATOM 2437 C C . LEU A 1 315 ? 10.963 6.760 -10.015 1.00 94.06 315 LEU A C 1
ATOM 2439 O O . LEU A 1 315 ? 11.773 6.829 -9.094 1.00 94.06 315 LEU A O 1
ATOM 2443 N N . ALA A 1 316 ? 11.014 5.777 -10.918 1.00 96.31 316 ALA A N 1
ATOM 2444 C CA . ALA A 1 316 ? 12.027 4.729 -10.885 1.00 96.31 316 ALA A CA 1
ATOM 2445 C C . ALA A 1 316 ? 13.451 5.283 -11.043 1.00 96.31 316 ALA A C 1
ATOM 2447 O O . ALA A 1 316 ? 14.350 4.856 -10.332 1.00 96.31 316 ALA A O 1
ATOM 2448 N N . GLU A 1 317 ? 13.690 6.234 -11.941 1.00 95.19 317 GLU A N 1
ATOM 2449 C CA . GLU A 1 317 ? 15.049 6.669 -12.296 1.00 95.19 317 GLU A CA 1
ATOM 2450 C C . GLU A 1 317 ? 15.584 7.820 -11.434 1.00 95.19 317 GLU A C 1
ATOM 2452 O O . GLU A 1 317 ? 16.783 7.876 -11.168 1.00 95.19 317 GLU A O 1
ATOM 2457 N N . SER A 1 318 ? 14.717 8.725 -10.972 1.00 92.56 318 SER A N 1
ATOM 2458 C CA . SER A 1 318 ? 15.134 9.938 -10.251 1.00 92.56 318 SER A CA 1
ATOM 2459 C C . SER A 1 318 ? 15.358 9.703 -8.760 1.00 92.56 318 SER A C 1
ATOM 2461 O O . SER A 1 318 ? 16.173 10.389 -8.146 1.00 92.56 318 SER A O 1
ATOM 2463 N N . PHE A 1 319 ? 14.658 8.733 -8.172 1.00 90.25 319 PHE A N 1
ATOM 2464 C CA . PHE A 1 319 ? 14.697 8.458 -6.737 1.00 90.25 319 PHE A CA 1
ATOM 2465 C C . PHE A 1 319 ? 15.482 7.173 -6.496 1.00 90.25 319 PHE A C 1
ATOM 2467 O O . PHE A 1 319 ? 14.926 6.128 -6.174 1.00 90.25 319 PHE A O 1
ATOM 2474 N N . ILE A 1 320 ? 16.806 7.254 -6.676 1.00 88.88 320 ILE A N 1
ATOM 2475 C CA . ILE A 1 320 ? 17.724 6.097 -6.682 1.00 88.88 320 ILE A CA 1
ATOM 2476 C C . ILE A 1 320 ? 17.738 5.278 -5.387 1.00 88.88 320 ILE A C 1
ATOM 2478 O O . ILE A 1 320 ? 18.324 4.206 -5.349 1.00 88.88 320 ILE A O 1
ATOM 2482 N N . HIS A 1 321 ? 17.125 5.792 -4.331 1.00 83.38 321 HIS A N 1
ATOM 2483 C CA . HIS A 1 321 ? 17.074 5.184 -3.011 1.00 83.38 321 HIS A CA 1
ATOM 2484 C C . HIS A 1 321 ? 15.690 4.610 -2.674 1.00 83.38 321 HIS A C 1
ATOM 2486 O O . HIS A 1 321 ? 15.547 3.952 -1.653 1.00 83.38 321 HIS A O 1
ATOM 2492 N N . LEU A 1 322 ? 14.690 4.846 -3.531 1.00 89.75 322 LEU A N 1
ATOM 2493 C CA . LEU A 1 322 ? 13.343 4.308 -3.403 1.00 89.75 322 LEU A CA 1
ATOM 2494 C C . LEU A 1 322 ? 13.242 3.000 -4.216 1.00 89.75 322 LEU A C 1
ATOM 2496 O O . LEU A 1 322 ? 13.348 3.048 -5.452 1.00 89.75 322 LEU A O 1
ATOM 2500 N N . PRO A 1 323 ? 13.043 1.835 -3.572 1.00 94.19 323 PRO A N 1
ATOM 2501 C CA . PRO A 1 323 ? 12.923 0.551 -4.271 1.00 94.19 323 PRO A CA 1
ATOM 2502 C C . PRO A 1 323 ? 11.579 0.374 -4.991 1.00 94.19 323 PRO A C 1
ATOM 2504 O O . PRO A 1 323 ? 11.507 -0.364 -5.974 1.00 94.19 323 PRO A O 1
ATOM 2507 N N . ASP A 1 324 ? 10.531 1.062 -4.537 1.00 96.25 324 ASP A N 1
ATOM 2508 C CA . ASP A 1 324 ? 9.161 0.959 -5.053 1.00 96.25 324 ASP A CA 1
ATOM 2509 C C . ASP A 1 324 ? 9.016 1.497 -6.483 1.00 96.25 324 ASP A C 1
ATOM 2511 O O . ASP A 1 324 ? 8.336 0.892 -7.310 1.00 96.25 324 ASP A O 1
ATOM 2515 N N . GLY A 1 325 ? 9.702 2.596 -6.820 1.00 96.31 325 GLY A N 1
ATOM 2516 C CA . GLY A 1 325 ? 9.642 3.198 -8.158 1.00 96.31 325 GLY A CA 1
ATOM 2517 C C . GLY A 1 325 ? 9.960 2.195 -9.281 1.00 96.31 325 GLY A C 1
ATOM 2518 O O . GLY A 1 325 ? 9.144 2.022 -10.192 1.00 96.31 325 GLY A O 1
ATOM 2519 N N . PRO A 1 326 ? 11.107 1.487 -9.230 1.00 97.94 326 PRO A N 1
ATOM 2520 C CA . PRO A 1 326 ? 11.417 0.430 -10.189 1.00 97.94 326 PRO A CA 1
ATOM 2521 C C . PRO A 1 326 ? 10.403 -0.724 -10.209 1.00 97.94 326 PRO A C 1
ATOM 2523 O O . PRO A 1 326 ? 10.090 -1.210 -11.291 1.00 97.94 326 PRO A O 1
ATOM 2526 N N . ILE A 1 327 ? 9.831 -1.129 -9.068 1.00 98.19 327 ILE A N 1
ATOM 2527 C CA . ILE A 1 327 ? 8.787 -2.176 -9.023 1.00 98.19 327 ILE A CA 1
ATOM 2528 C C . ILE A 1 327 ? 7.561 -1.747 -9.827 1.00 98.19 327 ILE A C 1
ATOM 2530 O O . ILE A 1 327 ? 7.094 -2.485 -10.699 1.00 98.19 327 ILE A O 1
ATOM 2534 N N . LEU A 1 328 ? 7.068 -0.536 -9.562 1.00 97.44 328 LEU A N 1
ATOM 2535 C CA . LEU A 1 328 ? 5.907 0.044 -10.235 1.00 97.44 328 LEU A CA 1
ATOM 2536 C C . LEU A 1 328 ? 6.123 0.113 -11.751 1.00 97.44 328 LEU A C 1
ATOM 2538 O O . LEU A 1 328 ? 5.254 -0.282 -12.533 1.00 97.44 328 LEU A O 1
ATOM 2542 N N . TYR A 1 329 ? 7.308 0.554 -12.182 1.00 97.75 329 TYR A N 1
ATOM 2543 C CA . TYR A 1 329 ? 7.628 0.620 -13.606 1.00 97.75 329 TYR A CA 1
ATOM 2544 C C . TYR A 1 329 ? 7.846 -0.765 -14.241 1.00 97.75 329 TYR A C 1
ATOM 2546 O O . TYR A 1 329 ? 7.421 -0.989 -15.375 1.00 97.75 329 TYR A O 1
ATOM 2554 N N . GLY A 1 330 ? 8.431 -1.723 -13.516 1.00 97.94 330 GLY A N 1
ATOM 2555 C CA . GLY A 1 330 ? 8.560 -3.115 -13.956 1.00 97.94 330 GLY A CA 1
ATOM 2556 C C . GLY A 1 330 ? 7.199 -3.749 -14.257 1.00 97.94 330 GLY A C 1
ATOM 2557 O O . GLY A 1 330 ? 7.005 -4.347 -15.317 1.00 97.94 330 GLY A O 1
ATOM 2558 N N . TRP A 1 331 ? 6.209 -3.529 -13.390 1.00 97.56 331 TRP A N 1
ATOM 2559 C CA . TRP A 1 331 ? 4.832 -3.968 -13.637 1.00 97.56 331 TRP A CA 1
ATOM 2560 C C . TRP A 1 331 ? 4.170 -3.271 -14.818 1.00 97.56 331 TRP A C 1
ATOM 2562 O O . TRP A 1 331 ? 3.479 -3.923 -15.606 1.00 97.56 331 TRP A O 1
ATOM 2572 N N . HIS A 1 332 ? 4.401 -1.968 -14.983 1.00 95.94 332 HIS A N 1
ATOM 2573 C CA . HIS A 1 332 ? 3.962 -1.262 -16.180 1.00 95.94 332 HIS A CA 1
ATOM 2574 C C . HIS A 1 332 ? 4.538 -1.918 -17.452 1.00 95.94 332 HIS A C 1
ATOM 2576 O O . HIS A 1 332 ? 3.791 -2.201 -18.388 1.00 95.94 332 HIS A O 1
ATOM 2582 N N . LEU A 1 333 ? 5.836 -2.243 -17.475 1.00 96.62 333 LEU A N 1
ATOM 2583 C CA . LEU A 1 333 ? 6.481 -2.916 -18.609 1.00 96.62 333 LEU A CA 1
ATOM 2584 C C . LEU A 1 333 ? 5.897 -4.307 -18.885 1.00 96.62 333 LEU A C 1
ATOM 2586 O O . LEU A 1 333 ? 5.653 -4.631 -20.049 1.00 96.62 333 LEU A O 1
ATOM 2590 N N . ILE A 1 334 ? 5.614 -5.104 -17.847 1.00 96.25 334 ILE A N 1
ATOM 2591 C CA . ILE A 1 334 ? 4.940 -6.406 -17.996 1.00 96.25 334 ILE A CA 1
ATOM 2592 C C . ILE A 1 334 ? 3.595 -6.239 -18.714 1.00 96.25 334 ILE A C 1
ATOM 2594 O O . ILE A 1 334 ? 3.326 -6.954 -19.678 1.00 96.25 334 ILE A O 1
ATOM 2598 N N . ARG A 1 335 ? 2.774 -5.262 -18.310 1.00 94.62 335 ARG A N 1
ATOM 2599 C CA . ARG A 1 335 ? 1.458 -5.008 -18.931 1.00 94.62 335 ARG A CA 1
ATOM 2600 C C . ARG A 1 335 ? 1.543 -4.560 -20.384 1.00 94.62 335 ARG A C 1
ATOM 2602 O O . ARG A 1 335 ? 0.642 -4.841 -21.164 1.00 94.62 335 ARG A O 1
ATOM 2609 N N . GLN A 1 336 ? 2.641 -3.911 -20.757 1.00 94.56 336 GLN A N 1
ATOM 2610 C CA . GLN A 1 336 ? 2.938 -3.525 -22.137 1.00 94.56 336 GLN A CA 1
ATOM 2611 C C . GLN A 1 336 ? 3.531 -4.674 -22.974 1.00 94.56 336 GLN A C 1
ATOM 2613 O O . GLN A 1 336 ? 3.975 -4.445 -24.099 1.00 94.56 336 GLN A O 1
ATOM 2618 N N . GLY A 1 337 ? 3.605 -5.896 -22.433 1.00 95.50 337 GLY A N 1
ATOM 2619 C CA . GLY A 1 337 ? 4.218 -7.045 -23.103 1.00 95.50 337 GLY A CA 1
ATOM 2620 C C . GLY A 1 337 ? 5.746 -6.964 -23.194 1.00 95.50 337 GLY A C 1
ATOM 2621 O O . GLY A 1 337 ? 6.349 -7.668 -23.998 1.00 95.50 337 GLY A O 1
ATOM 2622 N N . LYS A 1 338 ? 6.391 -6.114 -22.386 1.00 96.88 338 LYS A N 1
ATOM 2623 C CA . LYS A 1 338 ? 7.848 -5.884 -22.373 1.00 96.88 338 LYS A CA 1
ATOM 2624 C C . LYS A 1 338 ? 8.513 -6.561 -21.172 1.00 96.88 338 LYS A C 1
ATOM 2626 O O . LYS A 1 338 ? 9.334 -5.952 -20.487 1.00 96.88 338 LYS A O 1
ATOM 2631 N N . ALA A 1 339 ? 8.150 -7.818 -20.915 1.00 96.06 339 ALA A N 1
ATOM 2632 C CA . ALA A 1 339 ? 8.626 -8.587 -19.763 1.00 96.06 339 ALA A CA 1
ATOM 2633 C C . ALA A 1 339 ? 10.164 -8.666 -19.681 1.00 96.06 339 ALA A C 1
ATOM 2635 O O . ALA A 1 339 ? 10.711 -8.529 -18.590 1.00 96.06 339 ALA A O 1
ATOM 2636 N N . ASP A 1 340 ? 10.858 -8.770 -20.821 1.00 93.00 340 ASP A N 1
ATOM 2637 C CA . ASP A 1 340 ? 12.330 -8.787 -20.880 1.00 93.00 340 ASP A CA 1
ATOM 2638 C C . ASP A 1 340 ? 12.964 -7.557 -20.207 1.00 93.00 340 ASP A C 1
ATOM 2640 O O . ASP A 1 340 ? 13.948 -7.672 -19.484 1.00 93.00 340 ASP A O 1
ATOM 2644 N N . HIS A 1 341 ? 12.365 -6.376 -20.399 1.00 97.19 341 HIS A N 1
ATOM 2645 C CA . HIS A 1 341 ? 12.872 -5.118 -19.842 1.00 97.19 341 HIS A CA 1
ATOM 2646 C C . HIS A 1 341 ? 12.459 -4.930 -18.377 1.00 97.19 341 HIS A C 1
ATOM 2648 O O . HIS A 1 341 ? 13.126 -4.222 -17.628 1.00 97.19 341 HIS A O 1
ATOM 2654 N N . ALA A 1 342 ? 11.353 -5.548 -17.950 1.00 97.94 342 ALA A N 1
ATOM 2655 C CA . ALA A 1 342 ? 10.875 -5.444 -16.573 1.00 97.94 342 ALA A CA 1
ATOM 2656 C C . ALA A 1 342 ? 11.887 -6.019 -15.571 1.00 97.94 342 ALA A C 1
ATOM 2658 O O . ALA A 1 342 ? 12.014 -5.503 -14.460 1.00 97.94 342 ALA A O 1
ATOM 2659 N N . ARG A 1 343 ? 12.643 -7.043 -15.987 1.00 96.50 343 ARG A N 1
ATOM 2660 C CA . ARG A 1 343 ? 13.714 -7.655 -15.196 1.00 96.50 343 ARG A CA 1
ATOM 2661 C C . ARG A 1 343 ? 14.691 -6.620 -14.642 1.00 96.50 343 ARG A C 1
ATOM 2663 O O . ARG A 1 343 ? 14.937 -6.620 -13.440 1.00 96.50 343 ARG A O 1
ATOM 2670 N N . GLU A 1 344 ? 15.213 -5.743 -15.498 1.00 96.94 344 GLU A N 1
ATOM 2671 C CA . GLU A 1 344 ? 16.228 -4.751 -15.119 1.00 96.94 344 GLU A CA 1
ATOM 2672 C C . GLU A 1 344 ? 15.725 -3.840 -13.993 1.00 96.94 344 GLU A C 1
ATOM 2674 O O . GLU A 1 344 ? 16.472 -3.490 -13.081 1.00 96.94 344 GLU A O 1
ATOM 2679 N N . TYR A 1 345 ? 14.434 -3.500 -14.009 1.00 98.25 345 TYR A N 1
ATOM 2680 C CA . TYR A 1 345 ? 13.825 -2.665 -12.979 1.00 98.25 345 TYR A CA 1
ATOM 2681 C C . TYR A 1 345 ? 13.549 -3.426 -11.675 1.00 98.25 345 TYR A C 1
ATOM 2683 O O . TYR A 1 345 ? 13.731 -2.858 -10.599 1.00 98.25 345 TYR A O 1
ATOM 2691 N N . PHE A 1 346 ? 13.188 -4.712 -11.715 1.00 98.25 346 PHE A N 1
ATOM 2692 C CA . PHE A 1 346 ? 13.097 -5.503 -10.480 1.00 98.25 346 PHE A CA 1
ATOM 2693 C C . PHE A 1 346 ? 14.473 -5.748 -9.848 1.00 98.25 346 PHE A C 1
ATOM 2695 O O . PHE A 1 346 ? 14.613 -5.633 -8.632 1.00 98.25 346 PHE A O 1
ATOM 2702 N N . GLU A 1 347 ? 15.505 -6.013 -10.650 1.00 95.00 347 GLU A N 1
ATOM 2703 C CA . GLU A 1 347 ? 16.888 -6.113 -10.162 1.00 95.00 347 GLU A CA 1
ATOM 2704 C C . GLU A 1 347 ? 17.374 -4.775 -9.591 1.00 95.00 347 GLU A C 1
ATOM 2706 O O . GLU A 1 347 ? 17.990 -4.738 -8.526 1.00 95.00 347 GLU A O 1
ATOM 2711 N N . MET A 1 348 ? 17.022 -3.661 -10.240 1.00 95.12 348 MET A N 1
ATOM 2712 C CA . MET A 1 348 ? 17.268 -2.320 -9.716 1.00 95.12 348 MET A CA 1
ATOM 2713 C C . MET A 1 348 ? 16.570 -2.097 -8.370 1.00 95.12 348 MET A C 1
ATOM 2715 O O . MET A 1 348 ? 17.177 -1.517 -7.476 1.00 95.12 348 MET A O 1
ATOM 2719 N N . SER A 1 349 ? 15.330 -2.562 -8.195 1.00 95.81 349 SER A N 1
ATOM 2720 C CA . SER A 1 349 ? 14.633 -2.495 -6.904 1.00 95.81 349 SER A CA 1
ATOM 2721 C C . SER A 1 349 ? 15.380 -3.269 -5.817 1.00 95.81 349 SER A C 1
ATOM 2723 O O . SER A 1 349 ? 15.719 -2.700 -4.781 1.00 95.81 349 SER A O 1
ATOM 2725 N N . LEU A 1 350 ? 15.739 -4.528 -6.092 1.00 91.19 350 LEU A N 1
ATOM 2726 C CA . LEU A 1 350 ? 16.497 -5.375 -5.167 1.00 91.19 350 LEU A CA 1
ATOM 2727 C C . LEU A 1 350 ? 17.835 -4.749 -4.761 1.00 91.19 350 LEU A C 1
ATOM 2729 O O . LEU A 1 350 ? 18.219 -4.814 -3.595 1.00 91.19 350 LEU A O 1
ATOM 2733 N N . ALA A 1 351 ? 18.528 -4.111 -5.706 1.00 89.19 351 ALA A N 1
ATOM 2734 C CA . ALA A 1 351 ? 19.781 -3.410 -5.441 1.00 89.19 351 ALA A CA 1
ATOM 2735 C C . ALA A 1 351 ? 19.602 -2.165 -4.553 1.00 89.19 351 ALA A C 1
ATOM 2737 O O . ALA A 1 351 ? 20.541 -1.765 -3.865 1.00 89.19 351 ALA A O 1
ATOM 2738 N N . ARG A 1 352 ? 18.414 -1.547 -4.558 1.00 89.12 352 ARG A N 1
ATOM 2739 C CA . ARG A 1 352 ? 18.089 -0.383 -3.716 1.00 89.12 352 ARG A CA 1
ATOM 2740 C C . ARG A 1 352 ? 17.661 -0.766 -2.309 1.00 89.12 352 ARG A C 1
ATOM 2742 O O . ARG A 1 352 ? 17.829 0.038 -1.396 1.00 89.12 352 ARG A O 1
ATOM 2749 N N . GLY A 1 353 ? 17.148 -1.978 -2.130 1.00 89.06 353 GLY A N 1
ATOM 2750 C CA . GLY A 1 353 ? 16.825 -2.540 -0.828 1.00 89.06 353 GLY A CA 1
ATOM 2751 C C . GLY A 1 353 ? 15.374 -2.982 -0.725 1.00 89.06 353 GLY A C 1
ATOM 2752 O O . GLY A 1 353 ? 14.778 -3.469 -1.682 1.00 89.06 353 GLY A O 1
ATOM 2753 N N . ILE A 1 354 ? 14.828 -2.864 0.480 1.00 90.31 354 ILE A N 1
ATOM 2754 C CA . ILE A 1 354 ? 13.493 -3.359 0.798 1.00 90.31 354 ILE A CA 1
ATOM 2755 C C . ILE A 1 354 ? 12.452 -2.292 0.431 1.00 90.31 354 ILE A C 1
ATOM 2757 O O . ILE A 1 354 ? 12.623 -1.151 0.864 1.00 90.31 354 ILE A O 1
ATOM 2761 N N . PRO A 1 355 ? 11.379 -2.642 -0.307 1.00 93.94 355 PRO A N 1
ATOM 2762 C CA . PRO A 1 355 ? 10.277 -1.724 -0.589 1.00 93.94 355 PRO A CA 1
ATOM 2763 C C . PRO A 1 355 ? 9.728 -1.085 0.682 1.00 93.94 355 PRO A C 1
ATOM 2765 O O . PRO A 1 355 ? 9.606 -1.749 1.712 1.00 93.94 355 PRO A O 1
ATOM 2768 N N . MET A 1 356 ? 9.398 0.199 0.612 1.00 91.50 356 MET A N 1
ATOM 2769 C CA . MET A 1 356 ? 8.836 0.919 1.751 1.00 91.50 356 MET A CA 1
ATOM 2770 C C . MET A 1 356 ? 7.422 0.445 2.059 1.00 91.50 356 MET A C 1
ATOM 2772 O O . MET A 1 356 ? 7.097 0.235 3.224 1.00 91.50 356 MET A O 1
ATOM 2776 N N . TYR A 1 357 ? 6.606 0.248 1.025 1.00 92.81 357 TYR A N 1
ATOM 2777 C CA . TYR A 1 357 ? 5.251 -0.254 1.188 1.00 92.81 357 TYR A CA 1
ATOM 2778 C C . TYR A 1 357 ? 5.209 -1.761 1.008 1.00 92.81 357 TYR A C 1
ATOM 2780 O O . TYR A 1 357 ? 5.820 -2.315 0.089 1.00 92.81 357 TYR A O 1
ATOM 2788 N N . THR A 1 358 ? 4.401 -2.416 1.833 1.00 93.44 358 THR A N 1
ATOM 2789 C CA . THR A 1 358 ? 4.164 -3.858 1.766 1.00 93.44 358 THR A CA 1
ATOM 2790 C C . THR A 1 358 ? 3.629 -4.281 0.399 1.00 93.44 358 THR A C 1
ATOM 2792 O O . THR A 1 358 ? 4.058 -5.297 -0.148 1.00 93.44 358 THR A O 1
ATOM 2795 N N . ALA A 1 359 ? 2.787 -3.445 -0.222 1.00 93.69 359 ALA A N 1
ATOM 2796 C CA . ALA A 1 359 ? 2.323 -3.637 -1.598 1.00 93.69 359 ALA A CA 1
ATOM 2797 C C . ALA A 1 359 ? 3.493 -3.792 -2.592 1.00 93.69 359 ALA A C 1
ATOM 2799 O O . ALA A 1 359 ? 3.405 -4.545 -3.561 1.00 93.69 359 ALA A O 1
ATOM 2800 N N . GLY A 1 360 ? 4.620 -3.123 -2.343 1.00 96.12 360 GLY A N 1
ATOM 2801 C CA . GLY A 1 360 ? 5.847 -3.282 -3.115 1.00 96.12 360 GLY A CA 1
ATOM 2802 C C . GLY A 1 360 ? 6.497 -4.644 -2.946 1.00 96.12 360 GLY A C 1
ATOM 2803 O O . GLY A 1 360 ? 6.967 -5.209 -3.930 1.00 96.12 360 GLY A O 1
ATOM 2804 N N . VAL A 1 361 ? 6.489 -5.207 -1.736 1.00 95.88 361 VAL A N 1
ATOM 2805 C CA . VAL A 1 361 ? 6.989 -6.568 -1.476 1.00 95.88 361 VAL A CA 1
ATOM 2806 C C . VAL A 1 361 ? 6.162 -7.595 -2.246 1.00 95.88 361 VAL A C 1
ATOM 2808 O O . VAL A 1 361 ? 6.733 -8.452 -2.924 1.00 95.88 361 VAL A O 1
ATOM 2811 N N . GLU A 1 362 ? 4.834 -7.479 -2.202 1.00 95.38 362 GLU A N 1
ATOM 2812 C CA . GLU A 1 362 ? 3.925 -8.359 -2.944 1.00 95.38 362 GLU A CA 1
ATOM 2813 C C . GLU A 1 362 ? 4.161 -8.270 -4.450 1.00 95.38 362 GLU A C 1
ATOM 2815 O O . GLU A 1 362 ? 4.400 -9.280 -5.113 1.00 95.38 362 GLU A O 1
ATOM 2820 N N . LEU A 1 363 ? 4.172 -7.047 -4.989 1.00 97.00 363 LEU A N 1
ATOM 2821 C CA . LEU A 1 363 ? 4.412 -6.811 -6.407 1.00 97.00 363 LEU A CA 1
ATOM 2822 C C . LEU A 1 363 ? 5.799 -7.299 -6.843 1.00 97.00 363 LEU A C 1
ATOM 2824 O O . LEU A 1 363 ? 5.929 -7.864 -7.928 1.00 97.00 363 LEU A O 1
ATOM 2828 N N . LEU A 1 364 ? 6.840 -7.100 -6.037 1.00 98.06 364 LEU A N 1
ATOM 2829 C CA . LEU A 1 364 ? 8.188 -7.574 -6.342 1.00 98.06 364 LEU A CA 1
ATOM 2830 C C . LEU A 1 364 ? 8.243 -9.106 -6.387 1.00 98.06 364 LEU A C 1
ATOM 2832 O O . LEU A 1 364 ? 8.786 -9.665 -7.343 1.00 98.06 364 LEU A O 1
ATOM 2836 N N . ARG A 1 365 ? 7.657 -9.780 -5.388 1.00 97.62 365 ARG A N 1
ATOM 2837 C CA . ARG A 1 365 ? 7.538 -11.245 -5.335 1.00 97.62 365 ARG A CA 1
ATOM 2838 C C . ARG A 1 365 ? 6.820 -11.771 -6.571 1.00 97.62 365 ARG A C 1
ATOM 2840 O O . ARG A 1 365 ? 7.363 -12.613 -7.286 1.00 97.62 365 ARG A O 1
ATOM 2847 N N . ASP A 1 366 ? 5.629 -11.252 -6.835 1.00 97.88 366 ASP A N 1
ATOM 2848 C CA . ASP A 1 366 ? 4.761 -11.738 -7.903 1.00 97.88 366 ASP A CA 1
ATOM 2849 C C . ASP A 1 366 ? 5.367 -11.454 -9.285 1.00 97.88 366 ASP A C 1
ATOM 2851 O O . ASP A 1 366 ? 5.349 -12.317 -10.163 1.00 97.88 366 ASP A O 1
ATOM 2855 N N . GLY A 1 367 ? 5.980 -10.280 -9.462 1.00 98.00 367 GLY A N 1
ATOM 2856 C CA . GLY A 1 367 ? 6.654 -9.890 -10.697 1.00 98.00 367 GLY A CA 1
ATOM 2857 C C . GLY A 1 367 ? 7.864 -10.774 -10.994 1.00 98.00 367 GLY A C 1
ATOM 2858 O O . GLY A 1 367 ? 7.983 -11.314 -12.093 1.00 98.00 367 GLY A O 1
ATOM 2859 N N . LEU A 1 368 ? 8.738 -10.999 -10.008 1.00 98.06 368 LEU A N 1
ATOM 2860 C CA . LEU A 1 368 ? 9.907 -11.865 -10.182 1.00 98.06 368 LEU A CA 1
ATOM 2861 C C . LEU A 1 368 ? 9.527 -13.336 -10.364 1.00 98.06 368 LEU A C 1
ATOM 2863 O O . LEU A 1 368 ? 10.184 -14.028 -11.136 1.00 98.06 368 LEU A O 1
ATOM 2867 N N . LYS A 1 369 ? 8.464 -13.813 -9.707 1.00 97.88 369 LYS A N 1
ATOM 2868 C CA . LYS A 1 369 ? 7.908 -15.158 -9.923 1.00 97.88 369 LYS A CA 1
ATOM 2869 C C . LYS A 1 369 ? 7.339 -15.328 -11.329 1.00 97.88 369 LYS A C 1
ATOM 2871 O O . LYS A 1 369 ? 7.552 -16.351 -11.974 1.00 97.88 369 LYS A O 1
ATOM 2876 N N . PHE A 1 370 ? 6.624 -14.321 -11.823 1.00 97.94 370 PHE A N 1
ATOM 2877 C CA . PHE A 1 370 ? 6.125 -14.314 -13.192 1.00 97.94 370 PHE A CA 1
ATOM 2878 C C . PHE A 1 370 ? 7.281 -14.388 -14.198 1.00 97.94 370 PHE A C 1
ATOM 2880 O O . PHE A 1 370 ? 7.282 -15.247 -15.081 1.00 97.94 370 PHE A O 1
ATOM 2887 N N . LEU A 1 371 ? 8.301 -13.540 -14.031 1.00 97.75 371 LEU A N 1
ATOM 2888 C CA . LEU A 1 371 ? 9.463 -13.536 -14.914 1.00 97.75 371 LEU A CA 1
ATOM 2889 C C . LEU A 1 371 ? 10.277 -14.836 -14.809 1.00 97.75 371 LEU A C 1
ATOM 2891 O O . LEU A 1 371 ? 10.697 -15.362 -15.836 1.00 97.75 371 LEU A O 1
ATOM 2895 N N . SER A 1 372 ? 10.461 -15.403 -13.613 1.00 97.69 372 SER A N 1
ATOM 2896 C CA . SER A 1 372 ? 11.177 -16.677 -13.436 1.00 97.69 372 SER A CA 1
ATOM 2897 C C . SER A 1 372 ? 10.468 -17.852 -14.116 1.00 97.69 372 SER A C 1
ATOM 2899 O O . SER A 1 372 ? 11.135 -18.764 -14.606 1.00 97.69 372 SER A O 1
ATOM 2901 N N . GLY A 1 373 ? 9.136 -17.802 -14.228 1.00 97.06 373 GLY A N 1
ATOM 2902 C CA . GLY A 1 373 ? 8.353 -18.732 -15.042 1.00 97.06 373 GLY A CA 1
ATOM 2903 C C . GLY A 1 373 ? 8.535 -18.536 -16.553 1.00 97.06 373 GLY A C 1
ATOM 2904 O O . GLY A 1 373 ? 8.578 -19.520 -17.290 1.00 97.06 373 GLY A O 1
ATOM 2905 N N . LEU A 1 374 ? 8.673 -17.289 -17.022 1.00 97.12 374 LEU A N 1
ATOM 2906 C CA . LEU A 1 374 ? 8.934 -16.979 -18.436 1.00 97.12 374 LEU A CA 1
ATOM 2907 C C . LEU A 1 374 ? 10.365 -17.332 -18.873 1.00 97.12 374 LEU A C 1
ATOM 2909 O O . LEU A 1 374 ? 10.568 -17.762 -20.009 1.00 97.12 374 LEU A O 1
ATOM 2913 N N . PHE A 1 375 ? 11.344 -17.184 -17.977 1.00 96.44 375 PHE A N 1
ATOM 2914 C CA . PHE A 1 375 ? 12.766 -17.427 -18.241 1.00 96.44 375 PHE A CA 1
ATOM 2915 C C . PHE A 1 375 ? 13.329 -18.507 -17.296 1.00 96.44 375 PHE A C 1
ATOM 2917 O O . PHE A 1 375 ? 14.174 -18.220 -16.443 1.00 96.44 375 PHE A O 1
ATOM 2924 N N . PRO A 1 376 ? 12.905 -19.779 -17.436 1.00 97.00 376 PRO A N 1
ATOM 2925 C CA . PRO A 1 376 ? 13.234 -20.839 -16.476 1.00 97.00 376 PRO A CA 1
ATOM 2926 C C . PRO A 1 376 ? 14.731 -21.178 -16.403 1.00 97.00 376 PRO A C 1
ATOM 2928 O O . PRO A 1 376 ? 15.196 -21.682 -15.387 1.00 97.00 376 PRO A O 1
ATOM 2931 N N . ASN A 1 377 ? 15.496 -20.885 -17.460 1.00 97.50 377 ASN A N 1
ATOM 2932 C CA . ASN A 1 377 ? 16.935 -21.162 -17.524 1.00 97.50 377 ASN A CA 1
ATOM 2933 C C . ASN A 1 377 ? 17.804 -20.013 -16.980 1.00 97.50 377 ASN A C 1
ATOM 2935 O O . ASN A 1 377 ? 19.029 -20.107 -17.021 1.00 97.50 377 ASN A O 1
ATOM 2939 N N . ASP A 1 378 ? 17.198 -18.919 -16.512 1.00 97.00 378 ASP A N 1
ATOM 2940 C CA . ASP A 1 378 ? 17.934 -17.776 -15.982 1.00 97.00 378 ASP A CA 1
ATOM 2941 C C . ASP A 1 378 ? 18.188 -17.920 -14.477 1.00 97.00 378 ASP A C 1
ATOM 2943 O O . ASP A 1 378 ? 17.353 -17.556 -13.649 1.00 97.00 378 ASP A O 1
ATOM 2947 N N . GLU A 1 379 ? 19.353 -18.457 -14.111 1.00 96.50 379 GLU A N 1
ATOM 2948 C CA . GLU A 1 379 ? 19.719 -18.706 -12.709 1.00 96.50 379 GLU A CA 1
ATOM 2949 C C . GLU A 1 379 ? 19.685 -17.435 -11.842 1.00 96.50 379 GLU A C 1
ATOM 2951 O O . GLU A 1 379 ? 19.264 -17.488 -10.684 1.00 96.50 379 GLU A O 1
ATOM 2956 N N . GLY A 1 380 ? 20.082 -16.286 -12.404 1.00 93.94 380 GLY A N 1
ATOM 2957 C CA . GLY A 1 380 ? 20.037 -14.988 -11.725 1.00 93.94 380 GLY A CA 1
ATOM 2958 C C . GLY A 1 380 ? 18.617 -14.621 -11.310 1.00 93.94 380 GLY A C 1
ATOM 2959 O O . GLY A 1 380 ? 18.356 -14.289 -10.153 1.00 93.94 380 GLY A O 1
ATOM 2960 N N . LEU A 1 381 ? 17.678 -14.769 -12.239 1.00 95.19 381 LEU A N 1
ATOM 2961 C CA . LEU A 1 381 ? 16.267 -14.504 -12.008 1.00 95.19 381 LEU A CA 1
ATOM 2962 C C . LEU A 1 381 ? 15.625 -15.504 -11.040 1.00 95.19 381 LEU A C 1
ATOM 2964 O O . LEU A 1 381 ? 14.820 -15.097 -10.202 1.00 95.19 381 LEU A O 1
ATOM 2968 N N . GLN A 1 382 ? 16.014 -16.784 -11.091 1.00 96.38 382 GLN A N 1
ATOM 2969 C CA . GLN A 1 382 ? 15.568 -17.778 -10.105 1.00 96.38 382 GLN A CA 1
ATOM 2970 C C . GLN A 1 382 ? 16.008 -17.390 -8.685 1.00 96.38 382 GLN A C 1
ATOM 2972 O O . GLN A 1 382 ? 15.216 -17.466 -7.744 1.00 96.38 382 GLN A O 1
ATOM 2977 N N . MET A 1 383 ? 17.249 -16.917 -8.516 1.00 91.75 383 MET A N 1
ATOM 2978 C CA . MET A 1 383 ? 17.750 -16.453 -7.218 1.00 91.75 383 MET A CA 1
ATOM 2979 C C . MET A 1 383 ? 17.020 -15.199 -6.725 1.00 91.75 383 MET A C 1
ATOM 2981 O O . MET A 1 383 ? 16.622 -15.152 -5.558 1.00 91.75 383 MET A O 1
ATOM 2985 N N . SER A 1 384 ? 16.809 -14.215 -7.604 1.00 93.88 384 SER A N 1
ATOM 2986 C CA . SER A 1 384 ? 16.052 -12.995 -7.297 1.00 93.88 384 SER A CA 1
ATOM 2987 C C . SER A 1 384 ? 14.609 -13.312 -6.896 1.00 93.88 384 SER A C 1
ATOM 2989 O O . SER A 1 384 ? 14.125 -12.808 -5.883 1.00 93.88 384 SER A O 1
ATOM 2991 N N . SER A 1 385 ? 13.943 -14.211 -7.627 1.00 96.25 385 SER A N 1
ATOM 2992 C CA . SER A 1 385 ? 12.593 -14.690 -7.308 1.00 96.25 385 SER A CA 1
ATOM 2993 C C . SER A 1 385 ? 12.549 -15.401 -5.953 1.00 96.25 385 SER A C 1
ATOM 2995 O O . SER A 1 385 ? 11.725 -15.052 -5.111 1.00 96.25 385 SER A O 1
ATOM 2997 N N . ALA A 1 386 ? 13.488 -16.311 -5.676 1.00 91.12 386 ALA A N 1
ATOM 2998 C CA . ALA A 1 386 ? 13.570 -16.987 -4.382 1.00 91.12 386 ALA A CA 1
ATOM 2999 C C . ALA A 1 386 ? 13.842 -16.019 -3.217 1.00 91.12 386 ALA A C 1
ATOM 3001 O O . ALA A 1 386 ? 13.401 -16.257 -2.092 1.00 91.12 386 ALA A O 1
ATOM 3002 N N . PHE A 1 387 ? 14.587 -14.937 -3.453 1.00 89.62 387 PHE A N 1
ATOM 3003 C CA . PHE A 1 387 ? 14.801 -13.895 -2.452 1.00 89.62 387 PHE A CA 1
ATOM 3004 C C . PHE A 1 387 ? 13.530 -13.081 -2.185 1.00 89.62 387 PHE A C 1
ATOM 3006 O O . PHE A 1 387 ? 13.179 -12.899 -1.021 1.00 89.62 387 PHE A O 1
ATOM 3013 N N . ALA A 1 388 ? 12.819 -12.649 -3.227 1.00 91.75 388 ALA A N 1
ATOM 3014 C CA . ALA A 1 388 ? 11.569 -11.909 -3.074 1.00 91.75 388 ALA A CA 1
ATOM 3015 C C . ALA A 1 388 ? 10.456 -12.756 -2.428 1.00 91.75 388 ALA A C 1
ATOM 3017 O O . ALA A 1 388 ? 9.717 -12.251 -1.588 1.00 91.75 388 ALA A O 1
ATOM 3018 N N . GLU A 1 389 ? 10.393 -14.057 -2.730 1.00 92.75 389 GLU A N 1
ATOM 3019 C CA . GLU A 1 389 ? 9.529 -15.012 -2.018 1.00 92.75 389 GLU A CA 1
ATOM 3020 C C . GLU A 1 389 ? 9.861 -15.048 -0.521 1.00 92.75 389 GLU A C 1
ATOM 3022 O O . GLU A 1 389 ? 8.970 -14.888 0.309 1.00 92.75 389 GLU A O 1
ATOM 3027 N N . ARG A 1 390 ? 11.146 -15.145 -0.145 1.00 88.00 390 ARG A N 1
ATOM 3028 C CA . ARG A 1 390 ? 11.541 -15.079 1.274 1.00 88.00 390 ARG A CA 1
ATOM 3029 C C . ARG A 1 390 ? 11.129 -13.764 1.932 1.00 88.00 390 ARG A C 1
ATOM 3031 O O . ARG A 1 390 ? 10.613 -13.813 3.043 1.00 88.00 390 ARG A O 1
ATOM 3038 N N . LEU A 1 391 ? 11.315 -12.619 1.267 1.00 87.56 391 LEU A N 1
ATOM 3039 C CA . LEU A 1 391 ? 10.841 -11.330 1.787 1.00 87.56 391 LEU A CA 1
ATOM 3040 C C . LEU A 1 391 ? 9.331 -11.356 2.051 1.00 87.56 391 LEU A C 1
ATOM 3042 O O . LEU A 1 391 ? 8.905 -10.993 3.142 1.00 87.56 391 LEU A O 1
ATOM 3046 N N . GLY A 1 392 ? 8.539 -11.849 1.096 1.00 88.50 392 GLY A N 1
ATOM 3047 C CA . GLY A 1 392 ? 7.089 -11.968 1.249 1.00 88.50 392 GLY A CA 1
ATOM 3048 C C . GLY A 1 392 ? 6.662 -12.904 2.383 1.00 88.50 392 GLY A C 1
ATOM 3049 O O . GLY A 1 392 ? 5.655 -12.643 3.023 1.00 88.50 392 GLY A O 1
ATOM 3050 N N . THR A 1 393 ? 7.428 -13.963 2.676 1.00 85.25 393 THR A N 1
ATOM 3051 C CA . THR A 1 393 ? 7.099 -14.892 3.779 1.00 85.25 393 THR A CA 1
ATOM 3052 C C . THR A 1 393 ? 7.324 -14.321 5.177 1.00 85.25 393 THR A C 1
ATOM 3054 O O . THR A 1 393 ? 6.758 -14.840 6.135 1.00 85.25 393 THR A O 1
ATOM 3057 N N . VAL A 1 394 ? 8.174 -13.299 5.315 1.00 84.44 394 VAL A N 1
ATOM 3058 C CA . VAL A 1 394 ? 8.496 -12.697 6.621 1.00 84.44 394 VAL A CA 1
ATOM 3059 C C . VAL A 1 394 ? 7.875 -11.315 6.820 1.00 84.44 394 VAL A C 1
ATOM 3061 O O . VAL A 1 394 ? 7.923 -10.793 7.935 1.00 84.44 394 VAL A O 1
ATOM 3064 N N . ALA A 1 395 ? 7.331 -10.716 5.758 1.00 88.00 395 ALA A N 1
ATOM 3065 C CA . ALA A 1 395 ? 6.624 -9.445 5.821 1.00 88.00 395 ALA A CA 1
ATOM 3066 C C . ALA A 1 395 ? 5.203 -9.642 6.373 1.00 88.00 395 ALA A C 1
ATOM 3068 O O . ALA A 1 395 ? 4.549 -10.622 6.021 1.00 88.00 395 ALA A O 1
ATOM 3069 N N . ASN A 1 396 ? 4.706 -8.713 7.194 1.00 87.56 396 ASN A N 1
ATOM 3070 C CA . ASN A 1 396 ? 3.268 -8.639 7.469 1.00 87.56 396 ASN A CA 1
ATOM 3071 C C . ASN A 1 396 ? 2.581 -8.010 6.253 1.00 87.56 396 ASN A C 1
ATOM 3073 O O . ASN A 1 396 ? 2.739 -6.813 6.000 1.00 87.56 396 ASN A O 1
ATOM 3077 N N . LEU A 1 397 ? 1.865 -8.835 5.486 1.00 87.25 397 LEU A N 1
ATOM 3078 C CA . LEU A 1 397 ? 1.209 -8.400 4.254 1.00 87.25 397 LEU A CA 1
ATOM 3079 C C . LEU A 1 397 ? -0.028 -7.519 4.510 1.00 87.25 397 LEU A C 1
ATOM 3081 O O . LEU A 1 397 ? -0.446 -6.773 3.625 1.00 87.25 397 LEU A O 1
ATOM 3085 N N . ASP A 1 398 ? -0.534 -7.518 5.744 1.00 83.00 398 ASP A N 1
ATOM 3086 C CA . ASP A 1 398 ? -1.656 -6.695 6.198 1.00 83.00 398 ASP A CA 1
ATOM 3087 C C . ASP A 1 398 ? -1.211 -5.312 6.701 1.00 83.00 398 ASP A C 1
ATOM 3089 O O . ASP A 1 398 ? -2.032 -4.420 6.939 1.00 83.00 398 ASP A O 1
ATOM 3093 N N . SER A 1 399 ? 0.097 -5.073 6.811 1.00 84.62 399 SER A N 1
ATOM 3094 C CA . SER A 1 399 ? 0.675 -3.764 7.124 1.00 84.62 399 SER A CA 1
ATOM 3095 C C . SER A 1 399 ? 0.749 -2.866 5.882 1.00 84.62 399 SER A C 1
ATOM 3097 O O . SER A 1 399 ? 0.866 -3.344 4.756 1.00 84.62 399 SER A O 1
ATOM 3099 N N . GLU A 1 400 ? 0.644 -1.545 6.044 1.00 88.25 400 GLU A N 1
ATOM 3100 C CA . GLU A 1 400 ? 0.816 -0.599 4.929 1.00 88.25 400 GLU A CA 1
ATOM 3101 C C . GLU A 1 400 ? 2.302 -0.415 4.618 1.00 88.25 400 GLU A C 1
ATOM 3103 O O . GLU A 1 400 ? 2.743 -0.614 3.482 1.00 88.25 400 GLU A O 1
ATOM 3108 N N . LEU A 1 401 ? 3.073 -0.084 5.651 1.00 88.81 401 LEU A N 1
ATOM 3109 C CA . LEU A 1 401 ? 4.522 -0.067 5.589 1.00 88.81 401 LEU A CA 1
ATOM 3110 C C . LEU A 1 401 ? 5.048 -1.489 5.702 1.00 88.81 401 LEU A C 1
ATOM 3112 O O . LEU A 1 401 ? 4.551 -2.284 6.502 1.00 88.81 401 LEU A O 1
ATOM 3116 N N . THR A 1 402 ? 6.117 -1.778 4.972 1.00 89.75 402 THR A N 1
ATOM 3117 C CA . THR A 1 402 ? 6.790 -3.066 5.065 1.00 89.75 402 THR A CA 1
ATOM 3118 C C . THR A 1 402 ? 7.318 -3.265 6.477 1.00 89.75 402 THR A C 1
ATOM 3120 O O . THR A 1 402 ? 8.215 -2.540 6.921 1.00 89.75 402 THR A O 1
ATOM 3123 N N . CYS A 1 403 ? 6.816 -4.284 7.170 1.00 88.06 403 CYS A N 1
ATOM 3124 C CA . CYS A 1 403 ? 7.339 -4.686 8.465 1.00 88.06 403 CYS A CA 1
ATOM 3125 C C . CYS A 1 403 ? 7.670 -6.179 8.518 1.00 88.06 403 CYS A C 1
ATOM 3127 O O . CYS A 1 403 ? 7.002 -7.000 7.896 1.00 88.06 403 CYS A O 1
ATOM 3129 N N . PHE A 1 404 ? 8.720 -6.533 9.263 1.00 84.00 404 PHE A N 1
ATOM 3130 C CA . PHE A 1 404 ? 9.203 -7.908 9.409 1.00 84.00 404 PHE A CA 1
ATOM 3131 C C . PHE A 1 404 ? 9.314 -8.313 10.866 1.00 84.00 404 PHE A C 1
ATOM 3133 O O . PHE A 1 404 ? 9.756 -7.521 11.701 1.00 84.00 404 PHE A O 1
ATOM 3140 N N . LYS A 1 405 ? 9.043 -9.587 11.152 1.00 78.25 405 LYS A N 1
ATOM 3141 C CA . LYS A 1 405 ? 9.442 -10.197 12.422 1.00 78.25 405 LYS A CA 1
ATOM 3142 C C . LYS A 1 405 ? 10.933 -10.493 12.377 1.00 78.25 405 LYS A C 1
ATOM 3144 O O . LYS A 1 405 ? 11.407 -11.175 11.467 1.00 78.25 405 LYS A O 1
ATOM 3149 N N . MET A 1 406 ? 11.680 -10.017 13.364 1.00 70.19 406 MET A N 1
ATOM 3150 C CA . MET A 1 406 ? 13.079 -10.398 13.504 1.00 70.19 406 MET A CA 1
ATOM 3151 C C . MET A 1 406 ? 13.160 -11.679 14.336 1.00 70.19 406 MET A C 1
ATOM 3153 O O . MET A 1 406 ? 12.588 -11.737 15.426 1.00 70.19 406 MET A O 1
ATOM 3157 N N . PRO A 1 407 ? 13.873 -12.718 13.867 1.00 64.81 407 PRO A N 1
ATOM 3158 C CA . PRO A 1 407 ? 14.083 -13.905 14.674 1.00 64.81 407 PRO A CA 1
ATOM 3159 C C . PRO A 1 407 ? 14.908 -13.531 15.906 1.00 64.81 407 PRO A C 1
ATOM 3161 O O . PRO A 1 407 ? 16.043 -13.056 15.794 1.00 64.81 407 PRO A O 1
ATOM 3164 N N . VAL A 1 408 ? 14.345 -13.770 17.087 1.00 62.31 408 VAL A N 1
ATOM 3165 C CA . VAL A 1 408 ? 15.073 -13.655 18.349 1.00 62.31 408 VAL A CA 1
ATOM 3166 C C . VAL A 1 408 ? 16.078 -14.796 18.378 1.00 62.31 408 VAL A 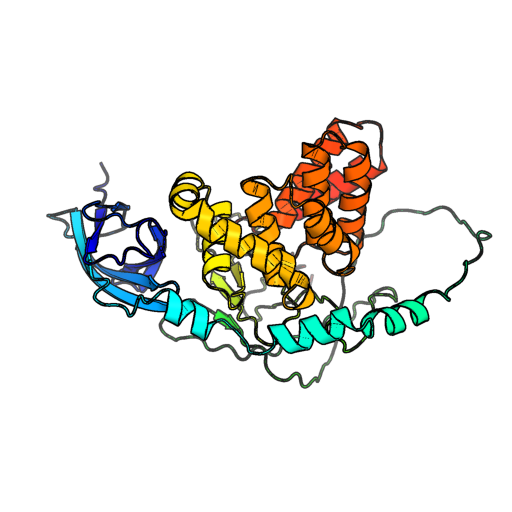C 1
ATOM 3168 O O . VAL A 1 408 ? 15.702 -15.965 18.450 1.00 62.31 408 VAL A O 1
ATOM 3171 N N . ARG A 1 409 ? 17.374 -14.492 18.260 1.00 56.59 409 ARG A N 1
ATOM 3172 C CA . ARG A 1 409 ? 18.389 -15.512 18.533 1.00 56.59 409 ARG A CA 1
ATOM 3173 C C . ARG A 1 409 ? 18.357 -15.787 20.027 1.00 56.59 409 ARG A C 1
ATOM 3175 O O . ARG A 1 409 ? 18.714 -14.904 20.803 1.00 56.59 409 ARG A O 1
ATOM 3182 N N . GLU A 1 410 ? 17.969 -17.001 20.408 1.00 53.78 410 GLU A N 1
ATOM 3183 C CA . GLU A 1 410 ? 18.213 -17.494 21.760 1.00 53.78 410 GLU A CA 1
ATOM 3184 C C . GLU A 1 410 ? 19.713 -17.370 22.032 1.00 53.78 410 GLU A C 1
ATOM 3186 O O . GLU A 1 410 ? 20.555 -17.994 21.376 1.00 53.78 410 GLU A O 1
ATOM 3191 N N . VAL A 1 411 ? 20.064 -16.471 22.948 1.00 56.69 411 VAL A N 1
ATOM 3192 C CA . VAL A 1 411 ? 21.431 -16.366 23.434 1.00 56.69 411 VAL A CA 1
ATOM 3193 C C . VAL A 1 411 ? 21.625 -17.584 24.322 1.00 56.69 411 VAL A C 1
ATOM 3195 O O . VAL A 1 411 ? 21.163 -17.592 25.459 1.00 56.69 411 VAL A O 1
ATOM 3198 N N . ASN A 1 412 ? 22.250 -18.631 23.780 1.00 55.03 412 ASN A N 1
ATOM 3199 C CA . ASN A 1 412 ? 22.672 -19.781 24.573 1.00 55.03 412 ASN A CA 1
ATOM 3200 C C . ASN A 1 412 ? 23.571 -19.267 25.705 1.00 55.03 412 ASN A C 1
ATOM 3202 O O . ASN A 1 412 ? 24.682 -18.796 25.444 1.00 55.03 412 ASN A O 1
ATOM 3206 N N . SER A 1 413 ? 23.030 -19.293 26.923 1.00 51.09 413 SER A N 1
ATOM 3207 C CA . SER A 1 413 ? 23.660 -18.842 28.166 1.00 51.09 413 SER A CA 1
ATOM 3208 C C . SER A 1 413 ? 24.812 -19.734 28.597 1.00 51.09 413 SER A C 1
ATOM 3210 O O . SER A 1 413 ? 24.620 -20.971 28.516 1.00 51.09 413 SER A O 1
#

=== Feature glossary ===
Key to the feature types in this record:

— What the protein is —

Primary structure: the covalent order of the twenty standard amino acids along the backbone. Two proteins with the same sequence will (almost always) fold to the same structure; two with 30% identity often share a fold but not the details.

Database cross-references. InterPro integrates a dozen domain/family signature databases into unified entries with residue-range hits. GO terms attach function/process/location labels with evidence codes. CATH codes position the fold in a four-level structural taxonomy. Organism is the NCBI-taxonomy species name.

— Where its atoms are —

The mmCIF block holds the 3D Cartesian coordinates of each backbone atom (N, Cα, C, O) in ångströms. mmCIF is the PDB's canonical archive format — a tagged-loop text representation of the atomic model.

Six rendered views show the 3D structure from the faces of a cube — i.e. along ±x, ±y, ±z. Rendering representation is drawn randomly per protein from cartoon (secondary-structure ribbons), sticks (backbone bonds), or molecular surface; coloring is either N→C rainbow (blue at the N-terminus through red at the C-terminus) or one color per chain.

— Local backbone conformation —

DSSP 8-state secondary structure assigns each residue one of H (α-helix), G (3₁₀-helix), I (π-helix), E (extended β-strand), B (isolated β-bridge), T (hydrogen-bonded turn), S (bend), or '-' (coil). The assignment is computed from backbone hydrogen-bond geometry via the Kabsch–Sander algorithm.

P-SEA three-state annotation labels each residue as helix, strand, or coil based purely on the geometry of the Cα trace. It serves as a fallback when the full backbone (and thus DSSP) is unavailable.

The φ/ψ torsion pair specifies the backbone conformation at each residue. φ rotates about the N–Cα bond, ψ about the Cα–C bond. Steric clashes forbid most of the (φ, ψ) plane — the allowed regions (α-helix basin, β-sheet basin, left-handed helix) are the Ramachandran-allowed regions.

— Global shape and packing —

The geometric summary reports three shape descriptors. Rg (radius of gyration) measures how spread out the Cα atoms are about their centre of mass; compact globular proteins have small Rg, elongated or unfolded ones large. Cα contacts (<8 Å, |i−j|>4) count long-range residue pairs in spatial proximity — high for tightly packed folds, near zero for rods or random coil. The bounding-box extents give the protein's footprint along x, y, z in Å.

Accessible surface area quantifies burial. A residue with SASA near zero is packed into the hydrophobic core; one with SASA >100 Å² sits on the surface. Computed here via the Shrake–Rupley numerical algorithm with a 1.4 Å probe.

Plot images: a contact map (which residues are close in 3D, as an N×N binary image), a Ramachandran scatter (backbone torsion angles, revealing secondary-structure composition at a glance), and — for AlphaFold structures — a PAE heatmap (pairwise prediction confidence).

— Structural neighborhood —

The Foldseek 3Di string encodes local tertiary geometry as a 20-letter alphabet — one character per residue — derived from the relative positions of nearby Cα atoms. Unlike the amino-acid sequence, 3Di is a direct function of the 3D structure, so two proteins with the same fold have similar 3Di strings even at low sequence identity.

Nearest PDB neighbors are the top structural matches found by Foldseek when searching this structure against the entire Protein Data Bank. Each hit reports a TM-score (0 to 1; >0.5 almost always implies the same fold) and an E-value. These are *structural* homologs — they may share no detectable sequence similarity.

— Confidence and disorder —

For AlphaFold models, the B-factor field carries pLDDT — the model's own estimate of local accuracy on a 0–100 scale. Regions with pLDDT<50 should be treated as essentially unmodeled; they often correspond to intrinsically disordered segments.

B-factor (Debye–Waller factor) reflects atomic displacement in the crystal lattice. It is an experimental observable (units Å²), not a prediction; low values mean the atom is pinned down, high values mean it moves or is heterogeneous across the crystal.

Predicted aligned error is AlphaFold's pairwise confidence. Unlike pLDDT (per-residue), PAE is per-residue-pair and captures whether two parts of the structure are correctly placed relative to each other. Units are ångströms of expected positional error.